Protein AF-0000000072574567 (afdb_homodimer)

Radius of gyration: 20.21 Å; Cα contacts (8 Å, |Δi|>4): 1086; chains: 2; bounding box: 44×58×44 Å

Secondary structure (DSSP, 8-state):
-EEEEE--TTB-HHHHHHHHHHHTTSTT-EEEEEESSSEEEEBSSSS-EEEE-EETTT-SS-SEEEE--STTHHHHTT-HHHHHHHHHHHHH-SEEEEETTHHHHHHHTT-STTSEE---TTTGGGGGGGT-EE---SEEEETTEEEE-STTHHHHHHHHHHHHHH-HHHHHHHHHHTT-----SSS-SSTTTS-HHHHHHHHHT-TTS--/-EEEEE--TTB-HHHHHHHHHHHTTSTT-EEEEEESSSEEEEBSSSS-EEEE-EETTT-SS-SEEEE--STTHHHHTT-HHHHHHHHHHHHH-SEEEEETTHHHHHHHTT-STTSEE---TTTGGGGGGGT-EE---SEEEETTEEEE-STTHHHHHHHHHHHHHH-HHHHHHHHHHTT-----SSS-SSTTTS-HHHHHHHHHT-TTS--

InterPro domains:
  IPR002818 DJ-1/PfpI [PF01965] (2-162)
  IPR029062 Class I glutamine amidotransferase-like [G3DSA:3.40.50.880] (1-209)
  IPR029062 Class I glutamine amidotransferase-like [SSF52317] (1-183)
  IPR052158 Isonitrile Hydratase and Quaternary Amine Regulator [PTHR43130] (2-205)

pLDDT: mean 97.36, std 6.9, range [33.22, 99.0]

Structure (mmCIF, N/CA/C/O backbone):
data_AF-0000000072574567-model_v1
#
loop_
_entity.id
_entity.type
_entity.pdbx_description
1 polymer 'DJ-1/PfpI domain-containing protein'
#
loop_
_atom_site.group_PDB
_atom_site.id
_atom_site.type_symbol
_atom_site.label_atom_id
_atom_site.label_alt_id
_atom_site.label_comp_id
_atom_site.label_asym_id
_atom_site.label_entity_id
_atom_site.label_seq_id
_atom_site.pdbx_PDB_ins_code
_atom_site.Cartn_x
_atom_site.Cartn_y
_atom_site.Cartn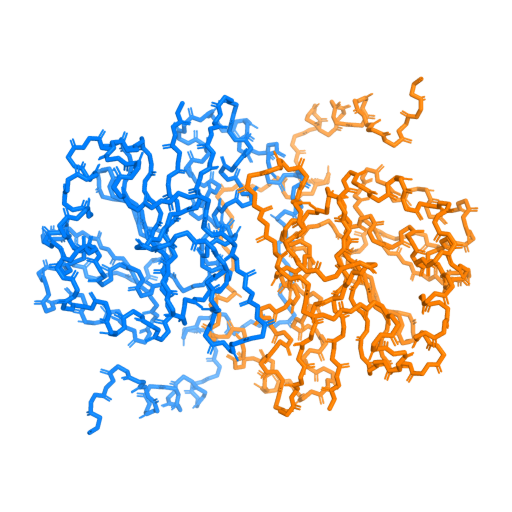_z
_atom_site.occupancy
_atom_site.B_iso_or_equiv
_atom_site.auth_seq_id
_atom_site.auth_comp_id
_atom_site.auth_asym_id
_atom_site.auth_atom_id
_atom_site.pdbx_PDB_model_num
ATOM 1 N N . MET A 1 1 ? 20.141 -5.07 -9.977 1 93.38 1 MET A N 1
ATOM 2 C CA . MET A 1 1 ? 18.984 -5.945 -9.758 1 93.38 1 MET A CA 1
ATOM 3 C C . MET A 1 1 ? 17.703 -5.281 -10.227 1 93.38 1 MET A C 1
ATOM 5 O O . MET A 1 1 ? 17.422 -4.133 -9.867 1 93.38 1 MET A O 1
ATOM 9 N N . ARG A 1 2 ? 17.031 -5.91 -11.188 1 97.94 2 ARG A N 1
ATOM 10 C CA . ARG A 1 2 ? 15.805 -5.352 -11.734 1 97.94 2 ARG A CA 1
ATOM 11 C C . ARG A 1 2 ? 14.586 -6.117 -11.242 1 97.94 2 ARG A C 1
ATOM 13 O O . ARG A 1 2 ? 14.5 -7.336 -11.414 1 97.94 2 ARG A O 1
ATOM 20 N N . THR A 1 3 ? 13.641 -5.422 -10.555 1 98.75 3 THR A N 1
ATOM 21 C CA . THR A 1 3 ? 12.367 -5.969 -10.109 1 98.75 3 THR A CA 1
ATOM 22 C C . THR A 1 3 ? 11.242 -5.559 -11.062 1 98.75 3 THR A C 1
ATOM 24 O O . THR A 1 3 ? 11.031 -4.371 -11.312 1 98.75 3 THR A O 1
ATOM 27 N N . ALA A 1 4 ? 10.57 -6.535 -11.641 1 98.94 4 ALA A N 1
ATOM 28 C CA . ALA A 1 4 ? 9.383 -6.281 -12.453 1 98.94 4 ALA A CA 1
ATOM 29 C C . ALA A 1 4 ? 8.109 -6.562 -11.664 1 98.94 4 ALA A C 1
ATOM 31 O O . ALA A 1 4 ? 7.918 -7.668 -11.148 1 98.94 4 ALA A O 1
ATOM 32 N N . ILE A 1 5 ? 7.297 -5.578 -11.547 1 99 5 ILE A N 1
ATOM 33 C CA . ILE A 1 5 ? 5.973 -5.734 -10.953 1 99 5 ILE A CA 1
ATOM 34 C C . ILE A 1 5 ? 4.906 -5.699 -12.047 1 99 5 ILE A C 1
ATOM 36 O O . ILE A 1 5 ? 4.785 -4.711 -12.773 1 99 5 ILE A O 1
ATOM 40 N N . VAL A 1 6 ? 4.125 -6.75 -12.133 1 99 6 VAL A N 1
ATOM 41 C CA . VAL A 1 6 ? 3.164 -6.934 -13.211 1 99 6 VAL A CA 1
ATOM 42 C C . VAL A 1 6 ? 1.889 -6.148 -12.914 1 99 6 VAL A C 1
ATOM 44 O O . VAL A 1 6 ? 1.405 -6.148 -11.773 1 99 6 VAL A O 1
ATOM 47 N N . LEU A 1 7 ? 1.419 -5.473 -13.953 1 98.94 7 LEU A N 1
ATOM 48 C CA . LEU A 1 7 ? 0.098 -4.859 -13.891 1 98.94 7 LEU A CA 1
ATOM 49 C C . LEU A 1 7 ? -0.824 -5.441 -14.953 1 98.94 7 LEU A C 1
ATOM 51 O O . LEU A 1 7 ? -0.378 -5.758 -16.062 1 98.94 7 LEU A O 1
ATOM 55 N N . PHE A 1 8 ? -2.057 -5.605 -14.609 1 98.94 8 PHE A N 1
ATOM 56 C CA . PHE A 1 8 ? -3.145 -5.938 -15.516 1 98.94 8 PHE A CA 1
ATOM 57 C C . PHE A 1 8 ? -4.449 -5.297 -15.062 1 98.94 8 PHE A C 1
ATOM 59 O O . PHE A 1 8 ? -4.559 -4.832 -13.93 1 98.94 8 PHE A O 1
ATOM 66 N N . ASP A 1 9 ? -5.406 -5.195 -15.977 1 98.81 9 ASP A N 1
ATOM 67 C CA . ASP A 1 9 ? -6.688 -4.574 -15.664 1 98.81 9 ASP A CA 1
ATOM 68 C C . ASP A 1 9 ? -7.316 -5.207 -14.422 1 98.81 9 ASP A C 1
ATOM 70 O O . ASP A 1 9 ? -7.387 -6.434 -14.312 1 98.81 9 ASP A O 1
ATOM 74 N N . ARG A 1 10 ? -7.738 -4.398 -13.43 1 98.75 10 ARG A N 1
ATOM 75 C CA . ARG A 1 10 ? -8.461 -4.77 -12.211 1 98.75 10 ARG A CA 1
ATOM 76 C C . ARG A 1 10 ? -7.551 -5.523 -11.25 1 98.75 10 ARG A C 1
ATOM 78 O O . ARG A 1 10 ? -7.996 -6.445 -10.562 1 98.75 10 ARG A O 1
ATOM 85 N N . PHE A 1 11 ? -6.254 -5.184 -11.281 1 98.94 11 PHE A N 1
ATOM 86 C CA . PHE A 1 11 ? -5.391 -5.641 -10.195 1 98.94 11 PHE A CA 1
ATOM 87 C C . PHE A 1 11 ? -5.754 -4.953 -8.891 1 98.94 11 PHE A C 1
ATOM 89 O O . PHE A 1 11 ? -6.48 -3.959 -8.883 1 98.94 11 PHE A O 1
ATOM 96 N N . THR A 1 12 ? -5.359 -5.523 -7.73 1 98.88 12 THR A N 1
ATOM 97 C CA . THR A 1 12 ? -5.496 -4.867 -6.434 1 98.88 12 THR A CA 1
ATOM 98 C C . THR A 1 12 ? -4.289 -3.977 -6.148 1 98.88 12 THR A C 1
ATOM 100 O O . THR A 1 12 ? -3.148 -4.441 -6.18 1 98.88 12 THR A O 1
ATOM 103 N N . ALA A 1 13 ? -4.473 -2.76 -5.848 1 98.94 13 ALA A N 1
ATOM 104 C CA . ALA A 1 13 ? -3.426 -1.747 -5.773 1 98.94 13 ALA A CA 1
ATOM 105 C C . ALA A 1 13 ? -2.395 -2.105 -4.707 1 98.94 13 ALA A C 1
ATOM 107 O O . ALA A 1 13 ? -1.189 -2.092 -4.969 1 98.94 13 ALA A O 1
ATOM 108 N N . LEU A 1 14 ? -2.869 -2.479 -3.549 1 98.94 14 LEU A N 1
ATOM 109 C CA . LEU A 1 14 ? -1.956 -2.736 -2.441 1 98.94 14 LEU A CA 1
ATOM 110 C C . LEU A 1 14 ? -1.161 -4.016 -2.68 1 98.94 14 LEU A C 1
ATOM 112 O O . LEU A 1 14 ? -0.071 -4.188 -2.131 1 98.94 14 LEU A O 1
ATOM 116 N N . ASP A 1 15 ? -1.646 -4.93 -3.568 1 98.94 15 ASP A N 1
ATOM 117 C CA . ASP A 1 15 ? -0.878 -6.113 -3.947 1 98.94 15 ASP A CA 1
ATOM 118 C C . ASP A 1 15 ? 0.43 -5.723 -4.633 1 98.94 15 ASP A C 1
ATOM 120 O O . ASP A 1 15 ? 1.428 -6.441 -4.531 1 98.94 15 ASP A O 1
ATOM 124 N N . ALA A 1 16 ? 0.361 -4.637 -5.367 1 98.94 16 ALA A N 1
ATOM 125 C CA . ALA A 1 16 ? 1.527 -4.176 -6.117 1 98.94 16 ALA A CA 1
ATOM 126 C C . ALA A 1 16 ? 2.369 -3.213 -5.285 1 98.94 16 ALA A C 1
ATOM 128 O O . ALA A 1 16 ? 3.592 -3.355 -5.207 1 98.94 16 ALA A O 1
ATOM 129 N N . VAL A 1 17 ? 1.74 -2.311 -4.578 1 98.94 17 VAL A N 1
ATOM 130 C CA . VAL A 1 17 ? 2.439 -1.197 -3.945 1 98.94 17 VAL A CA 1
ATOM 131 C C . VAL A 1 17 ? 3.029 -1.647 -2.609 1 98.94 17 VAL A C 1
ATOM 133 O O . VAL A 1 17 ? 4.074 -1.146 -2.186 1 98.94 17 VAL A O 1
ATOM 136 N N . GLY A 1 18 ? 2.385 -2.641 -1.968 1 98.94 18 GLY A N 1
ATOM 137 C CA . GLY A 1 18 ? 2.932 -3.172 -0.73 1 98.94 18 GLY A CA 1
ATOM 138 C C . GLY A 1 18 ? 4.363 -3.656 -0.871 1 98.94 18 GLY A C 1
ATOM 139 O O . GLY A 1 18 ? 5.273 -3.111 -0.241 1 98.94 18 GLY A O 1
ATOM 140 N N . PRO A 1 19 ? 4.543 -4.648 -1.734 1 98.94 19 PRO A N 1
ATOM 141 C CA . PRO A 1 19 ? 5.914 -5.113 -1.957 1 98.94 19 PRO A CA 1
ATOM 142 C C . PRO A 1 19 ? 6.812 -4.031 -2.555 1 98.94 19 PRO A C 1
ATOM 144 O O . PRO A 1 19 ? 8 -3.955 -2.221 1 98.94 19 PRO A O 1
ATOM 147 N N . TYR A 1 20 ? 6.266 -3.197 -3.381 1 98.94 20 TYR A N 1
ATOM 148 C CA . TYR A 1 20 ? 7.035 -2.127 -4.004 1 98.94 20 TYR A CA 1
ATOM 149 C C . TYR A 1 20 ? 7.668 -1.227 -2.947 1 98.94 20 TYR A C 1
ATOM 151 O O . TYR A 1 20 ? 8.852 -0.885 -3.041 1 98.94 20 TYR A O 1
ATOM 159 N N . GLU A 1 21 ? 6.867 -0.801 -1.963 1 98.75 21 GLU A N 1
ATOM 160 C CA . GLU A 1 21 ? 7.32 0.192 -0.994 1 98.75 21 GLU A CA 1
ATOM 161 C C . GLU A 1 21 ? 8.57 -0.286 -0.26 1 98.75 21 GLU A C 1
ATOM 163 O O . GLU A 1 21 ? 9.445 0.516 0.075 1 98.75 21 GLU A O 1
ATOM 168 N N . THR A 1 22 ? 8.672 -1.598 -0.031 1 98.62 22 THR A N 1
ATOM 169 C CA . THR A 1 22 ? 9.812 -2.137 0.7 1 98.62 22 THR A CA 1
ATOM 170 C C . THR A 1 22 ? 10.945 -2.502 -0.256 1 98.62 22 THR A C 1
ATOM 172 O O . THR A 1 22 ? 12.07 -2.039 -0.092 1 98.62 22 THR A O 1
ATOM 175 N N . MET A 1 23 ? 10.641 -3.1 -1.331 1 98.5 23 MET A N 1
ATOM 176 C CA . MET A 1 23 ? 11.656 -3.697 -2.191 1 98.5 23 MET A CA 1
ATOM 177 C C . MET A 1 23 ? 12.344 -2.631 -3.039 1 98.5 23 MET A C 1
ATOM 179 O O . MET A 1 23 ? 13.484 -2.814 -3.467 1 98.5 23 MET A O 1
ATOM 183 N N . SER A 1 24 ? 11.625 -1.516 -3.301 1 98.12 24 SER A N 1
ATOM 184 C CA . SER A 1 24 ? 12.234 -0.465 -4.105 1 98.12 24 SER A CA 1
ATOM 185 C C . SER A 1 24 ? 13.367 0.219 -3.352 1 98.12 24 SER A C 1
ATOM 187 O O . SER A 1 24 ? 14.141 0.979 -3.938 1 98.12 24 SER A O 1
ATOM 189 N N . ARG A 1 25 ? 13.562 -0.136 -2.082 1 97.12 25 ARG A N 1
ATOM 190 C CA . ARG A 1 25 ? 14.57 0.485 -1.23 1 97.12 25 ARG A CA 1
ATOM 191 C C . ARG A 1 25 ? 15.805 -0.405 -1.105 1 97.12 25 ARG A C 1
ATOM 193 O O . ARG A 1 25 ? 16.734 -0.082 -0.367 1 97.12 25 ARG A O 1
ATOM 200 N N . ILE A 1 26 ? 15.828 -1.532 -1.801 1 97.31 26 ILE A N 1
ATOM 201 C CA . ILE A 1 26 ? 17.031 -2.34 -1.91 1 97.31 26 ILE A CA 1
ATOM 202 C C . ILE A 1 26 ? 18.109 -1.561 -2.666 1 97.31 26 ILE A C 1
ATOM 204 O O . ILE A 1 26 ? 17.844 -0.997 -3.73 1 97.31 26 ILE A O 1
ATOM 208 N N . PRO A 1 27 ? 19.344 -1.457 -2.113 1 95.38 27 PRO A N 1
ATOM 209 C CA . PRO A 1 27 ? 20.406 -0.7 -2.779 1 95.38 27 PRO A CA 1
ATOM 210 C C . PRO A 1 27 ? 20.656 -1.177 -4.207 1 95.38 27 PRO A C 1
ATOM 212 O O . PRO A 1 27 ? 20.812 -2.377 -4.441 1 95.38 27 PRO A O 1
ATOM 215 N N . GLY A 1 28 ? 20.609 -0.258 -5.121 1 93.44 28 GLY A N 1
ATOM 216 C CA . GLY A 1 28 ? 20.922 -0.561 -6.508 1 93.44 28 GLY A CA 1
ATOM 217 C C . GLY A 1 28 ? 19.766 -1.192 -7.258 1 93.44 28 GLY A C 1
ATOM 218 O O . GLY A 1 28 ? 19.891 -1.54 -8.43 1 93.44 28 GLY A O 1
ATOM 219 N N . ALA A 1 29 ? 18.688 -1.253 -6.605 1 92.69 29 ALA A N 1
ATOM 220 C CA . ALA A 1 29 ? 17.531 -1.893 -7.238 1 92.69 29 ALA A CA 1
ATOM 221 C C . ALA A 1 29 ? 16.859 -0.949 -8.234 1 92.69 29 ALA A C 1
ATOM 223 O O . ALA A 1 29 ? 16.734 0.25 -7.973 1 92.69 29 ALA A O 1
ATOM 224 N N . GLU A 1 30 ? 16.531 -1.467 -9.352 1 97.19 30 GLU A N 1
ATOM 225 C CA . GLU A 1 30 ? 15.625 -0.837 -10.32 1 97.19 30 GLU A CA 1
ATOM 226 C C . GLU A 1 30 ? 14.266 -1.531 -10.344 1 97.19 30 GLU A C 1
ATOM 228 O O . GLU A 1 30 ? 14.18 -2.729 -10.625 1 97.19 30 GLU A O 1
ATOM 233 N N . THR A 1 31 ? 13.281 -0.813 -10.023 1 98.62 31 THR A N 1
ATOM 234 C CA . THR A 1 31 ? 11.938 -1.376 -10.078 1 98.62 31 THR A CA 1
ATOM 235 C C . THR A 1 31 ? 11.164 -0.816 -11.273 1 98.62 31 THR A C 1
ATOM 237 O O . THR A 1 31 ? 11.172 0.394 -11.508 1 98.62 31 THR A O 1
ATOM 240 N N . VAL A 1 32 ? 10.547 -1.696 -12.008 1 98.75 32 VAL A N 1
ATOM 241 C CA . VAL A 1 32 ? 9.758 -1.294 -13.172 1 98.75 32 VAL A CA 1
ATOM 242 C C . VAL A 1 32 ? 8.391 -1.969 -13.125 1 98.75 32 VAL A C 1
ATOM 244 O O . VAL A 1 32 ? 8.281 -3.137 -12.742 1 98.75 32 VAL A O 1
ATOM 247 N N . PHE A 1 33 ? 7.398 -1.192 -13.406 1 98.94 33 PHE A N 1
ATOM 248 C CA . PHE A 1 33 ? 6.059 -1.739 -13.586 1 98.94 33 PHE A CA 1
ATOM 249 C C . PHE A 1 33 ? 5.824 -2.135 -15.047 1 98.94 33 PHE A C 1
ATOM 251 O O . PHE A 1 33 ? 6.051 -1.333 -15.953 1 98.94 33 PHE A O 1
ATOM 258 N N . VAL A 1 34 ? 5.344 -3.379 -15.227 1 98.94 34 VAL A N 1
ATOM 259 C CA . VAL A 1 34 ? 5.207 -3.895 -16.594 1 98.94 34 VAL A CA 1
ATOM 260 C C . VAL A 1 34 ? 3.766 -4.332 -16.828 1 98.94 34 VAL A C 1
ATOM 262 O O . VAL A 1 34 ? 3.09 -4.805 -15.914 1 98.94 34 VAL A O 1
ATOM 265 N N . ALA A 1 35 ? 3.295 -4.156 -18.016 1 98.94 35 ALA A N 1
ATOM 266 C CA . ALA A 1 35 ? 2 -4.621 -18.5 1 98.94 35 ALA A CA 1
ATOM 267 C C . ALA A 1 35 ? 2.072 -4.984 -19.984 1 98.94 35 ALA A C 1
ATOM 269 O O . ALA A 1 35 ? 3.133 -4.887 -20.594 1 98.94 35 ALA A O 1
ATOM 270 N N . GLU A 1 36 ? 1.03 -5.559 -20.484 1 98.75 36 GLU A N 1
ATOM 271 C CA . GLU A 1 36 ? 1.014 -5.891 -21.906 1 98.75 36 GLU A CA 1
ATOM 272 C C . GLU A 1 36 ? 1.203 -4.645 -22.766 1 98.75 36 GLU A C 1
ATOM 274 O O . GLU A 1 36 ? 1.84 -4.703 -23.812 1 98.75 36 GLU A O 1
ATOM 279 N N . ARG A 1 37 ? 0.62 -3.541 -22.297 1 98.56 37 ARG A N 1
ATOM 280 C CA . ARG A 1 37 ? 0.8 -2.234 -22.922 1 98.56 37 ARG A CA 1
ATOM 281 C C . ARG A 1 37 ? 1.208 -1.188 -21.891 1 98.56 37 ARG A C 1
ATOM 283 O O . ARG A 1 37 ? 0.774 -1.24 -20.734 1 98.56 37 ARG A O 1
ATOM 290 N N . THR A 1 38 ? 2.025 -0.194 -22.375 1 98.75 38 THR A N 1
ATOM 291 C CA . THR A 1 38 ? 2.414 0.884 -21.469 1 98.75 38 THR A CA 1
ATOM 292 C C . THR A 1 38 ? 1.239 1.823 -21.219 1 98.75 38 THR A C 1
ATOM 294 O O . THR A 1 38 ? 0.263 1.826 -21.969 1 98.75 38 THR A O 1
ATOM 297 N N . GLY A 1 39 ? 1.377 2.594 -20.125 1 98.69 39 GLY A N 1
ATOM 298 C CA . GLY A 1 39 ? 0.341 3.559 -19.797 1 98.69 39 GLY A CA 1
ATOM 299 C C . GLY A 1 39 ? -0.363 3.252 -18.484 1 98.69 39 GLY A C 1
ATOM 300 O O . GLY A 1 39 ? 0.069 2.377 -17.734 1 98.69 39 GLY A O 1
ATOM 301 N N . PRO A 1 40 ? -1.373 4.02 -18.188 1 98.88 40 PRO A N 1
ATOM 302 C CA . PRO A 1 40 ? -2.125 3.781 -16.953 1 98.88 40 PRO A CA 1
ATOM 303 C C . PRO A 1 40 ? -2.875 2.451 -16.969 1 98.88 40 PRO A C 1
ATOM 305 O O . PRO A 1 40 ? -3.498 2.1 -17.969 1 98.88 40 PRO A O 1
ATOM 308 N N . VAL A 1 41 ? -2.764 1.671 -15.914 1 98.94 41 VAL A N 1
ATOM 309 C CA . VAL A 1 41 ? -3.518 0.441 -15.703 1 98.94 41 VAL A CA 1
ATOM 310 C C . VAL A 1 41 ? -4.449 0.608 -14.508 1 98.94 41 VAL A C 1
ATOM 312 O O . VAL A 1 41 ? -4.004 0.937 -13.406 1 98.94 41 VAL A O 1
ATOM 315 N N . ARG A 1 42 ? -5.707 0.366 -14.711 1 98.88 42 ARG A N 1
ATOM 316 C CA . ARG A 1 42 ? -6.707 0.618 -13.688 1 98.88 42 ARG A CA 1
ATOM 317 C C . ARG A 1 42 ? -6.824 -0.568 -12.734 1 98.88 42 ARG A C 1
ATOM 319 O O . ARG A 1 42 ? -6.777 -1.723 -13.164 1 98.88 42 ARG A O 1
ATOM 326 N N . ASN A 1 43 ? -6.992 -0.198 -11.461 1 98.69 43 ASN A N 1
ATOM 327 C CA . ASN A 1 43 ? -7.125 -1.239 -10.445 1 98.69 43 ASN A CA 1
ATOM 328 C C . ASN A 1 43 ? -8.547 -1.791 -10.391 1 98.69 43 ASN A C 1
ATOM 330 O O . ASN A 1 43 ? -9.359 -1.508 -11.273 1 98.69 43 ASN A O 1
ATOM 334 N N . ASP A 1 44 ? -8.906 -2.594 -9.422 1 97.62 44 ASP A N 1
ATOM 335 C CA . ASP A 1 44 ? -10.133 -3.367 -9.336 1 97.62 44 ASP A CA 1
ATOM 336 C C . ASP A 1 44 ? -11.344 -2.457 -9.117 1 97.62 44 ASP A C 1
ATOM 338 O O . ASP A 1 44 ? -12.445 -2.756 -9.578 1 97.62 44 ASP A O 1
ATOM 342 N N . THR A 1 45 ? -11.125 -1.237 -8.461 1 96.12 45 THR A N 1
ATOM 343 C CA . THR A 1 45 ? -12.234 -0.321 -8.25 1 96.12 45 THR A CA 1
ATOM 344 C C . THR A 1 45 ? -12.383 0.63 -9.438 1 96.12 45 THR A C 1
ATOM 346 O O . THR A 1 45 ? -13.414 1.28 -9.594 1 96.12 45 THR A O 1
ATOM 349 N N . GLY A 1 46 ? -11.359 0.755 -10.18 1 97.69 46 GLY A N 1
ATOM 350 C CA . GLY A 1 46 ? -11.352 1.661 -11.32 1 97.69 46 GLY A CA 1
ATOM 351 C C . GLY A 1 46 ? -10.914 3.068 -10.961 1 97.69 46 GLY A C 1
ATOM 352 O O . GLY A 1 46 ? -10.656 3.891 -11.844 1 97.69 46 GLY A O 1
ATOM 353 N N . SER A 1 47 ? -10.719 3.365 -9.695 1 98.25 47 SER A N 1
ATOM 354 C CA . SER A 1 47 ? -10.508 4.746 -9.266 1 98.25 47 SER A CA 1
ATOM 355 C C . SER A 1 47 ? -9.023 5.047 -9.078 1 98.25 47 SER A C 1
ATOM 357 O O . SER A 1 47 ? -8.648 6.191 -8.828 1 98.25 47 SER A O 1
ATOM 359 N N . LEU A 1 48 ? -8.148 4.035 -9.203 1 98.81 48 LEU A N 1
ATOM 360 C CA . LEU A 1 48 ? -6.699 4.188 -9.141 1 98.81 48 LEU A CA 1
ATOM 361 C C . LEU A 1 48 ? -6.031 3.613 -10.383 1 98.81 48 LEU A C 1
ATOM 363 O O . LEU A 1 48 ? -6.43 2.553 -10.875 1 98.81 48 LEU A O 1
ATOM 367 N N . ALA A 1 49 ? -5.086 4.324 -10.883 1 98.94 49 ALA A N 1
ATOM 368 C CA . ALA A 1 49 ? -4.281 3.795 -11.977 1 98.94 49 ALA A CA 1
ATOM 369 C C . ALA A 1 49 ? -2.789 3.912 -11.672 1 98.94 49 ALA A C 1
ATOM 371 O O . ALA A 1 49 ? -2.314 4.977 -11.273 1 98.94 49 ALA A O 1
ATOM 372 N N . LEU A 1 50 ? -2.098 2.801 -11.836 1 98.94 50 LEU A N 1
ATOM 373 C CA . LEU A 1 50 ? -0.639 2.773 -11.875 1 98.94 50 LEU A CA 1
ATOM 374 C C . LEU A 1 50 ? -0.135 2.816 -13.312 1 98.94 50 LEU A C 1
ATOM 376 O O . LEU A 1 50 ? -0.778 2.279 -14.219 1 98.94 50 LEU A O 1
ATOM 380 N N . THR A 1 51 ? 0.982 3.406 -13.508 1 98.94 51 THR A N 1
ATOM 381 C CA . THR A 1 51 ? 1.534 3.506 -14.852 1 98.94 51 THR A CA 1
ATOM 382 C C . THR A 1 51 ? 2.518 2.369 -15.117 1 98.94 51 THR A C 1
ATOM 384 O O . THR A 1 51 ? 3.484 2.189 -14.375 1 98.94 51 THR A O 1
ATOM 387 N N . ALA A 1 52 ? 2.254 1.603 -16.156 1 98.94 52 ALA A N 1
ATOM 388 C CA . ALA A 1 52 ? 3.268 0.697 -16.688 1 98.94 52 ALA A CA 1
ATOM 389 C C . ALA A 1 52 ? 4.238 1.438 -17.609 1 98.94 52 ALA A C 1
ATOM 391 O O . ALA A 1 52 ? 3.857 1.883 -18.703 1 98.94 52 ALA A O 1
ATOM 392 N N . ASP A 1 53 ? 5.445 1.485 -17.219 1 98.69 53 ASP A N 1
ATOM 393 C CA . ASP A 1 53 ? 6.434 2.213 -18.016 1 98.69 53 ASP A CA 1
ATOM 394 C C . ASP A 1 53 ? 7.031 1.322 -19.094 1 98.69 53 ASP A C 1
ATOM 396 O O . ASP A 1 53 ? 7.664 1.815 -20.031 1 98.69 53 ASP A O 1
ATOM 400 N N . ARG A 1 54 ? 6.914 0.06 -18.953 1 98.88 54 ARG A N 1
ATOM 401 C CA . ARG A 1 54 ? 7.434 -0.915 -19.906 1 98.88 54 ARG A CA 1
ATOM 402 C C . ARG A 1 54 ? 6.398 -1.999 -20.203 1 98.88 54 ARG A C 1
ATOM 404 O O . ARG A 1 54 ? 5.504 -2.242 -19.391 1 98.88 54 ARG A O 1
ATOM 411 N N . THR A 1 55 ? 6.535 -2.541 -21.375 1 98.94 55 THR A N 1
ATOM 412 C CA . THR A 1 55 ? 5.762 -3.742 -21.672 1 98.94 55 THR A CA 1
ATOM 413 C C . THR A 1 55 ? 6.438 -4.977 -21.078 1 98.94 55 THR A C 1
ATOM 415 O O . THR A 1 55 ? 7.605 -4.922 -20.688 1 98.94 55 THR A O 1
ATOM 418 N N . LEU A 1 56 ? 5.676 -6.043 -21.062 1 98.88 56 LEU A N 1
ATOM 419 C CA . LEU A 1 56 ? 6.262 -7.328 -20.688 1 98.88 56 LEU A CA 1
ATOM 420 C C . LEU A 1 56 ? 7.465 -7.648 -21.562 1 98.88 56 LEU A C 1
ATOM 422 O O . LEU A 1 56 ? 8.523 -8.039 -21.062 1 98.88 56 LEU A O 1
ATOM 426 N N . ALA A 1 57 ? 7.375 -7.418 -22.844 1 98.5 57 ALA A N 1
ATOM 427 C CA . ALA A 1 57 ? 8.414 -7.754 -23.812 1 98.5 57 ALA A CA 1
ATOM 428 C C . ALA A 1 57 ? 9.672 -6.914 -23.578 1 98.5 57 ALA A C 1
ATOM 430 O O . ALA A 1 57 ? 10.781 -7.352 -23.891 1 98.5 57 ALA A O 1
ATOM 431 N N . ASP A 1 58 ? 9.516 -5.742 -22.984 1 98.62 58 ASP A N 1
ATOM 432 C CA . ASP A 1 58 ? 10.641 -4.848 -22.719 1 98.62 58 ASP A CA 1
ATOM 433 C C . ASP A 1 58 ? 11.5 -5.371 -21.562 1 98.62 58 ASP A C 1
ATOM 435 O O . ASP A 1 58 ? 12.625 -4.918 -21.375 1 98.62 58 ASP A O 1
ATOM 439 N N . VAL A 1 59 ? 10.969 -6.281 -20.75 1 98.62 59 VAL A N 1
ATOM 440 C CA . VAL A 1 59 ? 11.672 -6.773 -19.562 1 98.62 59 VAL A CA 1
ATOM 441 C C . VAL A 1 59 ? 11.641 -8.297 -19.547 1 98.62 59 VAL A C 1
ATOM 443 O O . VAL A 1 59 ? 11.008 -8.898 -18.672 1 98.62 59 VAL A O 1
ATOM 446 N N . PRO A 1 60 ? 12.391 -8.945 -20.359 1 97.75 60 PRO A N 1
ATOM 447 C CA . PRO A 1 60 ? 12.297 -10.398 -20.531 1 97.75 60 PRO A CA 1
ATOM 448 C C . PRO A 1 60 ? 13.008 -11.164 -19.422 1 97.75 60 PRO A C 1
ATOM 450 O O . PRO A 1 60 ? 12.742 -12.352 -19.219 1 97.75 60 PRO A O 1
ATOM 453 N N . ASP A 1 61 ? 13.977 -10.5 -18.719 1 98.25 61 ASP A N 1
ATOM 454 C CA . ASP A 1 61 ? 14.805 -11.242 -17.781 1 98.25 61 ASP A CA 1
ATOM 455 C C . ASP A 1 61 ? 14.992 -10.469 -16.484 1 98.25 61 ASP A C 1
ATOM 457 O O . ASP A 1 61 ? 16.125 -10.203 -16.062 1 98.25 61 ASP A O 1
ATOM 461 N N . PRO A 1 62 ? 13.906 -10.211 -15.766 1 98.69 62 PRO A N 1
ATOM 462 C CA . PRO A 1 62 ? 14.047 -9.547 -14.469 1 98.69 62 PRO A CA 1
ATOM 463 C C . PRO A 1 62 ? 14.68 -10.445 -13.406 1 98.69 62 PRO A C 1
ATOM 465 O O . PRO A 1 62 ? 14.57 -11.672 -13.484 1 98.69 62 PRO A O 1
ATOM 468 N N . ASP A 1 63 ? 15.328 -9.828 -12.414 1 98.75 63 ASP A N 1
ATOM 469 C CA . ASP A 1 63 ? 15.898 -10.555 -11.281 1 98.75 63 ASP A CA 1
ATOM 470 C C . ASP A 1 63 ? 14.805 -10.969 -10.297 1 98.75 63 ASP A C 1
ATOM 472 O O . ASP A 1 63 ? 14.914 -12.016 -9.648 1 98.75 63 ASP A O 1
ATOM 476 N N . VAL A 1 64 ? 13.812 -10.117 -10.141 1 98.88 64 VAL A N 1
ATOM 477 C CA . VAL A 1 64 ? 12.68 -10.383 -9.258 1 98.88 64 VAL A CA 1
ATOM 478 C C . VAL A 1 64 ? 11.375 -10.117 -10.008 1 98.88 64 VAL A C 1
ATOM 480 O O . VAL A 1 64 ? 11.234 -9.102 -10.688 1 98.88 64 VAL A O 1
ATOM 483 N N . VAL A 1 65 ? 10.438 -11.07 -9.898 1 98.94 65 VAL A N 1
ATOM 484 C CA . VAL A 1 65 ? 9.094 -10.93 -10.453 1 98.94 65 VAL A CA 1
ATOM 485 C C . VAL A 1 65 ? 8.078 -10.836 -9.32 1 98.94 65 VAL A C 1
ATOM 487 O O . VAL A 1 65 ? 8.102 -11.648 -8.391 1 98.94 65 VAL A O 1
ATOM 490 N N . VAL A 1 66 ? 7.262 -9.812 -9.344 1 99 66 VAL A N 1
ATOM 491 C CA . VAL A 1 66 ? 6.16 -9.68 -8.406 1 99 66 VAL A CA 1
ATOM 492 C C . VAL A 1 66 ? 4.832 -9.688 -9.156 1 99 66 VAL A C 1
ATOM 494 O O . VAL A 1 66 ? 4.59 -8.828 -10.008 1 99 66 VAL A O 1
ATOM 497 N N . VAL A 1 67 ? 3.969 -10.648 -8.836 1 99 67 VAL A N 1
ATOM 498 C CA . VAL A 1 67 ? 2.68 -10.789 -9.508 1 99 67 VAL A CA 1
ATOM 499 C C . VAL A 1 67 ? 1.551 -10.5 -8.523 1 99 67 VAL A C 1
ATOM 501 O O . VAL A 1 67 ? 1.287 -11.305 -7.621 1 99 67 VAL A O 1
ATOM 504 N N . PRO A 1 68 ? 0.882 -9.367 -8.68 1 99 68 PRO A N 1
ATOM 505 C CA . PRO A 1 68 ? -0.269 -9.062 -7.824 1 99 68 PRO A CA 1
ATOM 506 C C . PRO A 1 68 ? -1.508 -9.875 -8.195 1 99 68 PRO A C 1
ATOM 508 O O . PRO A 1 68 ? -1.507 -10.586 -9.203 1 99 68 PRO A O 1
ATOM 511 N N . GLY A 1 69 ? -2.512 -9.859 -7.312 1 98.88 69 GLY A N 1
ATOM 512 C CA . GLY A 1 69 ? -3.822 -10.406 -7.621 1 98.88 69 GLY A CA 1
ATOM 513 C C . GLY A 1 69 ? -4.855 -9.344 -7.934 1 98.88 69 GLY A C 1
ATOM 514 O O . GLY A 1 69 ? -4.531 -8.305 -8.516 1 98.88 69 GLY A O 1
ATOM 515 N N . GLY A 1 70 ? -6.062 -9.656 -7.602 1 98.62 70 GLY A N 1
ATOM 516 C CA . GLY A 1 70 ? -7.238 -8.852 -7.887 1 98.62 70 GLY A CA 1
ATOM 517 C C . GLY A 1 70 ? -8.258 -9.562 -8.758 1 98.62 70 GLY A C 1
ATOM 518 O O . GLY A 1 70 ? -7.957 -10.609 -9.336 1 98.62 70 GLY A O 1
ATOM 519 N N . PRO A 1 71 ? -9.445 -9.008 -8.82 1 98.06 71 PRO A N 1
ATOM 520 C CA . PRO A 1 71 ? -10.477 -9.672 -9.625 1 98.06 71 PRO A CA 1
ATOM 521 C C . PRO A 1 71 ? -10.078 -9.82 -11.086 1 98.06 71 PRO A C 1
ATOM 523 O O . PRO A 1 71 ? -10.547 -10.742 -11.766 1 98.06 71 PRO A O 1
ATOM 526 N N . GLY A 1 72 ? -9.172 -9 -11.539 1 98.44 72 GLY A N 1
ATOM 527 C CA . GLY A 1 72 ? -8.711 -9.07 -12.922 1 98.44 72 GLY A CA 1
ATOM 528 C C . GLY A 1 72 ? -7.898 -10.32 -13.211 1 98.44 72 GLY A C 1
ATOM 529 O O . GLY A 1 72 ? -7.676 -10.664 -14.375 1 98.44 72 GLY A O 1
ATOM 530 N N . GLN A 1 73 ? -7.402 -10.953 -12.141 1 98.44 73 GLN A N 1
ATOM 531 C CA . GLN A 1 73 ? -6.637 -12.188 -12.289 1 98.44 73 GLN A CA 1
ATOM 532 C C . GLN A 1 73 ? -7.418 -13.227 -13.086 1 98.44 73 GLN A C 1
ATOM 534 O O . GLN A 1 73 ? -6.844 -13.961 -13.891 1 98.44 73 GLN A O 1
ATOM 539 N N . ASP A 1 74 ? -8.719 -13.234 -12.938 1 97.56 74 ASP A N 1
ATOM 540 C CA . ASP A 1 74 ? -9.562 -14.219 -13.602 1 97.56 74 ASP A CA 1
ATOM 541 C C . ASP A 1 74 ? -9.398 -14.141 -15.125 1 97.56 74 ASP A C 1
ATOM 543 O O . ASP A 1 74 ? -9.227 -15.164 -15.789 1 97.56 74 ASP A O 1
ATOM 547 N N . ALA A 1 75 ? -9.375 -12.992 -15.648 1 97.88 75 ALA A N 1
ATOM 548 C CA . ALA A 1 75 ? -9.281 -12.766 -17.094 1 97.88 75 ALA A CA 1
ATOM 549 C C . ALA A 1 75 ? -7.887 -13.094 -17.609 1 97.88 75 ALA A C 1
ATOM 551 O O . ALA A 1 75 ? -7.688 -13.242 -18.812 1 97.88 75 ALA A O 1
ATOM 552 N N . GLN A 1 76 ? -6.898 -13.211 -16.688 1 98.56 76 GLN A N 1
ATOM 553 C CA . GLN A 1 76 ? -5.516 -13.43 -17.094 1 98.56 76 GLN A CA 1
ATOM 554 C C . GLN A 1 76 ? -5.176 -14.922 -17.109 1 98.56 76 GLN A C 1
ATOM 556 O O . GLN A 1 76 ? -4.117 -15.32 -17.594 1 98.56 76 GLN A O 1
ATOM 561 N N . MET A 1 77 ? -6.09 -15.781 -16.625 1 98.25 77 MET A N 1
ATOM 562 C CA . MET A 1 77 ? -5.785 -17.188 -16.438 1 98.25 77 MET A CA 1
ATOM 563 C C . MET A 1 77 ? -5.559 -17.875 -17.781 1 98.25 77 MET A C 1
ATOM 565 O O . MET A 1 77 ? -4.855 -18.891 -17.859 1 98.25 77 MET A O 1
ATOM 569 N N . GLY A 1 78 ? -6.117 -17.359 -18.828 1 97.5 78 GLY A N 1
ATOM 570 C CA . GLY A 1 78 ? -5.93 -17.891 -20.156 1 97.5 78 GLY A CA 1
ATOM 571 C C . GLY A 1 78 ? -5.145 -16.969 -21.078 1 97.5 78 GLY A C 1
ATOM 572 O O . GLY A 1 78 ? -5.164 -17.141 -22.297 1 97.5 78 GLY A O 1
ATOM 573 N N . ASN A 1 79 ? -4.555 -15.953 -20.516 1 98.62 79 ASN A N 1
ATOM 574 C CA . ASN A 1 79 ? -3.781 -14.977 -21.281 1 98.62 79 ASN A CA 1
ATOM 575 C C . ASN A 1 79 ? -2.383 -15.5 -21.594 1 98.62 79 ASN A C 1
ATOM 577 O O . ASN A 1 79 ? -1.45 -15.297 -20.828 1 98.62 79 ASN A O 1
ATOM 581 N N . GLU A 1 80 ? -2.221 -16.031 -22.766 1 98.44 80 GLU A N 1
ATOM 582 C CA . GLU A 1 80 ? -0.971 -16.703 -23.109 1 98.44 80 GLU A CA 1
ATOM 583 C C . GLU A 1 80 ? 0.182 -15.703 -23.203 1 98.44 80 GLU A C 1
ATOM 585 O O . GLU A 1 80 ? 1.333 -16.047 -22.922 1 98.44 80 GLU A O 1
ATOM 590 N N . THR A 1 81 ? -0.115 -14.461 -23.516 1 98.75 81 THR A N 1
ATOM 591 C CA . THR A 1 81 ? 0.929 -13.438 -23.547 1 98.75 81 THR A CA 1
ATOM 592 C C . THR A 1 81 ? 1.565 -13.273 -22.172 1 98.75 81 THR A C 1
ATOM 594 O O . THR A 1 81 ? 2.791 -13.312 -22.047 1 98.75 81 THR A O 1
ATOM 597 N N . LEU A 1 82 ? 0.761 -13.164 -21.172 1 98.88 82 LEU A N 1
ATOM 598 C CA . LEU A 1 82 ? 1.25 -13 -19.812 1 98.88 82 LEU A CA 1
ATOM 599 C C . LEU A 1 82 ? 1.879 -14.297 -19.297 1 98.88 82 LEU A C 1
ATOM 601 O O . LEU A 1 82 ? 2.977 -14.273 -18.734 1 98.88 82 LEU A O 1
ATOM 605 N N . LEU A 1 83 ? 1.196 -15.438 -19.5 1 98.88 83 LEU A N 1
ATOM 606 C CA . LEU A 1 83 ? 1.668 -16.703 -18.953 1 98.88 83 LEU A CA 1
ATOM 607 C C . LEU A 1 83 ? 2.996 -17.109 -19.594 1 98.88 83 LEU A C 1
ATOM 609 O O . LEU A 1 83 ? 3.889 -17.609 -18.891 1 98.88 83 LEU A O 1
ATOM 613 N N . ASP A 1 84 ? 3.148 -16.844 -20.875 1 98.81 84 ASP A N 1
ATOM 614 C CA . ASP A 1 84 ? 4.418 -17.125 -21.547 1 98.81 84 ASP A CA 1
ATOM 615 C C . ASP A 1 84 ? 5.531 -16.234 -21 1 98.81 84 ASP A C 1
ATOM 617 O O . ASP A 1 84 ? 6.66 -16.703 -20.797 1 98.81 84 ASP A O 1
ATOM 621 N N . TRP A 1 85 ? 5.211 -15.008 -20.781 1 98.94 85 TRP A N 1
ATOM 622 C CA . TRP A 1 85 ? 6.203 -14.102 -20.219 1 98.94 85 TRP A CA 1
ATOM 623 C C . TRP A 1 85 ? 6.629 -14.547 -18.828 1 98.94 85 TRP A C 1
ATOM 625 O O . TRP A 1 85 ? 7.812 -14.508 -18.484 1 98.94 85 TRP A O 1
ATOM 635 N N . LEU A 1 86 ? 5.652 -14.961 -17.984 1 98.94 86 LEU A N 1
ATOM 636 C CA . LEU A 1 86 ? 5.965 -15.43 -16.641 1 98.94 86 LEU A CA 1
ATOM 637 C C . LEU A 1 86 ? 6.926 -16.609 -16.688 1 98.94 86 LEU A C 1
ATOM 639 O O . LEU A 1 86 ? 7.871 -16.688 -15.898 1 98.94 86 LEU A O 1
ATOM 643 N N . ARG A 1 87 ? 6.676 -17.547 -17.609 1 98.88 87 ARG A N 1
ATOM 644 C CA . ARG A 1 87 ? 7.559 -18.703 -17.75 1 98.88 87 ARG A CA 1
ATOM 645 C C . ARG A 1 87 ? 8.969 -18.281 -18.141 1 98.88 87 ARG A C 1
ATOM 647 O O . ARG A 1 87 ? 9.945 -18.75 -17.578 1 98.88 87 ARG A O 1
ATOM 654 N N . ALA A 1 88 ? 9.07 -17.375 -19.047 1 98.75 88 ALA A N 1
ATOM 655 C CA . ALA A 1 88 ? 10.375 -16.906 -19.516 1 98.75 88 ALA A CA 1
ATOM 656 C C . ALA A 1 88 ? 11.102 -16.125 -18.438 1 98.75 88 ALA A C 1
ATOM 658 O O . ALA A 1 88 ? 12.289 -16.344 -18.188 1 98.75 88 ALA A O 1
ATOM 659 N N . ALA A 1 89 ? 10.406 -15.188 -17.812 1 98.88 89 ALA A N 1
ATOM 660 C CA . ALA A 1 89 ? 10.977 -14.375 -16.734 1 98.88 89 ALA A CA 1
ATOM 661 C C . ALA A 1 89 ? 11.438 -15.25 -15.57 1 98.88 89 ALA A C 1
ATOM 663 O O . ALA A 1 89 ? 12.484 -15 -14.977 1 98.88 89 ALA A O 1
ATOM 664 N N . ASP A 1 90 ? 10.648 -16.25 -15.297 1 98.81 90 ASP A N 1
ATOM 665 C CA . ASP A 1 90 ? 10.984 -17.156 -14.211 1 98.81 90 ASP A CA 1
ATOM 666 C C . ASP A 1 90 ? 12.312 -17.859 -14.484 1 98.81 90 ASP A C 1
ATOM 668 O O . ASP A 1 90 ? 13.102 -18.078 -13.562 1 98.81 90 ASP A O 1
ATOM 672 N N . ALA A 1 91 ? 12.531 -18.25 -15.664 1 98.44 91 ALA A N 1
ATOM 673 C CA . ALA A 1 91 ? 13.742 -18.969 -16.016 1 98.44 91 ALA A CA 1
ATOM 674 C C . ALA A 1 91 ? 14.992 -18.156 -15.703 1 98.44 91 ALA A C 1
ATOM 676 O O . ALA A 1 91 ? 16.047 -18.703 -15.391 1 98.44 91 ALA A O 1
ATOM 677 N N . ALA A 1 92 ? 14.852 -16.859 -15.617 1 97.44 92 ALA A N 1
ATOM 678 C CA . ALA A 1 92 ? 16.016 -15.984 -15.438 1 97.44 92 ALA A CA 1
ATOM 679 C C . ALA A 1 92 ? 16.016 -15.367 -14.047 1 97.44 92 ALA A C 1
ATOM 681 O O . ALA A 1 92 ? 17.062 -14.891 -13.578 1 97.44 92 ALA A O 1
ATOM 682 N N . SER A 1 93 ? 14.922 -15.414 -13.352 1 98.69 93 SER A N 1
ATOM 683 C CA . SER A 1 93 ? 14.766 -14.672 -12.109 1 98.69 93 SER A CA 1
ATOM 684 C C . SER A 1 93 ? 15.469 -15.375 -10.953 1 98.69 93 SER A C 1
ATOM 686 O O . SER A 1 93 ? 15.586 -16.609 -10.945 1 98.69 93 SER A O 1
ATOM 688 N N . THR A 1 94 ? 15.969 -14.57 -10.023 1 98.56 94 THR A N 1
ATOM 689 C CA . THR A 1 94 ? 16.453 -15.07 -8.742 1 98.56 94 THR A CA 1
ATOM 690 C C . THR A 1 94 ? 15.273 -15.328 -7.797 1 98.56 94 THR A C 1
ATOM 692 O O . THR A 1 94 ? 15.305 -16.281 -7.004 1 98.56 94 THR A O 1
ATOM 695 N N . TRP A 1 95 ? 14.258 -14.469 -7.832 1 98.81 95 TRP A N 1
ATOM 696 C CA . TRP A 1 95 ? 13.039 -14.602 -7.047 1 98.81 95 TRP A CA 1
ATOM 697 C C . TRP A 1 95 ? 11.805 -14.422 -7.918 1 98.81 95 TRP A C 1
ATOM 699 O O . TRP A 1 95 ? 11.742 -13.492 -8.727 1 98.81 95 TRP A O 1
ATOM 709 N N . THR A 1 96 ? 10.867 -15.305 -7.816 1 98.94 96 THR A N 1
ATOM 710 C CA . THR A 1 96 ? 9.539 -15.211 -8.414 1 98.94 96 THR A CA 1
ATOM 711 C C . THR A 1 96 ? 8.461 -15.18 -7.332 1 98.94 96 THR A C 1
ATOM 713 O O . THR A 1 96 ? 8.32 -16.125 -6.559 1 98.94 96 THR A O 1
ATOM 716 N N . THR A 1 97 ? 7.723 -14.062 -7.27 1 99 97 THR A N 1
ATOM 717 C CA . THR A 1 97 ? 6.883 -13.852 -6.098 1 99 97 THR A CA 1
ATOM 718 C C . THR A 1 97 ? 5.469 -13.445 -6.512 1 99 97 THR A C 1
ATOM 720 O O . THR A 1 97 ? 5.238 -13.07 -7.664 1 99 97 THR A O 1
ATOM 723 N N . SER A 1 98 ? 4.551 -13.617 -5.59 1 99 98 SER A N 1
ATOM 724 C CA . SER A 1 98 ? 3.168 -13.211 -5.824 1 99 98 SER A CA 1
ATOM 725 C C . SER A 1 98 ? 2.5 -12.75 -4.535 1 99 98 SER A C 1
ATOM 727 O O . SER A 1 98 ? 2.979 -13.055 -3.439 1 99 98 SER A O 1
ATOM 729 N N . VAL A 1 99 ? 1.515 -11.969 -4.688 1 98.94 99 VAL A N 1
ATOM 730 C CA . VAL A 1 99 ? 0.626 -11.547 -3.609 1 98.94 99 VAL A CA 1
ATOM 731 C C . VAL A 1 99 ? -0.817 -11.898 -3.961 1 98.94 99 VAL A C 1
ATOM 733 O O . VAL A 1 99 ? -1.236 -11.75 -5.113 1 98.94 99 VAL A O 1
ATOM 736 N N . CYS A 1 100 ? -1.618 -12.336 -2.912 1 98.81 10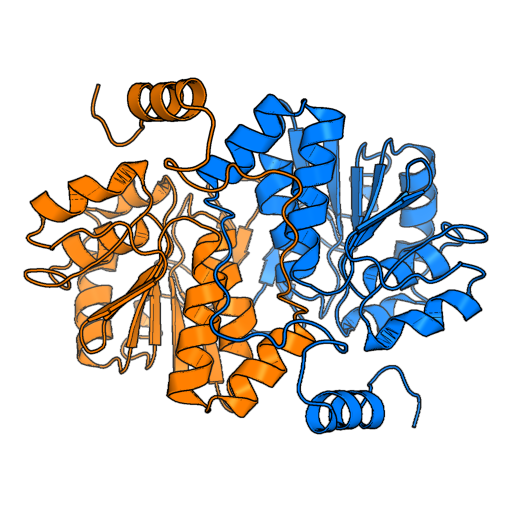0 CYS A N 1
ATOM 737 C CA . CYS A 1 100 ? -3.041 -12.562 -3.143 1 98.81 100 CYS A CA 1
ATOM 738 C C . CYS A 1 100 ? -3.258 -13.555 -4.281 1 98.81 100 CYS A C 1
ATOM 740 O O . CYS A 1 100 ? -2.592 -14.594 -4.344 1 98.81 100 CYS A O 1
ATOM 742 N N . SER A 1 101 ? -4.207 -13.398 -5.121 1 98.88 101 SER A N 1
ATOM 743 C CA . SER A 1 101 ? -4.539 -14.344 -6.18 1 98.88 101 SER A CA 1
ATOM 744 C C . SER A 1 101 ? -3.498 -14.32 -7.293 1 98.88 101 SER A C 1
ATOM 746 O O . SER A 1 101 ? -3.605 -15.07 -8.266 1 98.88 101 SER A O 1
ATOM 748 N N . GLY A 1 102 ? -2.42 -13.531 -7.082 1 98.94 102 GLY A N 1
ATOM 749 C CA . GLY A 1 102 ? -1.308 -13.594 -8.016 1 98.94 102 GLY A CA 1
ATOM 750 C C . GLY A 1 102 ? -0.664 -14.969 -8.086 1 98.94 102 GLY A C 1
ATOM 751 O O . GLY A 1 102 ? -0.113 -15.344 -9.125 1 98.94 102 GLY A O 1
ATOM 752 N N . SER A 1 103 ? -0.763 -15.719 -7.031 1 98.94 103 SER A N 1
ATOM 753 C CA . SER A 1 103 ? -0.189 -17.062 -6.992 1 98.94 103 SER A CA 1
ATOM 754 C C . SER A 1 103 ? -0.906 -18 -7.957 1 98.94 103 SER A C 1
ATOM 756 O O . SER A 1 103 ? -0.311 -18.953 -8.461 1 98.94 103 SER A O 1
ATOM 758 N N . LEU A 1 104 ? -2.172 -17.719 -8.273 1 98.88 104 LEU A N 1
ATOM 759 C CA . LEU A 1 104 ? -2.891 -18.531 -9.242 1 98.88 104 LEU A CA 1
ATOM 760 C C . LEU A 1 104 ? -2.311 -18.344 -10.641 1 98.88 104 LEU A C 1
ATOM 762 O O . LEU A 1 104 ? -2.295 -19.297 -11.438 1 98.88 104 LEU A O 1
ATOM 766 N N . LEU A 1 105 ? -1.822 -17.125 -10.953 1 98.94 105 LEU A N 1
ATOM 767 C CA . LEU A 1 105 ? -1.191 -16.891 -12.242 1 98.94 105 LEU A CA 1
ATOM 768 C C . LEU A 1 105 ? 0.139 -17.625 -12.344 1 98.94 105 LEU A C 1
ATOM 770 O O . LEU A 1 105 ? 0.448 -18.219 -13.383 1 98.94 105 LEU A O 1
ATOM 774 N N . LEU A 1 106 ? 0.917 -17.609 -11.234 1 98.94 106 LEU A N 1
ATOM 775 C CA . LEU A 1 106 ? 2.135 -18.406 -11.211 1 98.94 106 LEU A CA 1
ATOM 776 C C . LEU A 1 106 ? 1.814 -19.891 -11.383 1 98.94 106 LEU A C 1
ATOM 778 O O . LEU A 1 106 ? 2.508 -20.609 -12.117 1 98.94 106 LEU A O 1
ATOM 782 N N . ALA A 1 107 ? 0.749 -20.344 -10.719 1 98.88 107 ALA A N 1
ATOM 783 C CA . ALA A 1 107 ? 0.336 -21.734 -10.797 1 98.88 107 ALA A CA 1
ATOM 784 C C . ALA A 1 107 ? -0.11 -22.109 -12.211 1 98.88 107 ALA A C 1
ATOM 786 O O . ALA A 1 107 ? 0.272 -23.156 -12.742 1 98.88 107 ALA A O 1
ATOM 787 N N . ALA A 1 108 ? -0.876 -21.203 -12.836 1 98.75 108 ALA A N 1
ATOM 788 C CA . ALA A 1 108 ? -1.358 -21.422 -14.195 1 98.75 108 ALA A CA 1
ATOM 789 C C . ALA A 1 108 ? -0.197 -21.5 -15.18 1 98.75 108 ALA A C 1
ATOM 791 O O . ALA A 1 108 ? -0.274 -22.219 -16.188 1 98.75 108 ALA A O 1
ATOM 792 N N . ALA A 1 109 ? 0.833 -20.812 -14.852 1 98.88 109 ALA A N 1
ATOM 793 C CA . ALA A 1 109 ? 2.027 -20.844 -15.695 1 98.88 109 ALA A CA 1
ATOM 794 C C . ALA A 1 109 ? 2.836 -22.109 -15.461 1 98.88 109 ALA A C 1
ATOM 796 O O . ALA A 1 109 ? 3.863 -22.328 -16.109 1 98.88 109 ALA A O 1
ATOM 797 N N . GLY A 1 110 ? 2.393 -22.922 -14.484 1 98.75 110 GLY A N 1
ATOM 798 C CA . GLY A 1 110 ? 3.055 -24.188 -14.211 1 98.75 110 GLY A CA 1
ATOM 799 C C . GLY A 1 110 ? 4.23 -24.047 -13.266 1 98.75 110 GLY A C 1
ATOM 800 O O . GLY A 1 110 ? 5.039 -24.969 -13.141 1 98.75 110 GLY A O 1
ATOM 801 N N . LEU A 1 111 ? 4.281 -22.969 -12.531 1 98.94 111 LEU A N 1
ATOM 802 C CA . LEU A 1 111 ? 5.508 -22.641 -11.812 1 98.94 111 LEU A CA 1
ATOM 803 C C . LEU A 1 111 ? 5.43 -23.109 -10.359 1 98.94 111 LEU A C 1
ATOM 805 O O . LEU A 1 111 ? 6.441 -23.141 -9.656 1 98.94 111 LEU A O 1
ATOM 809 N N . LEU A 1 112 ? 4.215 -23.547 -9.922 1 98.88 112 LEU A N 1
ATOM 810 C CA . LEU A 1 112 ? 4.059 -23.859 -8.508 1 98.88 112 LEU A CA 1
ATOM 811 C C . LEU A 1 112 ? 3.736 -25.328 -8.297 1 98.88 112 LEU A C 1
ATOM 813 O O . LEU A 1 112 ? 3.441 -25.75 -7.18 1 98.88 112 LEU A O 1
ATOM 817 N N . SER A 1 113 ? 3.719 -26.141 -9.406 1 98.56 113 SER A N 1
ATOM 818 C CA . SER A 1 113 ? 3.41 -27.547 -9.281 1 98.56 113 SER A CA 1
ATOM 819 C C . SER A 1 113 ? 4.355 -28.234 -8.297 1 98.56 113 SER A C 1
ATOM 821 O O . SER A 1 113 ? 5.578 -28.141 -8.43 1 98.56 113 SER A O 1
ATOM 823 N N . GLY A 1 114 ? 3.748 -28.859 -7.281 1 98.75 114 GLY A N 1
ATOM 824 C CA . GLY A 1 114 ? 4.516 -29.594 -6.297 1 98.75 114 GLY A CA 1
ATOM 825 C C . GLY A 1 114 ? 5.141 -28.719 -5.234 1 98.75 114 GLY A C 1
ATOM 826 O O . GLY A 1 114 ? 5.91 -29.188 -4.398 1 98.75 114 GLY A O 1
ATOM 827 N N . ARG A 1 115 ? 4.781 -27.484 -5.195 1 98.81 115 ARG A N 1
ATOM 828 C CA . ARG A 1 115 ? 5.398 -26.547 -4.27 1 98.81 115 ARG A CA 1
ATOM 829 C C . ARG A 1 115 ? 4.391 -26.047 -3.24 1 98.81 115 ARG A C 1
ATOM 831 O O . ARG A 1 115 ? 3.197 -25.953 -3.527 1 98.81 115 ARG A O 1
ATOM 838 N N . ARG A 1 116 ? 4.914 -25.734 -2.049 1 98.88 116 ARG A N 1
ATOM 839 C CA . ARG A 1 116 ? 4.102 -25.016 -1.07 1 98.88 116 ARG A CA 1
ATOM 840 C C . ARG A 1 116 ? 3.854 -23.578 -1.513 1 98.88 116 ARG A C 1
ATOM 842 O O . ARG A 1 116 ? 4.77 -22.906 -1.98 1 98.88 116 ARG A O 1
ATOM 849 N N . ALA A 1 117 ? 2.635 -23.141 -1.452 1 98.94 117 ALA A N 1
ATOM 850 C CA . ALA A 1 117 ? 2.281 -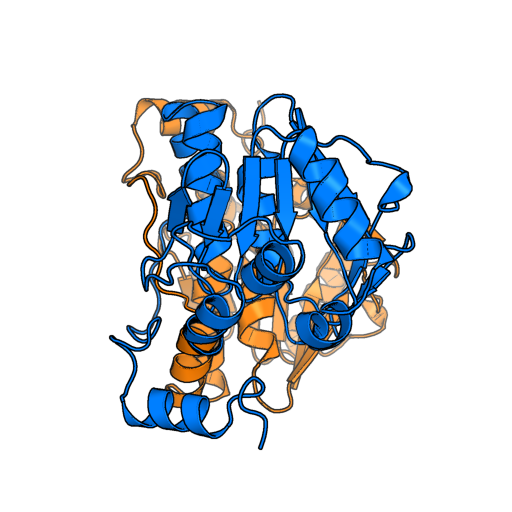21.781 -1.845 1 98.94 117 ALA A CA 1
ATOM 851 C C . ALA A 1 117 ? 1.061 -21.281 -1.075 1 98.94 117 ALA A C 1
ATOM 853 O O . ALA A 1 117 ? 0.274 -22.094 -0.565 1 98.94 117 ALA A O 1
ATOM 854 N N . THR A 1 118 ? 0.945 -20.031 -0.907 1 98.94 118 THR A N 1
ATOM 855 C CA . THR A 1 118 ? -0.246 -19.422 -0.333 1 98.94 118 THR A CA 1
ATOM 856 C C . THR A 1 118 ? -0.905 -18.469 -1.337 1 98.94 118 THR A C 1
ATOM 858 O O . THR A 1 118 ? -0.423 -18.328 -2.461 1 98.94 118 THR A O 1
ATOM 861 N N . SER A 1 119 ? -2.082 -18.016 -1.063 1 98.88 119 SER A N 1
ATOM 862 C CA . SER A 1 119 ? -2.926 -17.109 -1.826 1 98.88 119 SER A CA 1
ATOM 863 C C . SER A 1 119 ? -3.865 -16.328 -0.912 1 98.88 119 SER A C 1
ATOM 865 O O . SER A 1 119 ? -3.76 -16.406 0.314 1 98.88 119 SER A O 1
ATOM 867 N N . HIS A 1 120 ? -4.68 -15.516 -1.465 1 98.69 120 HIS A N 1
ATOM 868 C CA . HIS A 1 120 ? -5.816 -15.031 -0.696 1 98.69 120 HIS A CA 1
ATOM 869 C C . HIS A 1 120 ? -6.641 -16.188 -0.136 1 98.69 120 HIS A C 1
ATOM 871 O O . HIS A 1 120 ? -6.836 -17.203 -0.812 1 98.69 120 HIS A O 1
ATOM 877 N N . TRP A 1 121 ? -7.207 -16 1.03 1 98.19 121 TRP A N 1
ATOM 878 C CA . TRP A 1 121 ? -7.848 -17.109 1.73 1 98.19 121 TRP A CA 1
ATOM 879 C C . TRP A 1 121 ? -9.062 -17.609 0.956 1 98.19 121 TRP A C 1
ATOM 881 O O . TRP A 1 121 ? -9.383 -18.797 1.008 1 98.19 121 TRP A O 1
ATOM 891 N N . LEU A 1 122 ? -9.688 -16.797 0.168 1 98.06 122 LEU A N 1
ATOM 892 C CA . LEU A 1 122 ? -10.859 -17.203 -0.611 1 98.06 122 LEU A CA 1
ATOM 893 C C . LEU A 1 122 ? -10.438 -17.969 -1.853 1 98.06 122 LEU A C 1
ATOM 895 O O . LEU A 1 122 ? -11.258 -18.641 -2.477 1 98.06 122 LEU A O 1
ATOM 899 N N . ALA A 1 123 ? -9.188 -17.859 -2.268 1 98.06 123 ALA A N 1
ATOM 900 C CA . ALA A 1 123 ? -8.688 -18.484 -3.486 1 98.06 123 ALA A CA 1
ATOM 901 C C . ALA A 1 123 ? -7.715 -19.609 -3.162 1 98.06 123 ALA A C 1
ATOM 903 O O . ALA A 1 123 ? -7.203 -20.281 -4.066 1 98.06 123 ALA A O 1
ATOM 904 N N . LEU A 1 124 ? -7.484 -19.891 -1.923 1 98.31 124 LEU A N 1
ATOM 905 C CA . LEU A 1 124 ? -6.379 -20.734 -1.478 1 98.31 124 LEU A CA 1
ATOM 906 C C . LEU A 1 124 ? -6.512 -22.156 -2.047 1 98.31 124 LEU A C 1
ATOM 908 O O . LEU A 1 124 ? -5.551 -22.688 -2.602 1 98.31 124 LEU A O 1
ATOM 912 N N . ASP A 1 125 ? -7.68 -22.719 -2.062 1 97 125 ASP A N 1
ATOM 913 C CA . ASP A 1 125 ? -7.902 -24.109 -2.441 1 97 125 ASP A CA 1
ATOM 914 C C . ASP A 1 125 ? -7.766 -24.297 -3.951 1 97 125 ASP A C 1
ATOM 916 O O . ASP A 1 125 ? -7.574 -25.422 -4.43 1 97 125 ASP A O 1
ATOM 920 N N . LEU A 1 126 ? -7.844 -23.203 -4.684 1 98 126 LEU A N 1
ATOM 921 C CA . LEU A 1 126 ? -7.734 -23.281 -6.137 1 98 126 LEU A CA 1
ATOM 922 C C . LEU A 1 126 ? -6.32 -23.672 -6.555 1 98 126 LEU A C 1
ATOM 924 O O . LEU A 1 126 ? -6.109 -24.172 -7.664 1 98 126 LEU A O 1
ATOM 928 N N . LEU A 1 127 ? -5.418 -23.438 -5.652 1 98.62 127 LEU A N 1
ATOM 929 C CA . LEU A 1 127 ? -4.027 -23.766 -5.953 1 98.62 127 LEU A CA 1
ATOM 930 C C . LEU A 1 127 ? -3.869 -25.266 -6.191 1 98.62 127 LEU A C 1
ATOM 932 O O . LEU A 1 127 ? -3.012 -25.688 -6.973 1 98.62 127 LEU A O 1
ATOM 936 N N . LYS A 1 128 ? -4.734 -26.062 -5.562 1 98.31 128 LYS A N 1
ATOM 937 C CA . LYS A 1 128 ? -4.672 -27.516 -5.688 1 98.31 128 LYS A C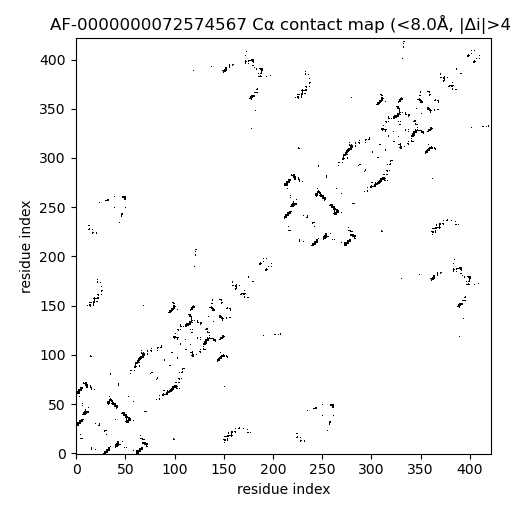A 1
ATOM 938 C C . LYS A 1 128 ? -4.914 -27.953 -7.129 1 98.31 128 LYS A C 1
ATOM 940 O O . LYS A 1 128 ? -4.328 -28.938 -7.59 1 98.31 128 LYS A O 1
ATOM 945 N N . GLN A 1 129 ? -5.691 -27.219 -7.832 1 97.75 129 GLN A N 1
ATOM 946 C CA . GLN A 1 129 ? -6.047 -27.547 -9.203 1 97.75 129 GLN A CA 1
ATOM 947 C C . GLN A 1 129 ? -4.836 -27.453 -10.125 1 97.75 129 GLN A C 1
ATOM 949 O O . GLN A 1 129 ? -4.832 -28.016 -11.219 1 97.75 129 GLN A O 1
ATOM 954 N N . TYR A 1 130 ? -3.838 -26.766 -9.648 1 98.06 130 TYR A N 1
ATOM 955 C CA . TYR A 1 130 ? -2.646 -26.562 -10.469 1 98.06 130 TYR A CA 1
ATOM 956 C C . TYR A 1 130 ? -1.465 -27.344 -9.898 1 98.06 130 TYR A C 1
ATOM 958 O O . TYR A 1 130 ? -0.316 -27.109 -10.273 1 98.06 130 TYR A O 1
ATOM 966 N N . GLY A 1 131 ? -1.786 -28.203 -8.914 1 98.5 131 GLY A N 1
ATOM 967 C CA . GLY A 1 131 ? -0.77 -29.109 -8.398 1 98.5 131 GLY A CA 1
ATOM 968 C C . GLY A 1 131 ? 0.056 -28.484 -7.281 1 98.5 131 GLY A C 1
ATOM 969 O O . GLY A 1 131 ? 1.037 -29.078 -6.828 1 98.5 131 GLY A O 1
ATOM 970 N N . ALA A 1 132 ? -0.235 -27.297 -6.832 1 98.81 132 ALA A N 1
ATOM 971 C CA . ALA A 1 132 ? 0.457 -26.688 -5.699 1 98.81 132 ALA A CA 1
ATOM 972 C C . ALA A 1 132 ? -0.053 -27.25 -4.375 1 98.81 132 ALA A C 1
ATOM 974 O O . ALA A 1 132 ? -1.104 -27.891 -4.328 1 98.81 132 ALA A O 1
ATOM 975 N N . GLU A 1 133 ? 0.74 -27.078 -3.322 1 98.81 133 GLU A N 1
ATOM 976 C CA . GLU A 1 133 ? 0.364 -27.438 -1.961 1 98.81 133 GLU A CA 1
ATOM 977 C C . GLU A 1 133 ? 0.004 -26.203 -1.138 1 98.81 133 GLU A C 1
ATOM 979 O O . GLU A 1 133 ? 0.882 -25.562 -0.557 1 98.81 133 GLU A O 1
ATOM 984 N N . PRO A 1 134 ? -1.285 -25.938 -1.052 1 98.75 134 PRO A N 1
ATOM 985 C CA . PRO A 1 134 ? -1.692 -24.703 -0.377 1 98.75 134 PRO A CA 1
ATOM 986 C C . PRO A 1 134 ? -1.395 -24.734 1.12 1 98.75 134 PRO A C 1
ATOM 988 O O . PRO A 1 134 ? -1.51 -25.781 1.763 1 98.75 134 PRO A O 1
ATOM 991 N N . THR A 1 135 ? -0.99 -23.656 1.622 1 98.38 135 THR A N 1
ATOM 992 C CA . THR A 1 135 ? -0.816 -23.453 3.057 1 98.38 135 THR A CA 1
ATOM 993 C C . THR A 1 135 ? -1.402 -22.125 3.488 1 98.38 135 THR A C 1
ATOM 995 O O . THR A 1 135 ? -1.35 -21.141 2.738 1 98.38 135 THR A O 1
ATOM 998 N N . GLY A 1 136 ? -1.899 -21.969 4.715 1 97.62 136 GLY A N 1
ATOM 999 C CA . GLY A 1 136 ? -2.512 -20.766 5.25 1 97.62 136 GLY A CA 1
ATOM 1000 C C . GLY A 1 136 ? -1.505 -19.797 5.84 1 97.62 136 GLY A C 1
ATOM 1001 O O . GLY A 1 136 ? -1.884 -18.781 6.426 1 97.62 136 GLY A O 1
ATOM 1002 N N . GLU A 1 137 ? -0.209 -20.094 5.633 1 98.44 137 GLU A N 1
ATOM 1003 C CA . GLU A 1 137 ? 0.826 -19.188 6.109 1 98.44 137 GLU A CA 1
ATOM 1004 C C . GLU A 1 137 ? 0.781 -17.859 5.359 1 98.44 137 GLU A C 1
ATOM 1006 O O . GLU A 1 137 ? 0.398 -17.812 4.188 1 98.44 137 GLU A O 1
ATOM 1011 N N . ARG A 1 138 ? 1.179 -16.812 6.035 1 98.75 138 ARG A N 1
ATOM 1012 C CA . ARG A 1 138 ? 1.054 -15.469 5.492 1 98.75 138 ARG A CA 1
ATOM 1013 C C . ARG A 1 138 ? 2.061 -15.234 4.371 1 98.75 138 ARG A C 1
ATOM 1015 O O . ARG A 1 138 ? 1.745 -14.586 3.373 1 98.75 138 ARG A O 1
ATOM 1022 N N . VAL A 1 139 ? 3.285 -15.648 4.57 1 98.94 139 VAL A N 1
ATOM 1023 C CA . VAL A 1 139 ? 4.355 -15.617 3.578 1 98.94 139 VAL A CA 1
ATOM 1024 C C . VAL A 1 139 ? 5.008 -17 3.482 1 98.94 139 VAL A C 1
ATOM 1026 O O . VAL A 1 139 ? 5.441 -17.562 4.492 1 98.94 139 VAL A O 1
ATOM 1029 N N . VAL A 1 140 ? 5.09 -17.594 2.281 1 98.94 140 VAL A N 1
ATOM 1030 C CA . VAL A 1 140 ? 5.621 -18.938 2.062 1 98.94 140 VAL A CA 1
ATOM 1031 C C . VAL A 1 140 ? 6.805 -18.875 1.098 1 98.94 140 VAL A C 1
ATOM 1033 O O . VAL A 1 140 ? 6.699 -18.297 0.013 1 98.94 140 VAL A O 1
ATOM 1036 N N . THR A 1 141 ? 7.891 -19.438 1.517 1 98.81 141 THR A N 1
ATOM 1037 C CA . THR A 1 141 ? 9.055 -19.562 0.651 1 98.81 141 THR A CA 1
ATOM 1038 C C . THR A 1 141 ? 9.305 -21.031 0.295 1 98.81 141 THR A C 1
ATOM 1040 O O . THR A 1 141 ? 9.383 -21.891 1.179 1 98.81 141 THR A O 1
ATOM 1043 N N . ASP A 1 142 ? 9.359 -21.297 -0.964 1 98.88 142 ASP A N 1
ATOM 1044 C CA . ASP A 1 142 ? 9.75 -22.609 -1.494 1 98.88 142 ASP A CA 1
ATOM 1045 C C . ASP A 1 142 ? 10.766 -22.453 -2.625 1 98.88 142 ASP A C 1
ATOM 1047 O O . ASP A 1 142 ? 10.391 -22.219 -3.775 1 98.88 142 ASP A O 1
ATOM 1051 N N . GLY A 1 143 ? 12.086 -22.672 -2.242 1 98.44 143 GLY A N 1
ATOM 1052 C CA . GLY A 1 143 ? 13.125 -22.328 -3.203 1 98.44 143 GLY A CA 1
ATOM 1053 C C . GLY A 1 143 ? 13.141 -20.859 -3.562 1 98.44 143 GLY A C 1
ATOM 1054 O O . GLY A 1 143 ? 13.195 -20 -2.68 1 98.44 143 GLY A O 1
ATOM 1055 N N . LYS A 1 144 ? 13.07 -20.547 -4.855 1 98.62 144 LYS A N 1
ATOM 1056 C CA . LYS A 1 144 ? 13.117 -19.141 -5.281 1 98.62 144 LYS A CA 1
ATOM 1057 C C . LYS A 1 144 ? 11.719 -18.531 -5.324 1 98.62 144 LYS A C 1
ATOM 1059 O O . LYS A 1 144 ? 11.57 -17.344 -5.582 1 98.62 144 LYS A O 1
ATOM 1064 N N . TYR A 1 145 ? 10.68 -19.328 -5.062 1 98.94 145 TYR A N 1
ATOM 1065 C CA . TYR A 1 145 ? 9.305 -18.844 -5.094 1 98.94 145 TYR A CA 1
ATOM 1066 C C . TYR A 1 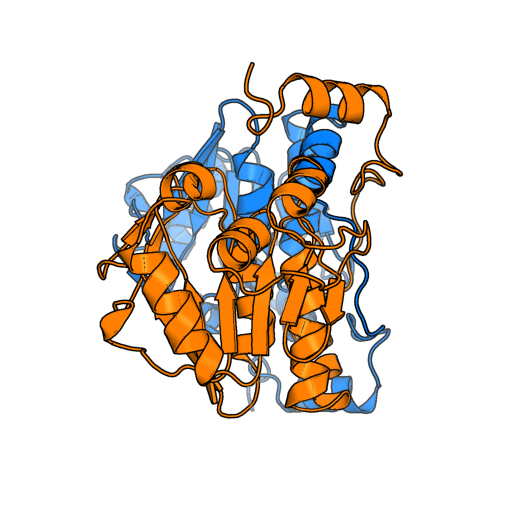145 ? 8.875 -18.344 -3.721 1 98.94 145 TYR A C 1
ATOM 1068 O O . TYR A 1 145 ? 9.008 -19.062 -2.725 1 98.94 145 TYR A O 1
ATOM 1076 N N . VAL A 1 146 ? 8.445 -17.125 -3.65 1 98.94 146 VAL A N 1
ATOM 1077 C CA . VAL A 1 146 ? 7.883 -16.547 -2.428 1 98.94 146 VAL A CA 1
ATOM 1078 C C . VAL A 1 146 ? 6.461 -16.062 -2.691 1 98.94 146 VAL A C 1
ATOM 1080 O O . VAL A 1 146 ? 6.254 -15.133 -3.48 1 98.94 146 VAL A O 1
ATOM 1083 N N . THR A 1 147 ? 5.457 -16.688 -2.088 1 99 147 THR A N 1
ATOM 1084 C CA . THR A 1 147 ? 4.062 -16.281 -2.238 1 99 147 THR A CA 1
ATOM 1085 C C . THR A 1 147 ? 3.535 -15.672 -0.942 1 99 147 THR A C 1
ATOM 1087 O O . THR A 1 147 ? 3.877 -16.125 0.15 1 99 147 THR A O 1
ATOM 1090 N N . ALA A 1 148 ? 2.805 -14.633 -1.047 1 98.94 148 ALA A N 1
ATOM 1091 C CA . ALA A 1 148 ? 2.156 -13.977 0.086 1 98.94 148 ALA A CA 1
ATOM 1092 C C . ALA A 1 148 ? 0.645 -14.172 0.046 1 98.94 148 ALA A C 1
ATOM 1094 O O . ALA A 1 148 ? 0.059 -14.312 -1.03 1 98.94 148 ALA A O 1
ATOM 1095 N N . ALA A 1 149 ? 0.068 -14.188 1.221 1 98.88 149 ALA A N 1
ATOM 1096 C CA . ALA A 1 149 ? -1.384 -14.266 1.363 1 98.88 149 ALA A CA 1
ATOM 1097 C C . ALA A 1 149 ? -2.057 -13.008 0.834 1 98.88 149 ALA A C 1
ATOM 1099 O O . ALA A 1 149 ? -1.579 -12.398 -0.126 1 98.88 149 ALA A O 1
ATOM 1100 N N . GLY A 1 150 ? -3.137 -12.625 1.336 1 98.62 150 GLY A N 1
ATOM 1101 C CA . GLY A 1 150 ? -3.982 -11.602 0.743 1 98.62 150 GLY A CA 1
ATOM 1102 C C . GLY A 1 150 ? -3.445 -10.195 0.94 1 98.62 150 GLY A C 1
ATOM 1103 O O . GLY A 1 150 ? -3.1 -9.812 2.059 1 98.62 150 GLY A O 1
ATOM 1104 N N . VAL A 1 151 ? -3.375 -9.461 0.024 1 98.69 151 VAL A N 1
ATOM 1105 C CA . VAL A 1 151 ? -3.314 -8.016 -0.178 1 98.69 151 VAL A CA 1
ATOM 1106 C C . VAL A 1 151 ? -2.203 -7.422 0.682 1 98.69 151 VAL A C 1
ATOM 1108 O O . VAL A 1 151 ? -1.085 -7.215 0.206 1 98.69 151 VAL A O 1
ATOM 1111 N N . SER A 1 152 ? -2.443 -7.234 2.018 1 98.94 152 SER A N 1
ATOM 1112 C CA . SER A 1 152 ? -1.484 -6.543 2.875 1 98.94 152 SER A CA 1
ATOM 1113 C C . SER A 1 152 ? -0.256 -7.406 3.137 1 98.94 152 SER A C 1
ATOM 1115 O O . SER A 1 152 ? 0.794 -6.898 3.535 1 98.94 152 SER A O 1
ATOM 1117 N N . SER A 1 153 ? -0.357 -8.711 2.893 1 98.94 153 SER A N 1
ATOM 1118 C CA . SER A 1 153 ? 0.733 -9.641 3.172 1 98.94 153 SER A CA 1
ATOM 1119 C C . SER A 1 153 ? 1.941 -9.359 2.287 1 98.94 153 SER A C 1
ATOM 1121 O O . SER A 1 153 ? 3.062 -9.75 2.613 1 98.94 153 SER A O 1
ATOM 1123 N N . GLY A 1 154 ? 1.692 -8.641 1.244 1 98.94 154 GLY A N 1
ATOM 1124 C CA . GLY A 1 154 ? 2.781 -8.258 0.361 1 98.94 154 GLY A CA 1
ATOM 1125 C C . GLY A 1 154 ? 3.842 -7.422 1.052 1 98.94 154 GLY A C 1
ATOM 1126 O O . GLY A 1 154 ? 5.008 -7.438 0.654 1 98.94 154 GLY A O 1
ATOM 1127 N N . ILE A 1 155 ? 3.447 -6.66 2.064 1 98.94 155 ILE A N 1
ATOM 1128 C CA . ILE A 1 155 ? 4.406 -5.84 2.797 1 98.94 155 ILE A CA 1
ATOM 1129 C C . ILE A 1 155 ? 5.352 -6.734 3.594 1 98.94 155 ILE A C 1
ATOM 1131 O O . ILE A 1 155 ? 6.566 -6.535 3.574 1 98.94 155 ILE A O 1
ATOM 1135 N N . ASP A 1 156 ? 4.797 -7.77 4.227 1 98.94 156 ASP A N 1
ATOM 1136 C CA . ASP A 1 156 ? 5.613 -8.742 4.945 1 98.94 156 ASP A CA 1
ATOM 1137 C C . ASP A 1 156 ? 6.562 -9.477 3.994 1 98.94 156 ASP A C 1
ATOM 1139 O O . ASP A 1 1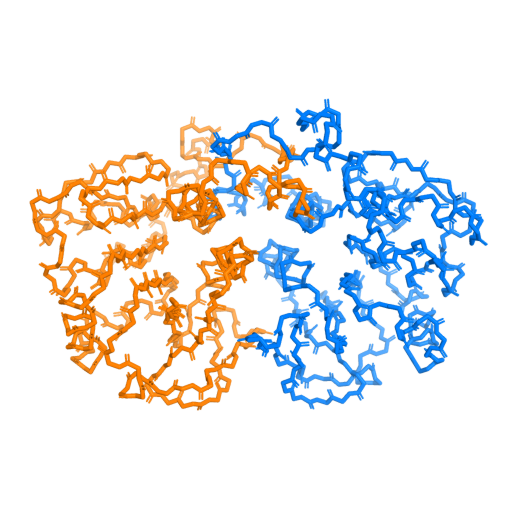56 ? 7.746 -9.641 4.297 1 98.94 156 ASP A O 1
ATOM 1143 N N . MET A 1 157 ? 6.004 -9.875 2.887 1 98.94 157 MET A N 1
ATOM 1144 C CA . MET A 1 157 ? 6.824 -10.57 1.896 1 98.94 157 MET A CA 1
ATOM 1145 C C . MET A 1 157 ? 7.961 -9.672 1.408 1 98.94 157 MET A C 1
ATOM 1147 O O . MET A 1 157 ? 9.102 -10.117 1.28 1 98.94 157 MET A O 1
ATOM 1151 N N . GLY A 1 158 ? 7.613 -8.398 1.1 1 98.94 158 GLY A N 1
ATOM 1152 C CA . GLY A 1 158 ? 8.633 -7.461 0.656 1 98.94 158 GLY A CA 1
ATOM 1153 C C . GLY A 1 158 ? 9.766 -7.305 1.646 1 98.94 158 GLY A C 1
ATOM 1154 O O . GLY A 1 158 ? 10.938 -7.367 1.268 1 98.94 158 GLY A O 1
ATOM 1155 N N . LEU A 1 159 ? 9.445 -7.16 2.912 1 98.88 159 LEU A N 1
ATOM 1156 C CA . LEU A 1 159 ? 10.469 -6.996 3.941 1 98.88 159 LEU A CA 1
ATOM 1157 C C . LEU A 1 159 ? 11.305 -8.266 4.078 1 98.88 159 LEU A C 1
ATOM 1159 O O . LEU A 1 159 ? 12.523 -8.188 4.273 1 98.88 159 LEU A O 1
ATOM 1163 N N . THR A 1 160 ? 10.641 -9.422 4.004 1 98.88 160 THR A N 1
ATOM 1164 C CA . THR A 1 160 ? 11.359 -10.688 4.027 1 98.88 160 THR A CA 1
ATOM 1165 C C . THR A 1 160 ? 12.391 -10.758 2.906 1 98.88 160 THR A C 1
ATOM 1167 O O . THR A 1 160 ? 13.539 -11.117 3.137 1 98.88 160 THR A O 1
ATOM 1170 N N . LEU A 1 161 ? 12 -10.328 1.744 1 98.75 161 LEU A N 1
ATOM 1171 C CA . LEU A 1 161 ? 12.891 -10.383 0.588 1 98.75 161 LEU A CA 1
ATOM 1172 C C . LEU A 1 161 ? 14.016 -9.359 0.714 1 98.75 161 LEU A C 1
ATOM 1174 O O . LEU A 1 161 ? 15.148 -9.625 0.306 1 98.75 161 LEU A O 1
ATOM 1178 N N . VAL A 1 162 ? 13.719 -8.188 1.262 1 98.75 162 VAL A N 1
ATOM 1179 C CA . VAL A 1 162 ? 14.773 -7.207 1.498 1 98.75 162 VAL A CA 1
ATOM 1180 C C . VAL A 1 162 ? 15.859 -7.816 2.381 1 98.75 162 VAL A C 1
ATOM 1182 O O . VAL A 1 162 ? 17.047 -7.652 2.111 1 98.75 162 VAL A O 1
ATOM 1185 N N . GLY A 1 163 ? 15.422 -8.516 3.439 1 98.75 163 GLY A N 1
ATOM 1186 C CA . GLY A 1 163 ? 16.375 -9.18 4.305 1 98.75 163 GLY A CA 1
ATOM 1187 C C . GLY A 1 163 ? 17.219 -10.211 3.58 1 98.75 163 GLY A C 1
ATOM 1188 O O . GLY A 1 163 ? 18.438 -10.281 3.783 1 98.75 163 GLY A O 1
ATOM 1189 N N . ARG A 1 164 ? 16.641 -10.969 2.727 1 98.12 164 ARG A N 1
ATOM 1190 C CA . ARG A 1 164 ? 17.328 -12.023 1.992 1 98.12 164 ARG A CA 1
ATOM 1191 C C . ARG A 1 164 ? 18.312 -11.438 0.984 1 98.12 164 ARG A C 1
ATOM 1193 O O . ARG A 1 164 ? 19.375 -12.016 0.736 1 98.12 164 ARG A O 1
ATOM 1200 N N . ILE A 1 165 ? 18 -10.305 0.423 1 98.12 165 ILE A N 1
ATOM 1201 C CA . ILE A 1 165 ? 18.75 -9.758 -0.704 1 98.12 165 ILE A CA 1
ATOM 1202 C C . ILE A 1 165 ? 19.797 -8.781 -0.197 1 98.12 165 ILE A C 1
ATOM 1204 O O . ILE A 1 165 ? 20.953 -8.805 -0.648 1 98.12 165 ILE A O 1
ATOM 1208 N N . ALA A 1 166 ? 19.406 -7.949 0.8 1 98.38 166 ALA A N 1
ATOM 1209 C CA . ALA A 1 166 ? 20.281 -6.844 1.193 1 98.38 166 ALA A CA 1
ATOM 1210 C C . ALA A 1 166 ? 20.734 -6.988 2.643 1 98.38 166 ALA A C 1
ATOM 1212 O O . ALA A 1 166 ? 21.484 -6.156 3.152 1 98.38 166 ALA A O 1
ATOM 1213 N N . GLY A 1 167 ? 20.234 -7.984 3.336 1 98.5 167 GLY A N 1
ATOM 1214 C CA . GLY A 1 167 ? 20.625 -8.219 4.715 1 98.5 167 GLY A CA 1
ATOM 1215 C C . GLY A 1 167 ? 19.594 -7.742 5.723 1 98.5 167 GLY A C 1
ATOM 1216 O O . GLY A 1 1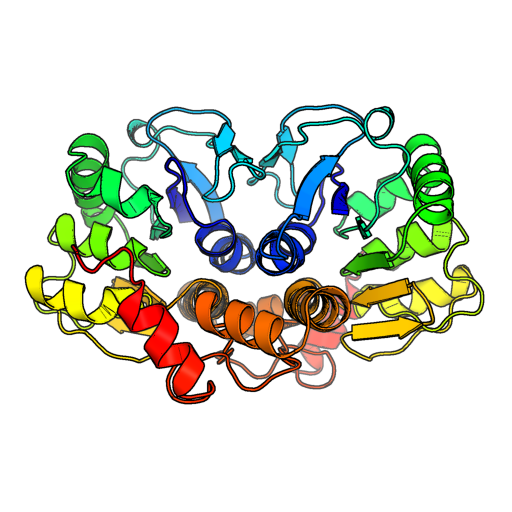67 ? 18.844 -6.805 5.449 1 98.5 167 GLY A O 1
ATOM 1217 N N . ASP A 1 168 ? 19.672 -8.383 6.93 1 98.5 168 ASP A N 1
ATOM 1218 C CA . ASP A 1 168 ? 18.688 -8.133 7.977 1 98.5 168 ASP A CA 1
ATOM 1219 C C . ASP A 1 168 ? 18.734 -6.676 8.438 1 98.5 168 ASP A C 1
ATOM 1221 O O . ASP A 1 168 ? 17.688 -6.066 8.68 1 98.5 168 ASP A O 1
ATOM 1225 N N . GLU A 1 169 ? 19.891 -6.164 8.508 1 98.44 169 GLU A N 1
ATOM 1226 C CA . GLU A 1 169 ? 20.016 -4.789 8.969 1 98.44 169 GLU A CA 1
ATOM 1227 C C . GLU A 1 169 ? 19.344 -3.812 8.016 1 98.44 169 GLU A C 1
ATOM 1229 O O . GLU A 1 169 ? 18.656 -2.885 8.445 1 98.44 169 GLU A O 1
ATOM 1234 N N . HIS A 1 170 ? 19.531 -4.016 6.73 1 98.56 170 HIS A N 1
ATOM 1235 C CA . HIS A 1 170 ? 18.891 -3.154 5.746 1 98.56 170 HIS A CA 1
ATOM 1236 C C . HIS A 1 170 ? 17.359 -3.309 5.789 1 98.56 170 HIS A C 1
ATOM 1238 O O . HIS A 1 170 ? 16.641 -2.32 5.684 1 98.56 170 HIS A O 1
ATOM 1244 N N . ALA A 1 171 ? 16.922 -4.531 5.973 1 98.81 171 ALA A N 1
ATOM 1245 C CA . ALA A 1 171 ? 15.484 -4.758 6.086 1 98.81 171 ALA A CA 1
ATOM 1246 C C . ALA A 1 171 ? 14.906 -4.039 7.301 1 98.81 171 ALA A C 1
ATOM 1248 O O . ALA A 1 171 ? 13.812 -3.469 7.234 1 98.81 171 ALA A O 1
ATOM 1249 N N . GLN A 1 172 ? 15.633 -4.074 8.414 1 98.88 172 GLN A N 1
ATOM 1250 C CA . GLN A 1 172 ? 15.195 -3.369 9.617 1 98.88 172 GLN A CA 1
ATOM 1251 C C . GLN A 1 172 ? 15.156 -1.861 9.383 1 98.88 172 GLN A C 1
ATOM 1253 O O . GLN A 1 172 ? 14.25 -1.178 9.859 1 98.88 172 GLN A O 1
ATOM 1258 N N . ALA A 1 173 ? 16.109 -1.379 8.664 1 98.69 173 ALA A N 1
ATOM 1259 C CA . ALA A 1 173 ? 16.109 0.038 8.305 1 98.69 173 ALA A CA 1
ATOM 1260 C C . ALA A 1 173 ? 14.883 0.407 7.48 1 98.69 173 ALA A C 1
ATOM 1262 O O . ALA A 1 173 ? 14.234 1.42 7.746 1 98.69 173 ALA A O 1
ATOM 1263 N N . VAL A 1 174 ? 14.562 -0.424 6.484 1 98.69 174 VAL A N 1
ATOM 1264 C CA . VAL A 1 174 ? 13.406 -0.179 5.633 1 98.69 174 VAL A CA 1
ATOM 1265 C C . VAL A 1 174 ? 12.125 -0.253 6.465 1 98.69 174 VAL A C 1
ATOM 1267 O O . VAL A 1 174 ? 11.227 0.577 6.309 1 98.69 174 VAL A O 1
ATOM 1270 N N . GLN A 1 175 ? 12.047 -1.268 7.348 1 98.88 175 GLN A N 1
ATOM 1271 C CA . GLN A 1 175 ? 10.898 -1.386 8.234 1 98.88 175 GLN A CA 1
ATOM 1272 C C . GLN A 1 175 ? 10.727 -0.13 9.086 1 98.88 175 GLN A C 1
ATOM 1274 O O . GLN A 1 175 ? 9.609 0.376 9.242 1 98.88 175 GLN A O 1
ATOM 1279 N N . LEU A 1 176 ? 11.805 0.396 9.648 1 98.81 176 LEU A N 1
ATOM 1280 C CA . LEU A 1 176 ? 11.797 1.586 10.492 1 98.81 176 LEU A CA 1
ATOM 1281 C C . LEU A 1 176 ? 11.367 2.812 9.688 1 98.81 176 LEU A C 1
ATOM 1283 O O . LEU A 1 176 ? 10.484 3.559 10.117 1 98.81 176 LEU A O 1
ATOM 1287 N N . LEU A 1 177 ? 11.922 2.98 8.484 1 98.31 177 LEU A N 1
ATOM 1288 C CA . LEU A 1 177 ? 11.664 4.172 7.676 1 98.31 177 LEU A CA 1
ATOM 1289 C C . LEU A 1 177 ? 10.227 4.184 7.168 1 98.31 177 LEU A C 1
ATOM 1291 O O . LEU A 1 177 ? 9.633 5.254 7 1 98.31 177 LEU A O 1
ATOM 1295 N N . THR A 1 178 ? 9.656 2.988 6.969 1 98.69 178 THR A N 1
ATOM 1296 C CA . THR A 1 178 ? 8.273 2.906 6.52 1 98.69 178 THR A CA 1
ATOM 1297 C C . THR A 1 178 ? 7.324 2.787 7.707 1 98.69 178 THR A C 1
ATOM 1299 O O . THR A 1 178 ? 6.109 2.676 7.527 1 98.69 178 THR A O 1
ATOM 1302 N N . GLU A 1 179 ? 7.914 2.771 8.922 1 98.75 179 GLU A N 1
ATOM 1303 C CA . GLU A 1 179 ? 7.191 2.605 10.18 1 98.75 179 GLU A CA 1
ATOM 1304 C C . GLU A 1 179 ? 6.184 1.462 10.086 1 98.75 179 GLU A C 1
ATOM 1306 O O . GLU A 1 179 ? 5.02 1.622 10.453 1 98.75 179 GLU A O 1
ATOM 1311 N N . TYR A 1 180 ? 6.688 0.336 9.555 1 98.94 180 TYR A N 1
ATOM 1312 C CA . TYR A 1 180 ? 5.832 -0.846 9.547 1 98.94 180 TYR A CA 1
ATOM 1313 C C . TYR A 1 180 ? 5.77 -1.478 10.938 1 98.94 180 TYR A C 1
ATOM 1315 O O . TYR A 1 180 ? 6.41 -2.5 11.188 1 98.94 180 TYR A O 1
ATOM 1323 N N . ASP A 1 181 ? 5.012 -0.884 11.82 1 98.75 181 ASP A N 1
ATOM 1324 C CA . ASP A 1 181 ? 4.664 -1.241 13.188 1 98.75 181 ASP A CA 1
ATOM 1325 C C . ASP A 1 181 ? 3.15 -1.291 13.375 1 98.75 181 ASP A C 1
ATOM 1327 O O . ASP A 1 181 ? 2.594 -0.531 14.172 1 98.75 181 ASP A O 1
ATOM 1331 N N . PRO A 1 182 ? 2.504 -2.277 12.719 1 98.81 182 PRO A N 1
ATOM 1332 C CA . PRO A 1 182 ? 1.046 -2.25 12.57 1 98.81 182 PRO A CA 1
ATOM 1333 C C . PRO A 1 182 ? 0.313 -2.338 13.906 1 98.81 182 PRO A C 1
ATOM 1335 O O . PRO A 1 182 ? 0.746 -3.062 14.805 1 98.81 182 PRO A O 1
ATOM 1338 N N . GLN A 1 183 ? -0.685 -1.522 14.055 1 98.56 183 GLN A N 1
ATOM 1339 C CA . GLN A 1 183 ? -1.639 -1.521 15.164 1 98.56 183 GLN A CA 1
ATOM 1340 C C . GLN A 1 183 ? -3.076 -1.512 14.648 1 98.56 183 GLN A C 1
ATOM 1342 O O . GLN A 1 183 ? -3.811 -0.546 14.867 1 98.56 183 GLN A O 1
ATOM 1347 N N . PRO A 1 184 ? -3.467 -2.652 13.984 1 98.62 184 PRO A N 1
ATOM 1348 C CA . PRO A 1 184 ? -4.836 -2.682 13.461 1 98.62 184 PRO A CA 1
ATOM 1349 C C . PRO A 1 184 ? -5.879 -2.371 14.531 1 98.62 184 PRO A C 1
ATOM 1351 O O . PRO A 1 184 ? -5.762 -2.838 15.672 1 98.62 184 PRO A O 1
ATOM 1354 N N . PRO A 1 185 ? -6.902 -1.589 14.133 1 98.62 185 PRO A N 1
ATOM 1355 C CA . PRO A 1 185 ? -7.918 -1.232 15.125 1 98.62 185 PRO A CA 1
ATOM 1356 C C . PRO A 1 185 ? -8.836 -2.402 15.477 1 98.62 185 PRO A C 1
ATOM 1358 O O . PRO A 1 185 ? -9.57 -2.34 16.469 1 98.62 185 PRO A O 1
ATOM 1361 N N . TYR A 1 186 ? -8.852 -3.486 14.719 1 98.62 186 TYR A N 1
ATOM 1362 C CA . TYR A 1 186 ? -9.617 -4.707 14.945 1 98.62 186 TYR A CA 1
ATOM 1363 C C . TYR A 1 186 ? -8.727 -5.938 14.836 1 98.62 186 TYR A C 1
ATOM 1365 O O . TYR A 1 186 ? -7.602 -5.855 14.328 1 98.62 186 TYR A O 1
ATOM 1373 N N . ASP A 1 187 ? -9.227 -6.988 15.406 1 98.38 187 ASP A N 1
ATOM 1374 C CA . ASP A 1 187 ? -8.523 -8.258 15.258 1 98.38 187 ASP A CA 1
ATOM 1375 C C . ASP A 1 187 ? -9.305 -9.211 14.359 1 98.38 187 ASP A C 1
ATOM 1377 O O . ASP A 1 187 ? -9.703 -10.297 14.789 1 98.38 187 ASP A O 1
ATOM 1381 N N . ALA A 1 188 ? -9.438 -8.75 13.086 1 98.75 188 ALA A N 1
ATOM 1382 C CA . ALA A 1 188 ? -10.266 -9.469 12.125 1 98.75 188 ALA A CA 1
ATOM 1383 C C . ALA A 1 188 ? -9.523 -9.688 10.805 1 98.75 188 ALA A C 1
ATOM 1385 O O . ALA A 1 188 ? -10.141 -9.797 9.75 1 98.75 188 ALA A O 1
ATOM 1386 N N . GLY A 1 189 ? -8.227 -9.734 10.883 1 98.75 189 GLY A N 1
ATOM 1387 C CA . GLY A 1 189 ? -7.426 -9.672 9.664 1 98.75 189 GLY A CA 1
ATOM 1388 C C . GLY A 1 189 ? -7.219 -11.023 9.016 1 98.75 189 GLY A C 1
ATOM 1389 O O . GLY A 1 189 ? -6.539 -11.125 7.988 1 98.75 189 GLY A O 1
ATOM 1390 N N . SER A 1 190 ? -7.82 -12.109 9.617 1 98.5 190 SER A N 1
ATOM 1391 C CA . SER A 1 190 ? -7.746 -13.453 9.047 1 98.5 190 SER A CA 1
ATOM 1392 C C . SER A 1 190 ? -9.031 -14.234 9.305 1 98.5 190 SER A C 1
ATOM 1394 O O . SER A 1 190 ? -9.812 -13.883 10.195 1 98.5 190 SER A O 1
ATOM 1396 N N . PRO A 1 191 ? -9.242 -15.281 8.508 1 97.88 191 PRO A N 1
ATOM 1397 C CA . PRO A 1 191 ? -10.453 -16.078 8.734 1 97.88 191 PRO A CA 1
ATOM 1398 C C . PRO A 1 191 ? -10.477 -16.734 10.109 1 97.88 191 PRO A C 1
ATOM 1400 O O . PRO A 1 191 ? -11.547 -17.047 10.633 1 97.88 191 PRO A O 1
ATOM 1403 N N . ASP A 1 192 ? -9.344 -16.906 10.727 1 97.88 192 ASP A N 1
ATOM 1404 C CA . ASP A 1 192 ? -9.266 -17.531 12.039 1 97.88 192 ASP A CA 1
ATOM 1405 C C . ASP A 1 192 ? -9.586 -16.531 13.148 1 97.88 192 ASP A C 1
ATOM 1407 O O . ASP A 1 192 ? -9.867 -16.922 14.281 1 97.88 192 ASP A O 1
ATOM 1411 N N . LYS A 1 193 ? -9.516 -15.227 12.828 1 98.5 193 LYS A N 1
ATOM 1412 C CA . LYS A 1 193 ? -9.664 -14.195 13.852 1 98.5 193 LYS A CA 1
ATOM 1413 C C . LYS A 1 193 ? -10.953 -13.406 13.648 1 98.5 193 LYS A C 1
ATOM 1415 O O . LYS A 1 193 ? -11.555 -12.93 14.617 1 98.5 193 LYS A O 1
ATOM 1420 N N . ALA A 1 194 ? -11.414 -13.328 12.398 1 98.69 194 ALA A N 1
ATOM 1421 C CA . ALA A 1 194 ? -12.602 -12.547 12.078 1 98.69 194 ALA A CA 1
ATOM 1422 C C . ALA A 1 194 ? -13.867 -13.234 12.586 1 98.69 194 ALA A C 1
ATOM 1424 O O . ALA A 1 194 ? -13.883 -14.453 12.781 1 98.69 194 ALA A O 1
ATOM 1425 N N . PRO A 1 195 ? -14.93 -12.43 12.852 1 98.19 195 PRO A N 1
ATOM 1426 C CA . PRO A 1 195 ? -16.203 -13.078 13.18 1 98.19 195 PRO A CA 1
ATOM 1427 C C . PRO A 1 195 ? -16.609 -14.133 12.156 1 98.19 195 PRO A C 1
ATOM 1429 O O . PRO A 1 195 ? -16.562 -13.883 10.953 1 98.19 195 PRO A O 1
ATOM 1432 N N . ALA A 1 196 ? -17.047 -15.266 12.648 1 97.81 196 ALA A N 1
ATOM 1433 C CA . ALA A 1 196 ? -17.328 -16.438 11.812 1 97.81 196 ALA A CA 1
ATOM 1434 C C . ALA A 1 196 ? -18.391 -16.125 10.766 1 97.81 196 ALA A C 1
ATOM 1436 O O . ALA A 1 196 ? -18.312 -16.594 9.633 1 97.81 196 ALA A O 1
ATOM 1437 N N . TYR A 1 197 ? -19.344 -15.359 11.203 1 97.56 197 TYR A N 1
ATOM 1438 C CA . TYR A 1 197 ? -20.438 -15.078 10.273 1 97.56 197 TYR A CA 1
ATOM 1439 C C . TYR A 1 197 ? -19.938 -14.258 9.094 1 97.56 197 TYR A C 1
ATOM 1441 O O . TYR A 1 197 ? -20.422 -14.422 7.969 1 97.56 197 TYR A O 1
ATOM 1449 N N . LEU A 1 198 ? -18.953 -13.375 9.258 1 97.38 198 LEU A N 1
ATOM 1450 C CA . LEU A 1 198 ? -18.375 -12.602 8.18 1 97.38 198 LEU A CA 1
ATOM 1451 C C . LEU A 1 198 ? -17.578 -13.5 7.23 1 97.38 198 LEU A C 1
ATOM 1453 O O . LEU A 1 198 ? -17.688 -13.359 6.008 1 97.38 198 LEU A O 1
ATOM 1457 N N . VAL A 1 199 ? -16.797 -14.406 7.785 1 98 199 VAL A N 1
ATOM 1458 C CA . VAL A 1 199 ? -16.016 -15.359 6.992 1 98 199 VAL A CA 1
ATOM 1459 C C . VAL A 1 199 ? -16.953 -16.188 6.113 1 98 199 VAL A C 1
ATOM 1461 O O . VAL A 1 199 ? -16.719 -16.328 4.914 1 98 199 VAL A O 1
ATOM 1464 N N . GLU A 1 200 ? -18.047 -16.656 6.711 1 97.25 200 GLU A N 1
ATOM 1465 C CA . GLU A 1 200 ? -19 -17.469 5.988 1 97.25 200 GLU A CA 1
ATOM 1466 C C . GLU A 1 200 ? -19.688 -16.672 4.883 1 97.25 200 GLU A C 1
ATOM 1468 O O . GLU A 1 200 ? -19.953 -17.203 3.797 1 97.25 200 GLU A O 1
ATOM 1473 N N . GLU A 1 201 ? -19.953 -15.469 5.172 1 96.12 201 GLU A N 1
ATOM 1474 C CA . GLU A 1 201 ? -20.562 -14.602 4.172 1 96.12 201 GLU A CA 1
ATOM 1475 C C . GLU A 1 201 ? -19.688 -14.477 2.932 1 96.12 201 GLU A C 1
ATOM 1477 O O . GLU A 1 201 ? -20.172 -14.633 1.806 1 96.12 201 GLU A O 1
ATOM 1482 N N . PHE A 1 202 ? -18.375 -14.227 3.127 1 96.19 202 PHE A N 1
ATOM 1483 C CA . PHE A 1 202 ? -17.469 -14.031 1.994 1 96.19 202 PHE A CA 1
ATOM 1484 C C . PHE A 1 202 ? -17.188 -15.352 1.29 1 96.19 202 PHE A C 1
ATOM 1486 O O . PHE A 1 202 ? -17.016 -15.383 0.071 1 96.19 202 PHE A O 1
ATOM 1493 N N . ARG A 1 203 ? -17.188 -16.469 2.027 1 95.44 203 ARG A N 1
ATOM 1494 C CA . ARG A 1 203 ? -17.031 -17.766 1.395 1 95.44 203 ARG A CA 1
ATOM 1495 C C . ARG A 1 203 ? -18.219 -18.094 0.503 1 95.44 203 ARG A C 1
ATOM 1497 O O . ARG A 1 203 ? -18.062 -18.688 -0.572 1 95.44 203 ARG A O 1
ATOM 1504 N N . THR A 1 204 ? -19.406 -17.609 0.876 1 92.19 204 THR A N 1
ATOM 1505 C CA . THR A 1 204 ? -20.625 -17.875 0.13 1 92.19 204 THR A CA 1
ATOM 1506 C C . THR A 1 204 ? -20.703 -17 -1.12 1 92.19 204 THR A C 1
ATOM 1508 O O . THR A 1 204 ? -21.141 -17.453 -2.178 1 92.19 204 THR A O 1
ATOM 1511 N N . ARG A 1 205 ? -20.219 -15.734 -1.035 1 87.94 205 ARG A N 1
ATOM 1512 C CA . ARG A 1 205 ? -20.266 -14.789 -2.148 1 87.94 205 ARG A CA 1
ATOM 1513 C C . ARG A 1 205 ? -18.953 -14.789 -2.924 1 87.94 205 ARG A C 1
ATOM 1515 O O . ARG A 1 205 ? -18.688 -13.852 -3.682 1 87.94 205 ARG A O 1
ATOM 1522 N N . ASN A 1 206 ? -18.25 -15.75 -2.797 1 85.12 206 ASN A N 1
ATOM 1523 C CA . ASN A 1 206 ? -16.875 -15.883 -3.301 1 85.12 206 ASN A CA 1
ATOM 1524 C C . ASN A 1 206 ? -16.844 -15.875 -4.828 1 85.12 206 ASN A C 1
ATOM 1526 O O . ASN A 1 206 ? -17.438 -16.75 -5.469 1 85.12 206 ASN A O 1
ATOM 1530 N N . ARG A 1 207 ? -16.141 -14.898 -5.395 1 78.69 207 ARG A N 1
ATOM 1531 C CA . ARG A 1 207 ? -16.062 -14.773 -6.844 1 78.69 207 ARG A CA 1
ATOM 1532 C C . ARG A 1 207 ? -15.367 -15.977 -7.465 1 78.69 207 ARG A C 1
ATOM 1534 O O . ARG A 1 207 ? -15.484 -16.219 -8.672 1 78.69 207 ARG A O 1
ATOM 1541 N N . PHE A 1 208 ? -14.648 -16.656 -6.664 1 74.56 208 PHE A N 1
ATOM 1542 C CA . PHE A 1 208 ? -13.883 -17.781 -7.18 1 74.56 208 PHE A CA 1
ATOM 1543 C C . PHE A 1 208 ? -14.758 -19.031 -7.273 1 74.56 208 PHE A C 1
ATOM 1545 O O . PHE A 1 208 ? -14.352 -20.047 -7.855 1 74.56 208 PHE A O 1
ATOM 1552 N N . ILE A 1 209 ? -15.828 -18.969 -6.527 1 60.03 209 ILE A N 1
ATOM 1553 C CA . ILE A 1 209 ? -16.75 -20.094 -6.594 1 60.03 209 ILE A CA 1
ATOM 1554 C C . ILE A 1 209 ? -17.766 -19.875 -7.711 1 60.03 209 ILE A C 1
ATOM 1556 O O . ILE A 1 209 ? -18.328 -18.781 -7.836 1 60.03 209 ILE A O 1
ATOM 1560 N N . LEU A 1 210 ? -17.547 -20.5 -8.844 1 41.5 210 LEU A N 1
ATOM 1561 C CA . LEU A 1 210 ? -18.484 -20.516 -9.961 1 41.5 210 LEU A CA 1
ATOM 1562 C C . LEU A 1 210 ? -19.891 -20.891 -9.484 1 41.5 210 LEU A C 1
ATOM 1564 O O . LEU A 1 210 ? -20.062 -21.859 -8.75 1 41.5 210 LEU A O 1
ATOM 1568 N N . ASN A 1 211 ? -20.578 -19.75 -9.039 1 33.22 211 ASN A N 1
ATOM 1569 C CA . ASN A 1 211 ? -21.953 -20.25 -8.953 1 33.22 211 ASN A CA 1
ATOM 1570 C C . ASN A 1 211 ? -22.484 -20.672 -10.32 1 33.22 211 ASN A C 1
ATOM 1572 O O . ASN A 1 211 ? -22.172 -20.031 -11.328 1 33.22 211 ASN A O 1
ATOM 1576 N N . MET B 1 1 ? -20.312 10.078 -0.862 1 93.31 1 MET B N 1
ATOM 1577 C CA . MET B 1 1 ? -19.109 10.523 -0.161 1 93.31 1 MET B CA 1
ATOM 1578 C C . MET B 1 1 ? -17.906 10.5 -1.087 1 93.31 1 MET B C 1
ATOM 1580 O O . MET B 1 1 ? -17.641 9.5 -1.752 1 93.31 1 MET B O 1
ATOM 1584 N N . ARG B 1 2 ? -17.297 11.664 -1.278 1 97.94 2 ARG B N 1
ATOM 1585 C CA . ARG B 1 2 ? -16.141 11.766 -2.166 1 97.94 2 ARG B CA 1
ATOM 1586 C C . ARG B 1 2 ? -14.844 11.938 -1.37 1 97.94 2 ARG B C 1
ATOM 1588 O O . ARG B 1 2 ? -14.727 12.859 -0.563 1 97.94 2 ARG B O 1
ATOM 1595 N N . THR B 1 3 ? -13.883 11 -1.537 1 98.75 3 THR B N 1
ATOM 1596 C CA . THR B 1 3 ? -12.547 11.07 -0.949 1 98.75 3 THR B CA 1
ATOM 1597 C C . THR B 1 3 ? -11.531 11.57 -1.971 1 98.75 3 THR B C 1
ATOM 1599 O O . THR B 1 3 ? -11.391 11 -3.053 1 98.75 3 THR B O 1
ATOM 1602 N N . ALA B 1 4 ? -10.875 12.672 -1.656 1 98.94 4 ALA B N 1
ATOM 1603 C CA . ALA B 1 4 ? -9.773 13.18 -2.477 1 98.94 4 ALA B CA 1
ATOM 1604 C C . ALA B 1 4 ? -8.422 12.812 -1.864 1 98.94 4 ALA B C 1
ATOM 1606 O O . ALA B 1 4 ? -8.148 13.156 -0.711 1 98.94 4 ALA B O 1
ATOM 1607 N N . ILE B 1 5 ? -7.648 12.109 -2.611 1 99 5 ILE B N 1
ATOM 1608 C CA . ILE B 1 5 ? -6.273 11.812 -2.223 1 99 5 ILE B CA 1
ATOM 1609 C C . ILE B 1 5 ? -5.309 12.664 -3.045 1 99 5 ILE B C 1
ATOM 1611 O O . ILE B 1 5 ? -5.285 12.578 -4.273 1 99 5 ILE B O 1
ATOM 1615 N N . VAL B 1 6 ? -4.5 13.445 -2.369 1 99 6 VAL B N 1
ATOM 1616 C CA . VAL B 1 6 ? -3.627 14.43 -3.008 1 99 6 VAL B CA 1
ATOM 1617 C C . VAL B 1 6 ? -2.363 13.734 -3.52 1 99 6 VAL B C 1
ATOM 1619 O O . VAL B 1 6 ? -1.785 12.898 -2.83 1 99 6 VAL B O 1
ATOM 1622 N N . LEU B 1 7 ? -2.012 14.102 -4.742 1 98.94 7 LEU B N 1
ATOM 1623 C CA . LEU B 1 7 ? -0.715 13.711 -5.281 1 98.94 7 LEU B CA 1
ATOM 1624 C C . LEU B 1 7 ? 0.133 14.93 -5.605 1 98.94 7 LEU B C 1
ATOM 1626 O O . LEU B 1 7 ? -0.395 15.961 -6.039 1 98.94 7 LEU B O 1
ATOM 1630 N N . PHE B 1 8 ? 1.393 14.828 -5.363 1 98.94 8 PHE B N 1
ATOM 1631 C CA . PHE B 1 8 ? 2.408 15.781 -5.793 1 98.94 8 PHE B CA 1
ATOM 1632 C C . PHE B 1 8 ? 3.721 15.07 -6.102 1 98.94 8 PHE B C 1
ATOM 1634 O O . PHE B 1 8 ? 3.908 13.906 -5.73 1 98.94 8 PHE B O 1
ATOM 1641 N N . ASP B 1 9 ? 4.594 15.734 -6.848 1 98.81 9 ASP B N 1
ATOM 1642 C CA . ASP B 1 9 ? 5.875 15.148 -7.227 1 98.81 9 ASP B CA 1
ATOM 1643 C C . ASP B 1 9 ? 6.629 14.641 -6 1 98.81 9 ASP B C 1
ATOM 1645 O O . ASP B 1 9 ? 6.754 15.352 -5.004 1 98.81 9 ASP B O 1
ATOM 1649 N N . ARG B 1 10 ? 7.102 13.375 -6.012 1 98.75 10 ARG B N 1
ATOM 1650 C CA . ARG B 1 10 ? 7.938 12.727 -5.008 1 98.75 10 ARG B CA 1
ATOM 1651 C C . ARG B 1 10 ? 7.152 12.438 -3.734 1 98.75 10 ARG B C 1
ATOM 1653 O O . ARG B 1 10 ? 7.691 12.539 -2.631 1 98.75 10 ARG B O 1
ATOM 1660 N N . PHE B 1 11 ? 5.848 12.188 -3.904 1 98.94 11 PHE B N 1
ATOM 1661 C CA . PHE B 1 11 ? 5.102 11.625 -2.783 1 98.94 11 PHE B CA 1
ATOM 1662 C C . PHE B 1 11 ? 5.551 10.203 -2.494 1 98.94 11 PHE B C 1
ATOM 1664 O O . PHE B 1 11 ? 6.234 9.578 -3.312 1 98.94 11 PHE B O 1
ATOM 1671 N N . THR B 1 12 ? 5.289 9.68 -1.279 1 98.88 12 THR B N 1
ATOM 1672 C CA . THR B 1 12 ? 5.512 8.273 -0.954 1 98.88 12 THR B CA 1
ATOM 1673 C C . THR B 1 12 ? 4.297 7.43 -1.34 1 98.88 12 THR B C 1
ATOM 1675 O O . THR B 1 12 ? 3.178 7.711 -0.908 1 98.88 12 THR B O 1
ATOM 1678 N N . ALA B 1 13 ? 4.457 6.422 -2.086 1 98.94 13 ALA B N 1
ATOM 1679 C CA . ALA B 1 13 ? 3.377 5.664 -2.715 1 98.94 13 ALA B CA 1
ATOM 1680 C C . ALA B 1 13 ? 2.457 5.047 -1.666 1 98.94 13 ALA B C 1
ATOM 1682 O O . ALA B 1 13 ? 1.234 5.191 -1.742 1 98.94 13 ALA B O 1
ATOM 1683 N N . LEU B 1 14 ? 3.045 4.43 -0.674 1 98.94 14 LEU B N 1
ATOM 1684 C CA . LEU B 1 14 ? 2.24 3.723 0.315 1 98.94 14 LEU B CA 1
ATOM 1685 C C . LEU B 1 14 ? 1.477 4.703 1.198 1 98.94 14 LEU B C 1
ATOM 1687 O O . LEU B 1 14 ? 0.447 4.352 1.778 1 98.94 14 LEU B O 1
ATOM 1691 N N . ASP B 1 15 ? 1.912 5.984 1.286 1 98.94 15 ASP B N 1
ATOM 1692 C CA . ASP B 1 15 ? 1.162 7.008 2.006 1 98.94 15 ASP B CA 1
ATOM 1693 C C . ASP B 1 15 ? -0.211 7.227 1.375 1 98.94 15 ASP B C 1
ATOM 1695 O O . ASP B 1 15 ? -1.168 7.582 2.066 1 98.94 15 ASP B O 1
ATOM 1699 N N . ALA B 1 16 ? -0.245 7.082 0.064 1 98.94 16 ALA B N 1
ATOM 1700 C CA . ALA B 1 16 ? -1.487 7.305 -0.669 1 98.94 16 ALA B CA 1
ATOM 1701 C C . ALA B 1 16 ? -2.293 6.012 -0.79 1 98.94 16 ALA B C 1
ATOM 1703 O O . ALA B 1 16 ? -3.498 6 -0.531 1 98.94 16 ALA B O 1
ATOM 1704 N N . VAL B 1 17 ? -1.642 4.91 -1.067 1 98.94 17 VAL B N 1
ATOM 1705 C CA . VAL B 1 17 ? -2.328 3.678 -1.443 1 98.94 17 VAL B CA 1
ATOM 1706 C C . VAL B 1 17 ? -2.783 2.938 -0.188 1 98.94 17 VAL B C 1
ATOM 1708 O O . VAL B 1 17 ? -3.809 2.252 -0.202 1 98.94 17 VAL B O 1
ATOM 1711 N N . GLY B 1 18 ? -2.049 3.121 0.921 1 98.94 18 GLY B N 1
ATOM 1712 C CA . GLY B 1 18 ? -2.467 2.508 2.172 1 98.94 18 GLY B CA 1
ATOM 1713 C C . GLY B 1 18 ? -3.885 2.873 2.57 1 98.94 18 GLY B C 1
ATOM 1714 O O . GLY B 1 18 ? -4.758 2.008 2.643 1 98.94 18 GLY B O 1
ATOM 1715 N N . PRO B 1 19 ? -4.098 4.168 2.785 1 98.94 19 PRO B N 1
ATOM 1716 C CA . PRO B 1 19 ? -5.465 4.586 3.111 1 98.94 19 PRO B CA 1
ATOM 1717 C C . PRO B 1 19 ? -6.453 4.297 1.984 1 98.94 19 PRO B C 1
ATOM 1719 O O . PRO B 1 19 ? -7.605 3.945 2.244 1 98.94 19 PRO B O 1
ATOM 1722 N N . TYR B 1 20 ? -6.012 4.398 0.764 1 98.94 20 TYR B N 1
ATOM 1723 C CA . TYR B 1 20 ? -6.879 4.145 -0.382 1 98.94 20 TYR B CA 1
ATOM 1724 C C . TYR B 1 20 ? -7.449 2.732 -0.333 1 98.94 20 TYR B C 1
ATOM 1726 O O . TYR B 1 20 ? -8.648 2.531 -0.551 1 98.94 20 TYR B O 1
ATOM 1734 N N . GLU B 1 21 ? -6.578 1.744 -0.086 1 98.75 21 GLU B N 1
ATOM 1735 C CA . GLU B 1 21 ? -6.984 0.345 -0.175 1 98.75 21 GLU B CA 1
ATOM 1736 C C . GLU B 1 21 ? -8.148 0.046 0.769 1 98.75 21 GLU B C 1
ATOM 1738 O O . GLU B 1 21 ? -9.016 -0.768 0.452 1 98.75 21 GLU B O 1
ATOM 1743 N N . THR B 1 22 ? -8.172 0.724 1.921 1 98.62 22 THR B N 1
ATOM 1744 C CA . THR B 1 22 ? -9.227 0.472 2.898 1 98.62 22 THR B CA 1
ATOM 1745 C C . THR B 1 22 ? -10.422 1.39 2.656 1 98.62 22 THR B C 1
ATOM 1747 O O . THR B 1 22 ? -11.555 0.919 2.506 1 98.62 22 THR B O 1
ATOM 1750 N N . MET B 1 23 ? -10.195 2.609 2.385 1 98.5 23 MET B N 1
ATOM 1751 C CA . MET B 1 23 ? -11.258 3.609 2.369 1 98.5 23 MET B CA 1
ATOM 1752 C C . MET B 1 23 ? -12.055 3.533 1.073 1 98.5 23 MET B C 1
ATOM 1754 O O . MET B 1 23 ? -13.219 3.93 1.033 1 98.5 23 MET B O 1
ATOM 1758 N N . SER B 1 24 ? -11.398 3.035 -0.007 1 98.12 24 SER B N 1
ATOM 1759 C CA . SER B 1 24 ? -12.125 2.941 -1.271 1 98.12 24 SER B CA 1
ATOM 1760 C C . SER B 1 24 ? -13.211 1.877 -1.21 1 98.12 24 SER B C 1
ATOM 1762 O O . SER B 1 24 ? -14.055 1.792 -2.105 1 98.12 24 SER B O 1
ATOM 1764 N N . ARG B 1 25 ? -13.281 1.137 -0.1 1 97.12 25 ARG B N 1
ATOM 1765 C CA . ARG B 1 25 ? -14.234 0.047 0.063 1 97.12 25 ARG B CA 1
ATOM 1766 C C . ARG B 1 25 ? -15.422 0.482 0.923 1 97.12 25 ARG B C 1
ATOM 1768 O O . ARG B 1 25 ? -16.297 -0.325 1.231 1 97.12 25 ARG B O 1
ATOM 1775 N N . ILE B 1 26 ? -15.461 1.745 1.34 1 97.38 26 ILE B N 1
ATOM 1776 C CA . ILE B 1 26 ? -16.641 2.303 1.988 1 97.38 26 ILE B CA 1
ATOM 1777 C C . ILE B 1 26 ? -17.812 2.328 1.002 1 97.38 26 ILE B C 1
ATOM 1779 O O . ILE B 1 26 ? -17.656 2.783 -0.134 1 97.38 26 ILE B O 1
ATOM 1783 N N . PRO B 1 27 ? -18.984 1.795 1.389 1 95.31 27 PRO B N 1
ATOM 1784 C CA . PRO B 1 27 ? -20.125 1.765 0.477 1 95.31 27 PRO B CA 1
ATOM 1785 C C . PRO B 1 27 ? -20.5 3.148 -0.058 1 95.31 27 PRO B C 1
ATOM 1787 O O . PRO B 1 27 ? -20.625 4.102 0.716 1 95.31 27 PRO B O 1
ATOM 1790 N N . GLY B 1 28 ? -20.547 3.246 -1.361 1 93.38 28 GLY B N 1
ATOM 1791 C CA . GLY B 1 28 ? -20.969 4.484 -1.997 1 93.38 28 GLY B CA 1
ATOM 1792 C C . GLY B 1 28 ? -19.859 5.512 -2.102 1 93.38 28 GLY B C 1
ATOM 1793 O O . GLY B 1 28 ? -20.078 6.625 -2.584 1 93.38 28 GLY B O 1
ATOM 1794 N N . ALA B 1 29 ? -18.719 5.098 -1.721 1 92.69 29 ALA B N 1
ATOM 1795 C CA . ALA B 1 29 ? -17.609 6.039 -1.743 1 92.69 29 ALA B CA 1
ATOM 1796 C C . ALA B 1 29 ? -17.062 6.207 -3.158 1 92.69 29 ALA B C 1
ATOM 1798 O O . ALA B 1 29 ? -16.969 5.238 -3.914 1 92.69 29 ALA B O 1
ATOM 1799 N N . GLU B 1 30 ? -16.812 7.41 -3.523 1 97.12 30 GLU B N 1
ATOM 1800 C CA . GLU B 1 30 ? -16.031 7.77 -4.699 1 97.12 30 GLU B CA 1
ATOM 1801 C C . GLU B 1 30 ? -14.648 8.289 -4.309 1 97.12 30 GLU B C 1
ATOM 1803 O O . GLU B 1 30 ? -14.539 9.289 -3.594 1 97.12 30 GLU B O 1
ATOM 1808 N N . THR B 1 31 ? -13.664 7.613 -4.73 1 98.62 31 THR B N 1
ATOM 1809 C CA . THR B 1 31 ? -12.305 8.078 -4.453 1 98.62 31 THR B CA 1
ATOM 1810 C C . THR B 1 31 ? -11.664 8.648 -5.711 1 98.62 31 THR B C 1
ATOM 1812 O O . THR B 1 31 ? -11.727 8.039 -6.781 1 98.62 31 THR B O 1
ATOM 1815 N N . VAL B 1 32 ? -11.07 9.805 -5.57 1 98.75 32 VAL B N 1
ATOM 1816 C CA . VAL B 1 32 ? -10.398 10.453 -6.691 1 98.75 32 VAL B CA 1
ATOM 1817 C C . VAL B 1 32 ? -9.008 10.906 -6.266 1 98.75 32 VAL B C 1
ATOM 1819 O O . VAL B 1 32 ? -8.82 11.383 -5.145 1 98.75 32 VAL B O 1
ATOM 1822 N N . PHE B 1 33 ? -8.078 10.664 -7.133 1 98.94 33 PHE B N 1
ATOM 1823 C CA . PHE B 1 33 ? -6.738 11.219 -6.949 1 98.94 33 PHE B CA 1
ATOM 1824 C C . PHE B 1 33 ? -6.621 12.586 -7.605 1 98.94 33 PHE B C 1
ATOM 1826 O O . PHE B 1 33 ? -6.961 12.75 -8.781 1 98.94 33 PHE B O 1
ATOM 1833 N N . VAL B 1 34 ? -6.105 13.555 -6.816 1 98.94 34 VAL B N 1
ATOM 1834 C CA . VAL B 1 34 ? -6.07 14.93 -7.312 1 98.94 34 VAL B CA 1
ATOM 1835 C C . VAL B 1 34 ? -4.641 15.461 -7.258 1 98.94 34 VAL B C 1
ATOM 1837 O O . VAL B 1 34 ? -3.871 15.102 -6.367 1 98.94 34 VAL B O 1
ATOM 1840 N N . ALA B 1 35 ? -4.285 16.266 -8.195 1 98.94 35 ALA B N 1
ATOM 1841 C CA . ALA B 1 35 ? -3.021 16.984 -8.258 1 98.94 35 ALA B CA 1
ATOM 1842 C C . ALA B 1 35 ? -3.205 18.344 -8.938 1 98.94 35 ALA B C 1
ATOM 1844 O O . ALA B 1 35 ? -4.32 18.703 -9.32 1 98.94 35 ALA B O 1
ATOM 1845 N N . GLU B 1 36 ? -2.189 19.141 -8.922 1 98.75 36 GLU B N 1
ATOM 1846 C CA . GLU B 1 36 ? -2.279 20.438 -9.586 1 98.75 36 GLU B CA 1
ATOM 1847 C C . GLU B 1 36 ? -2.588 20.266 -11.07 1 98.75 36 GLU B C 1
ATOM 1849 O O . GLU B 1 36 ? -3.311 21.078 -11.656 1 98.75 36 GLU B O 1
ATOM 1854 N N . ARG B 1 37 ? -2.008 19.219 -11.648 1 98.56 37 ARG B N 1
ATOM 1855 C CA . ARG B 1 37 ? -2.293 18.844 -13.031 1 98.56 37 ARG B CA 1
ATOM 1856 C C . ARG B 1 37 ? -2.646 17.359 -13.125 1 98.56 37 ARG B C 1
ATOM 1858 O O . ARG B 1 37 ? -2.107 16.531 -12.383 1 98.56 37 ARG B O 1
ATOM 1865 N N . THR B 1 38 ? -3.541 17.047 -14.125 1 98.75 38 THR B N 1
ATOM 1866 C CA . THR B 1 38 ? -3.893 15.648 -14.328 1 98.75 38 THR B CA 1
ATOM 1867 C C . THR B 1 38 ? -2.736 14.891 -14.977 1 98.75 38 THR B C 1
ATOM 1869 O O . THR B 1 38 ? -1.826 15.5 -15.539 1 98.75 38 THR B O 1
ATOM 1872 N N . GLY B 1 39 ? -2.816 13.562 -14.852 1 98.69 39 GLY B N 1
ATOM 1873 C CA . GLY B 1 39 ? -1.795 12.719 -15.461 1 98.69 39 GLY B CA 1
ATOM 1874 C C . GLY B 1 39 ? -0.972 11.953 -14.445 1 98.69 39 GLY B C 1
ATOM 1875 O O . GLY B 1 39 ? -1.303 11.938 -13.258 1 98.69 39 GLY B O 1
ATOM 1876 N N . PRO B 1 40 ? 0.027 11.273 -14.93 1 98.88 40 PRO B N 1
ATOM 1877 C CA . PRO B 1 40 ? 0.892 10.516 -14.016 1 98.88 40 PRO B CA 1
ATOM 1878 C C . PRO B 1 40 ? 1.689 11.422 -13.078 1 98.88 40 PRO B C 1
ATOM 1880 O O . PRO B 1 40 ? 2.234 12.438 -13.508 1 98.88 40 PRO B O 1
ATOM 1883 N N . VAL B 1 41 ? 1.702 11.117 -11.797 1 98.94 41 VAL B N 1
ATOM 1884 C CA . VAL B 1 41 ? 2.52 11.781 -10.789 1 98.94 41 VAL B CA 1
ATOM 1885 C C . VAL B 1 41 ? 3.547 10.805 -10.227 1 98.94 41 VAL B C 1
ATOM 1887 O O . VAL B 1 41 ? 3.184 9.734 -9.719 1 98.94 41 VAL B O 1
ATOM 1890 N N . ARG B 1 42 ? 4.785 11.172 -10.281 1 98.88 42 ARG B N 1
ATOM 1891 C CA . ARG B 1 42 ? 5.863 10.266 -9.898 1 98.88 42 ARG B CA 1
ATOM 1892 C C . ARG B 1 42 ? 6.109 10.32 -8.391 1 98.88 42 ARG B C 1
ATOM 1894 O O . ARG B 1 42 ? 6.074 11.398 -7.793 1 98.88 42 ARG B O 1
ATOM 1901 N N . ASN B 1 43 ? 6.367 9.109 -7.863 1 98.69 43 ASN B N 1
ATOM 1902 C CA . ASN B 1 43 ? 6.629 9.023 -6.43 1 98.69 43 ASN B CA 1
ATOM 1903 C C . ASN B 1 43 ? 8.07 9.398 -6.098 1 98.69 43 ASN B C 1
ATOM 1905 O O . ASN B 1 43 ? 8.789 9.922 -6.949 1 98.69 43 ASN B O 1
ATOM 1909 N N . ASP B 1 44 ? 8.539 9.195 -4.898 1 97.62 44 ASP B N 1
ATOM 1910 C CA . ASP B 1 44 ? 9.805 9.68 -4.355 1 97.62 44 ASP B CA 1
ATOM 1911 C C . ASP B 1 44 ? 10.984 8.977 -5.012 1 97.62 44 ASP B C 1
ATOM 1913 O O . ASP B 1 44 ? 12.055 9.562 -5.168 1 97.62 44 ASP B O 1
ATOM 1917 N N . THR B 1 45 ? 10.781 7.68 -5.5 1 96.12 45 THR B N 1
ATOM 1918 C CA . THR B 1 45 ? 11.875 6.973 -6.156 1 96.12 45 THR B CA 1
ATOM 1919 C C . THR B 1 45 ? 11.875 7.262 -7.656 1 96.12 45 THR B C 1
ATOM 1921 O O . THR B 1 45 ? 12.875 7.004 -8.336 1 96.12 45 THR B O 1
ATOM 1924 N N . GLY B 1 46 ? 10.789 7.711 -8.141 1 97.69 46 GLY B N 1
ATOM 1925 C CA . GLY B 1 46 ? 10.648 7.98 -9.562 1 97.69 46 GLY B CA 1
ATOM 1926 C C . GLY B 1 46 ? 10.195 6.773 -10.359 1 97.69 46 GLY B C 1
ATOM 1927 O O . GLY B 1 46 ? 9.828 6.898 -11.531 1 97.69 46 GLY B O 1
ATOM 1928 N N . SER B 1 47 ? 10.102 5.613 -9.75 1 98.25 47 SER B N 1
ATOM 1929 C CA . SER B 1 47 ? 9.875 4.383 -10.5 1 98.25 47 SER B CA 1
ATOM 1930 C C . SER B 1 47 ? 8.398 3.988 -10.484 1 98.25 47 SER B C 1
ATOM 1932 O O . SER B 1 47 ? 8 3.041 -11.172 1 98.25 47 SER B O 1
ATOM 1934 N N . LEU B 1 48 ? 7.555 4.707 -9.734 1 98.81 48 LEU B N 1
ATOM 1935 C CA . LEU B 1 48 ? 6.109 4.5 -9.68 1 98.81 48 LEU B CA 1
ATOM 1936 C C . LEU B 1 48 ? 5.363 5.793 -9.992 1 98.81 48 LEU B C 1
ATOM 1938 O O . LEU B 1 48 ? 5.758 6.867 -9.531 1 98.81 48 LEU B O 1
ATOM 1942 N N . ALA B 1 49 ? 4.344 5.668 -10.758 1 98.94 49 ALA B N 1
ATOM 1943 C CA . ALA B 1 49 ? 3.469 6.816 -10.992 1 98.94 49 ALA B CA 1
ATOM 1944 C C . ALA B 1 49 ? 2.008 6.445 -10.758 1 98.94 49 ALA B C 1
ATOM 1946 O O . ALA B 1 49 ? 1.527 5.434 -11.266 1 98.94 49 ALA B O 1
ATOM 1947 N N . LEU B 1 50 ? 1.344 7.254 -9.961 1 98.94 50 LEU B N 1
ATOM 1948 C CA . LEU B 1 50 ? -0.111 7.242 -9.844 1 98.94 50 LEU B CA 1
ATOM 1949 C C . LEU B 1 50 ? -0.736 8.289 -10.766 1 98.94 50 LEU B C 1
ATOM 1951 O O . LEU B 1 50 ? -0.146 9.344 -11 1 98.94 50 LEU B O 1
ATOM 1955 N N . THR B 1 51 ? -1.892 8.016 -11.227 1 98.94 51 THR B N 1
ATOM 1956 C CA . THR B 1 51 ? -2.559 8.953 -12.125 1 98.94 51 THR B CA 1
ATOM 1957 C C . THR B 1 51 ? -3.514 9.852 -11.352 1 98.94 51 THR B C 1
ATOM 1959 O O . THR B 1 51 ? -4.402 9.375 -10.648 1 98.94 51 THR B O 1
ATOM 1962 N N . ALA B 1 52 ? -3.314 11.148 -11.469 1 98.94 52 ALA B N 1
ATOM 1963 C CA . ALA B 1 52 ? -4.332 12.102 -11.039 1 98.94 52 ALA B CA 1
ATOM 1964 C C . ALA B 1 52 ? -5.406 12.281 -12.109 1 98.94 52 ALA B C 1
ATOM 1966 O O . ALA B 1 52 ? -5.137 12.836 -13.18 1 98.94 52 ALA B O 1
ATOM 1967 N N . ASP B 1 53 ? -6.57 11.906 -11.789 1 98.69 53 ASP B N 1
ATOM 1968 C CA . ASP B 1 53 ? -7.648 11.992 -12.766 1 98.69 53 ASP B CA 1
ATOM 1969 C C . ASP B 1 53 ? -8.305 13.367 -12.742 1 98.69 53 ASP B C 1
ATOM 1971 O O . ASP B 1 53 ? -9.031 13.742 -13.664 1 98.69 53 ASP B O 1
ATOM 1975 N N . ARG B 1 54 ? -8.133 14.094 -11.695 1 98.88 54 ARG B N 1
ATOM 1976 C CA . ARG B 1 54 ? -8.688 15.43 -11.523 1 98.88 54 ARG B CA 1
ATOM 1977 C C . ARG B 1 54 ? -7.645 16.391 -10.984 1 98.88 54 ARG B C 1
ATOM 1979 O O . ARG B 1 54 ? -6.672 15.977 -10.352 1 98.88 54 ARG B O 1
ATOM 1986 N N . THR B 1 55 ? -7.859 17.641 -11.312 1 98.94 55 THR B N 1
ATOM 1987 C CA . THR B 1 55 ? -7.062 18.656 -10.656 1 98.94 55 THR B CA 1
ATOM 1988 C C . THR B 1 55 ? -7.641 19 -9.281 1 98.94 55 THR B C 1
ATOM 1990 O O . THR B 1 55 ? -8.773 18.609 -8.969 1 98.94 55 THR B O 1
ATOM 1993 N N . LEU B 1 56 ? -6.844 19.703 -8.523 1 98.88 56 LEU B N 1
ATOM 1994 C CA . LEU B 1 56 ? -7.34 20.234 -7.262 1 98.88 56 LEU B CA 1
ATOM 1995 C C . LEU B 1 56 ? -8.609 21.047 -7.48 1 98.88 56 LEU B C 1
ATOM 1997 O O . LEU B 1 56 ? -9.594 20.875 -6.766 1 98.88 56 LEU B O 1
ATOM 2001 N N . ALA B 1 57 ? -8.641 21.875 -8.492 1 98.5 57 ALA B N 1
ATOM 2002 C CA . ALA B 1 57 ? -9.742 22.781 -8.773 1 98.5 57 ALA B CA 1
ATOM 2003 C C . ALA B 1 57 ? -11 22.016 -9.164 1 98.5 57 ALA B C 1
ATOM 2005 O O . ALA B 1 57 ? -12.117 22.484 -8.938 1 98.5 57 ALA B O 1
ATOM 2006 N N . ASP B 1 58 ? -10.852 20.812 -9.68 1 98.56 58 ASP B N 1
ATOM 2007 C CA . ASP B 1 58 ? -11.977 19.969 -10.086 1 98.56 58 ASP B CA 1
ATOM 2008 C C . ASP B 1 58 ? -12.719 19.406 -8.875 1 98.56 58 ASP B C 1
ATOM 2010 O O . ASP B 1 58 ? -13.844 18.922 -8.992 1 98.56 58 ASP B O 1
ATOM 2014 N N . VAL B 1 59 ? -12.078 19.391 -7.695 1 98.62 59 VAL B N 1
ATOM 2015 C CA . VAL B 1 59 ? -12.656 18.797 -6.5 1 98.62 59 VAL B CA 1
ATOM 2016 C C . VAL B 1 59 ? -12.555 19.766 -5.328 1 98.62 59 VAL B C 1
ATOM 2018 O O . VAL B 1 59 ? -11.828 19.531 -4.367 1 98.62 59 VAL B O 1
ATOM 2021 N N . PRO B 1 60 ? -13.344 20.797 -5.301 1 97.75 60 PRO B N 1
ATOM 2022 C CA . PRO B 1 60 ? -13.211 21.859 -4.312 1 97.75 60 PRO B CA 1
ATOM 2023 C C . PRO B 1 60 ? -13.789 21.484 -2.951 1 97.75 60 PRO B C 1
ATOM 2025 O O . PRO B 1 60 ? -13.469 22.125 -1.942 1 97.75 60 PRO B O 1
ATOM 2028 N N . ASP B 1 61 ? -14.727 20.484 -2.926 1 98.19 61 ASP B N 1
ATOM 2029 C CA . ASP B 1 61 ? -15.438 20.219 -1.681 1 98.19 61 ASP B CA 1
ATOM 2030 C C . ASP B 1 61 ? -15.539 18.719 -1.415 1 98.19 61 ASP B C 1
ATOM 2032 O O . ASP B 1 61 ? -16.641 18.188 -1.246 1 98.19 61 ASP B O 1
ATOM 2036 N N . PRO B 1 62 ? -14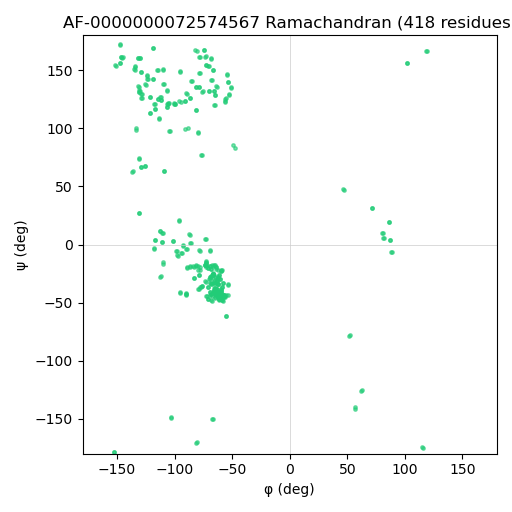.406 18.062 -1.24 1 98.69 62 PRO B N 1
ATOM 2037 C CA . PRO B 1 62 ? -14.461 16.625 -0.9 1 98.69 62 PRO B CA 1
ATOM 2038 C C . PRO B 1 62 ? -14.961 16.375 0.519 1 98.69 62 PRO B C 1
ATOM 2040 O O . PRO B 1 62 ? -14.82 17.25 1.39 1 98.69 62 PRO B O 1
ATOM 2043 N N . ASP B 1 63 ? -15.555 15.203 0.748 1 98.75 63 ASP B N 1
ATOM 2044 C CA . ASP B 1 63 ? -15.992 14.797 2.078 1 98.75 63 ASP B CA 1
ATOM 2045 C C . ASP B 1 63 ? -14.805 14.359 2.936 1 98.75 63 ASP B C 1
ATOM 2047 O O . ASP B 1 63 ? -14.812 14.539 4.156 1 98.75 63 ASP B O 1
ATOM 2051 N N . VAL B 1 64 ? -13.836 13.719 2.305 1 98.88 64 VAL B N 1
ATOM 2052 C CA . VAL B 1 64 ? -12.625 13.266 2.975 1 98.88 64 VAL B CA 1
ATOM 2053 C C . VAL B 1 64 ? -11.398 13.719 2.184 1 98.88 64 VAL B C 1
ATOM 2055 O O . VAL B 1 64 ? -11.359 13.586 0.958 1 98.88 64 VAL B O 1
ATOM 2058 N N . VAL B 1 65 ? -10.422 14.297 2.9 1 98.94 65 VAL B N 1
ATOM 2059 C CA . VAL B 1 65 ? -9.133 14.68 2.32 1 98.94 65 VAL B CA 1
ATOM 2060 C C . VAL B 1 65 ? -8.031 13.797 2.895 1 98.94 65 VAL B C 1
ATOM 2062 O O . VAL B 1 65 ? -7.938 13.617 4.109 1 98.94 65 VAL B O 1
ATOM 2065 N N . VAL B 1 66 ? -7.258 13.188 2.027 1 99 66 VAL B N 1
ATOM 2066 C CA . VAL B 1 66 ? -6.082 12.43 2.443 1 99 66 VAL B CA 1
ATOM 2067 C C . VAL B 1 66 ? -4.824 13.062 1.845 1 99 66 VAL B C 1
ATOM 2069 O O . VAL B 1 66 ? -4.691 13.156 0.623 1 99 66 VAL B O 1
ATOM 2072 N N . VAL B 1 67 ? -3.902 13.477 2.699 1 99 67 VAL B N 1
ATOM 2073 C CA . VAL B 1 67 ? -2.672 14.133 2.26 1 99 67 VAL B CA 1
ATOM 2074 C C . VAL B 1 67 ? -1.475 13.242 2.584 1 99 67 VAL B C 1
ATOM 2076 O O . VAL B 1 67 ? -1.107 13.086 3.75 1 99 67 VAL B O 1
ATOM 2079 N N . PRO B 1 68 ? -0.86 12.648 1.561 1 99 68 PRO B N 1
ATOM 2080 C CA . PRO B 1 68 ? 0.347 11.852 1.782 1 99 68 PRO B CA 1
ATOM 2081 C C . PRO B 1 68 ? 1.579 12.711 2.064 1 99 68 PRO B C 1
ATOM 2083 O O . PRO B 1 68 ? 1.52 13.938 1.959 1 99 68 PRO B O 1
ATOM 2086 N N . GLY B 1 69 ? 2.65 12.062 2.529 1 98.88 69 GLY B N 1
ATOM 2087 C CA . GLY B 1 69 ? 3.951 12.703 2.637 1 98.88 69 GLY B CA 1
ATOM 2088 C C . GLY B 1 69 ? 4.914 12.297 1.537 1 98.88 69 GLY B C 1
ATOM 2089 O O . GLY B 1 69 ? 4.496 12.055 0.401 1 98.88 69 GLY B O 1
ATOM 2090 N N . GLY B 1 70 ? 6.16 12.281 1.884 1 98.62 70 GLY B N 1
ATOM 2091 C CA . GLY B 1 70 ? 7.273 12.031 0.985 1 98.62 70 GLY B CA 1
ATOM 2092 C C . GLY B 1 70 ? 8.234 13.195 0.882 1 98.62 70 GLY B C 1
ATOM 2093 O O . GLY B 1 70 ? 7.934 14.297 1.335 1 98.62 70 GLY B O 1
ATOM 2094 N N . PRO B 1 71 ? 9.383 12.93 0.304 1 98.06 71 PRO B N 1
ATOM 2095 C CA . PRO B 1 71 ? 10.375 14.008 0.201 1 98.06 71 PRO B CA 1
ATOM 2096 C C . PRO B 1 71 ? 9.852 15.203 -0.594 1 98.06 71 PRO B C 1
ATOM 2098 O O . PRO B 1 71 ? 10.305 16.328 -0.378 1 98.06 71 PRO B O 1
ATOM 2101 N N . GLY B 1 72 ? 8.875 14.984 -1.427 1 98.44 72 GLY B N 1
ATOM 2102 C CA . GLY B 1 72 ? 8.305 16.062 -2.219 1 98.44 72 GLY B CA 1
ATOM 2103 C C . GLY B 1 72 ? 7.523 17.062 -1.387 1 98.44 72 GLY B C 1
ATOM 2104 O O . GLY B 1 72 ? 7.219 18.156 -1.854 1 98.44 72 GLY B O 1
ATOM 2105 N N . GLN B 1 73 ? 7.148 16.641 -0.181 1 98.44 73 GLN B N 1
ATOM 2106 C CA . GLN B 1 73 ? 6.43 17.516 0.73 1 98.44 73 GLN B CA 1
ATOM 2107 C C . GLN B 1 73 ? 7.18 18.828 0.939 1 98.44 73 GLN B C 1
ATOM 2109 O O . GLN B 1 73 ? 6.566 19.891 1.026 1 98.44 73 GLN B O 1
ATOM 2114 N N . ASP B 1 74 ? 8.477 18.781 0.938 1 97.5 74 ASP B N 1
ATOM 2115 C CA . ASP B 1 74 ? 9.305 19.953 1.177 1 97.5 74 ASP B CA 1
ATOM 2116 C C . ASP B 1 74 ? 9.008 21.047 0.15 1 97.5 74 ASP B C 1
ATOM 2118 O O . ASP B 1 74 ? 8.828 22.219 0.509 1 97.5 74 ASP B O 1
ATOM 2122 N N . ALA B 1 75 ? 8.891 20.703 -1.062 1 97.88 75 ALA B N 1
ATOM 2123 C CA . ALA B 1 75 ? 8.672 21.641 -2.156 1 97.88 75 ALA B CA 1
ATOM 2124 C C . ALA B 1 75 ? 7.25 22.203 -2.125 1 97.88 75 ALA B C 1
ATOM 2126 O O . ALA B 1 75 ? 6.953 23.203 -2.777 1 97.88 75 ALA B O 1
ATOM 2127 N N . GLN B 1 76 ? 6.336 21.547 -1.35 1 98.56 76 GLN B N 1
ATOM 2128 C CA . GLN B 1 76 ? 4.938 21.938 -1.326 1 98.56 76 GLN B CA 1
ATOM 2129 C C . GLN B 1 76 ? 4.66 22.906 -0.175 1 98.56 76 GLN B C 1
ATOM 2131 O O . GLN B 1 76 ? 3.58 23.5 -0.1 1 98.56 76 GLN B O 1
ATOM 2136 N N . MET B 1 77 ? 5.645 23.141 0.714 1 98.25 77 MET B N 1
ATOM 2137 C CA . MET B 1 77 ? 5.41 23.906 1.935 1 98.25 77 MET B CA 1
ATOM 2138 C C . MET B 1 77 ? 5.098 25.359 1.61 1 98.25 77 MET B C 1
ATOM 2140 O O . MET B 1 77 ? 4.43 26.047 2.389 1 98.25 77 MET B O 1
ATOM 2144 N N . GLY B 1 78 ? 5.539 25.828 0.488 1 97.44 78 GLY B N 1
ATOM 2145 C CA . GLY B 1 78 ? 5.258 27.188 0.051 1 97.44 78 GLY B CA 1
ATOM 2146 C C . GLY B 1 78 ? 4.359 27.234 -1.169 1 97.44 78 GLY B C 1
ATOM 2147 O O . GLY B 1 78 ? 4.281 28.281 -1.837 1 97.44 78 GLY B O 1
ATOM 2148 N N . ASN B 1 79 ? 3.77 26.141 -1.534 1 98.62 79 ASN B N 1
ATOM 2149 C CA . ASN B 1 79 ? 2.896 26.047 -2.699 1 98.62 79 ASN B CA 1
ATOM 2150 C C . ASN B 1 79 ? 1.497 26.578 -2.389 1 98.62 79 ASN B C 1
ATOM 2152 O O . ASN B 1 79 ? 0.628 25.812 -1.953 1 98.62 79 ASN B O 1
ATOM 2156 N N . GLU B 1 80 ? 1.264 27.797 -2.721 1 98.44 80 GLU B N 1
ATOM 2157 C CA . GLU B 1 80 ? 0.014 28.453 -2.332 1 98.44 80 GLU B CA 1
ATOM 2158 C C . GLU B 1 80 ? -1.179 27.812 -3.045 1 98.44 80 GLU B C 1
ATOM 2160 O O . GLU B 1 80 ? -2.287 27.797 -2.506 1 98.44 80 GLU B O 1
ATOM 2165 N N . THR B 1 81 ? -0.958 27.266 -4.223 1 98.69 81 THR B N 1
ATOM 2166 C CA . THR B 1 81 ? -2.037 26.594 -4.926 1 98.69 81 THR B CA 1
ATOM 2167 C C . THR B 1 81 ? -2.559 25.406 -4.109 1 98.69 81 THR B C 1
ATOM 2169 O O . THR B 1 81 ? -3.764 25.281 -3.891 1 98.69 81 THR B O 1
ATOM 2172 N N . LEU B 1 82 ? -1.68 24.609 -3.617 1 98.88 82 LEU B N 1
ATOM 2173 C CA . LEU B 1 82 ? -2.055 23.453 -2.818 1 98.88 82 LEU B CA 1
ATOM 2174 C C . LEU B 1 82 ? -2.586 23.875 -1.454 1 98.88 82 LEU B C 1
ATOM 2176 O O . LEU B 1 82 ? -3.635 23.406 -1.013 1 98.88 82 LEU B O 1
ATOM 2180 N N . LEU B 1 83 ? -1.881 24.797 -0.775 1 98.88 83 LEU B N 1
ATOM 2181 C CA . LEU B 1 83 ? -2.254 25.188 0.581 1 98.88 83 LEU B CA 1
ATOM 2182 C C . LEU B 1 83 ? -3.615 25.875 0.594 1 98.88 83 LEU B C 1
ATOM 2184 O O . LEU B 1 83 ? -4.426 25.641 1.495 1 98.88 83 LEU B O 1
ATOM 2188 N N . ASP B 1 84 ? -3.889 26.688 -0.429 1 98.81 84 ASP B N 1
ATOM 2189 C CA . ASP B 1 84 ? -5.199 27.312 -0.535 1 98.81 84 ASP B CA 1
ATOM 2190 C C . ASP B 1 84 ? -6.297 26.281 -0.763 1 98.81 84 ASP B C 1
ATOM 2192 O O . ASP B 1 84 ? -7.383 26.375 -0.192 1 98.81 84 ASP B O 1
ATOM 2196 N N . TRP B 1 85 ? -6 25.328 -1.583 1 98.94 85 TRP B N 1
ATOM 2197 C CA . TRP B 1 85 ? -6.973 24.266 -1.829 1 98.94 85 TRP B CA 1
ATOM 2198 C C . TRP B 1 85 ? -7.254 23.484 -0.553 1 98.94 85 TRP B C 1
ATOM 2200 O O . TRP B 1 85 ? -8.406 23.156 -0.262 1 98.94 85 TRP B O 1
ATOM 2210 N N . LEU B 1 86 ? -6.203 23.156 0.222 1 98.94 86 LEU B N 1
ATOM 2211 C CA . LEU B 1 86 ? -6.379 22.422 1.474 1 98.94 86 LEU B CA 1
ATOM 2212 C C . LEU B 1 86 ? -7.289 23.188 2.426 1 98.94 86 LEU B C 1
ATOM 2214 O O . LEU B 1 86 ? -8.164 22.609 3.064 1 98.94 86 LEU B O 1
ATOM 2218 N N . ARG B 1 87 ? -7.094 24.516 2.52 1 98.88 87 ARG B N 1
ATOM 2219 C CA . ARG B 1 87 ? -7.938 25.344 3.383 1 98.88 87 ARG B CA 1
ATOM 2220 C C . ARG B 1 87 ? -9.391 25.297 2.926 1 98.88 87 ARG B C 1
ATOM 2222 O O . ARG B 1 87 ? -10.305 25.141 3.742 1 98.88 87 ARG B O 1
ATOM 2229 N N . ALA B 1 88 ? -9.609 25.406 1.658 1 98.75 88 ALA B N 1
ATOM 2230 C CA . ALA B 1 88 ? -10.961 25.391 1.109 1 98.75 88 ALA B CA 1
ATOM 2231 C C . ALA B 1 88 ? -11.617 24.031 1.281 1 98.75 88 ALA B C 1
ATOM 2233 O O . ALA B 1 88 ? -12.773 23.938 1.714 1 98.75 88 ALA B O 1
ATOM 2234 N N . ALA B 1 89 ? -10.914 22.984 0.919 1 98.81 89 ALA B N 1
ATOM 2235 C CA . ALA B 1 89 ? -11.414 21.609 1.045 1 98.81 89 ALA B CA 1
ATOM 2236 C C . ALA B 1 89 ? -11.742 21.281 2.498 1 98.81 89 ALA B C 1
ATOM 2238 O O . ALA B 1 89 ? -12.742 20.625 2.781 1 98.81 89 ALA B O 1
ATOM 2239 N N . ASP B 1 90 ? -10.883 21.75 3.363 1 98.81 90 ASP B N 1
ATOM 2240 C CA . ASP B 1 90 ? -11.094 21.516 4.789 1 98.81 90 ASP B CA 1
ATOM 2241 C C . ASP B 1 90 ? -12.414 22.125 5.262 1 98.81 90 ASP B C 1
ATOM 2243 O O . ASP B 1 90 ? -13.117 21.531 6.082 1 98.81 90 ASP B O 1
ATOM 2247 N N . ALA B 1 91 ? -12.703 23.25 4.797 1 98.44 91 ALA B N 1
ATOM 2248 C CA . ALA B 1 91 ? -13.914 23.953 5.223 1 98.44 91 ALA B CA 1
ATOM 2249 C C . ALA B 1 91 ? -15.164 23.125 4.902 1 98.44 91 ALA B C 1
ATOM 2251 O O . ALA B 1 91 ? -16.172 23.219 5.613 1 98.44 91 ALA B O 1
ATOM 2252 N N . ALA B 1 92 ? -15.07 22.219 3.977 1 97.44 92 ALA B N 1
ATOM 2253 C CA . ALA B 1 92 ? -16.234 21.469 3.518 1 97.44 92 ALA B CA 1
ATOM 2254 C C . ALA B 1 92 ? -16.156 20.016 3.957 1 97.44 92 ALA B C 1
ATOM 2256 O O . ALA B 1 92 ? -17.172 19.312 3.99 1 97.44 92 ALA B O 1
ATOM 2257 N N . SER B 1 93 ? -15.008 19.562 4.336 1 98.69 93 SER B N 1
ATOM 2258 C CA . SER B 1 93 ? -14.773 18.141 4.566 1 98.69 93 SER B CA 1
ATOM 2259 C C . SER B 1 93 ? -15.344 17.703 5.91 1 98.69 93 SER B C 1
ATOM 2261 O O . SER B 1 93 ? -15.414 18.484 6.852 1 98.69 93 SER B O 1
ATOM 2263 N N . THR B 1 94 ? -15.797 16.453 5.945 1 98.56 94 THR B N 1
ATOM 2264 C CA . THR B 1 94 ? -16.141 15.781 7.199 1 98.56 94 THR B CA 1
ATOM 2265 C C . THR B 1 94 ? -14.883 15.281 7.902 1 98.56 94 THR B C 1
ATOM 2267 O O . THR B 1 94 ? -14.812 15.289 9.133 1 98.56 94 THR B O 1
ATOM 2270 N N . TRP B 1 95 ? -13.906 14.781 7.133 1 98.81 95 TRP B N 1
ATOM 2271 C CA . TRP B 1 95 ? -12.617 14.32 7.641 1 98.81 95 TRP B CA 1
ATOM 2272 C C . TRP B 1 95 ? -11.469 14.914 6.832 1 98.81 95 TRP B C 1
ATOM 2274 O O . TRP B 1 95 ? -11.508 14.93 5.598 1 98.81 95 TRP B O 1
ATOM 2284 N N . THR B 1 96 ? -10.492 15.453 7.484 1 98.94 96 THR B N 1
ATOM 2285 C CA . THR B 1 96 ? -9.219 15.898 6.918 1 98.94 96 THR B CA 1
ATOM 2286 C C . THR B 1 96 ? -8.055 15.102 7.5 1 98.94 96 THR B C 1
ATOM 2288 O O . THR B 1 96 ? -7.816 15.141 8.711 1 98.94 96 THR B O 1
ATOM 2291 N N . THR B 1 97 ? -7.363 14.359 6.617 1 99 97 THR B N 1
ATOM 2292 C CA . THR B 1 97 ? -6.438 13.367 7.141 1 99 97 THR B CA 1
ATOM 2293 C C . THR B 1 97 ? -5.082 13.469 6.445 1 99 97 THR B C 1
ATOM 2295 O O . THR B 1 97 ? -4.961 14.109 5.402 1 99 97 THR B O 1
ATOM 2298 N N . SER B 1 98 ? -4.074 12.922 7.094 1 99 98 SER B N 1
ATOM 2299 C CA . SER B 1 98 ? -2.736 12.891 6.52 1 99 98 SER B CA 1
ATOM 2300 C C . SER B 1 98 ? -1.979 11.641 6.945 1 99 98 SER B C 1
ATOM 2302 O O . SER B 1 98 ? -2.35 10.984 7.922 1 99 98 SER B O 1
ATOM 2304 N N . VAL B 1 99 ? -1.043 11.281 6.176 1 98.94 99 VAL B N 1
ATOM 2305 C CA . VAL B 1 99 ? -0.082 10.227 6.477 1 98.94 99 VAL B CA 1
ATOM 2306 C C . VAL B 1 99 ? 1.338 10.781 6.391 1 98.94 99 VAL B C 1
ATOM 2308 O O . VAL B 1 99 ? 1.648 11.578 5.5 1 98.94 99 VAL B O 1
ATOM 2311 N N . CYS B 1 100 ? 2.244 10.297 7.332 1 98.81 100 CYS B N 1
ATOM 2312 C CA . CYS B 1 100 ? 3.648 10.672 7.234 1 98.81 100 CYS B CA 1
ATOM 2313 C C . CYS B 1 100 ? 3.811 12.188 7.238 1 98.81 100 CYS B C 1
ATOM 2315 O O . CYS B 1 100 ? 3.189 12.883 8.047 1 98.81 100 CYS B O 1
ATOM 2317 N N . SER B 1 101 ? 4.664 12.766 6.48 1 98.88 101 SER B N 1
ATOM 2318 C CA . SER B 1 101 ? 4.941 14.195 6.496 1 98.88 101 SER B CA 1
ATOM 2319 C C . SER B 1 101 ? 3.809 14.984 5.844 1 98.88 101 SER B C 1
ATOM 2321 O O . SER B 1 101 ? 3.861 16.219 5.777 1 98.88 101 SER B O 1
ATOM 2323 N N . GLY B 1 102 ? 2.717 14.273 5.469 1 98.94 102 GLY B N 1
ATOM 2324 C CA . GLY B 1 102 ? 1.533 14.977 5.008 1 98.94 102 GLY B CA 1
ATOM 2325 C C . GLY B 1 102 ? 0.94 15.898 6.062 1 98.94 102 GLY B C 1
ATOM 2326 O O . GLY B 1 102 ? 0.319 16.906 5.73 1 98.94 102 GLY B O 1
ATOM 2327 N N . SER B 1 103 ? 1.166 15.586 7.301 1 98.94 103 SER B N 1
ATOM 2328 C CA . SER B 1 103 ? 0.648 16.406 8.391 1 98.94 103 SER B CA 1
ATOM 2329 C C . SER B 1 103 ? 1.315 17.781 8.422 1 98.94 103 SER B C 1
ATOM 2331 O O . SER B 1 103 ? 0.716 18.75 8.875 1 98.94 103 SER B O 1
ATOM 2333 N N . LEU B 1 104 ? 2.537 17.891 7.906 1 98.88 104 LEU B N 1
ATOM 2334 C CA . LEU B 1 104 ? 3.201 19.188 7.836 1 98.88 104 LEU B CA 1
ATOM 2335 C C . LEU B 1 104 ? 2.498 20.109 6.848 1 98.88 104 LEU B C 1
ATOM 2337 O O . LEU B 1 104 ? 2.453 21.328 7.047 1 98.88 104 LEU B O 1
ATOM 2341 N N . LEU B 1 105 ? 1.939 19.531 5.762 1 98.94 105 LEU B N 1
ATOM 2342 C CA . LEU B 1 105 ? 1.191 20.328 4.801 1 98.94 105 LEU B CA 1
ATOM 2343 C C . LEU B 1 105 ? -0.114 20.828 5.41 1 98.94 105 LEU B C 1
ATOM 2345 O O . LEU B 1 105 ? -0.489 21.984 5.219 1 98.94 105 LEU B O 1
ATOM 2349 N N . LEU B 1 106 ? -0.793 19.938 6.184 1 98.94 106 LEU B N 1
ATOM 2350 C CA . LEU B 1 106 ? -1.974 20.391 6.91 1 98.94 106 LEU B CA 1
ATOM 2351 C C . LEU B 1 106 ? -1.611 21.5 7.898 1 98.94 106 LEU B C 1
ATOM 2353 O O . LEU B 1 106 ? -2.336 22.484 8.023 1 98.94 106 LEU B O 1
ATOM 2357 N N . ALA B 1 107 ? -0.484 21.328 8.57 1 98.88 107 ALA B N 1
ATOM 2358 C CA . ALA B 1 107 ? -0.026 22.312 9.547 1 98.88 107 ALA B CA 1
ATOM 2359 C C . ALA B 1 107 ? 0.311 23.641 8.875 1 98.88 107 ALA B C 1
ATOM 2361 O O . ALA B 1 107 ? -0.07 24.703 9.367 1 98.88 107 ALA B O 1
ATOM 2362 N N . ALA B 1 108 ? 0.985 23.562 7.734 1 98.75 108 ALA B N 1
ATOM 2363 C CA . ALA B 1 108 ? 1.355 24.75 6.98 1 98.75 108 ALA B CA 1
ATOM 2364 C C . ALA B 1 108 ? 0.117 25.516 6.504 1 98.75 108 ALA B C 1
ATOM 2366 O O . ALA B 1 108 ? 0.135 26.734 6.391 1 98.75 108 ALA B O 1
ATOM 2367 N N . ALA B 1 109 ? -0.91 24.781 6.285 1 98.88 109 ALA B N 1
ATOM 2368 C CA . ALA B 1 109 ? -2.17 25.375 5.863 1 98.88 109 ALA B CA 1
ATOM 2369 C C . ALA B 1 109 ? -2.906 26 7.055 1 98.88 109 ALA B C 1
ATOM 2371 O O . ALA B 1 109 ? -3.979 26.578 6.891 1 98.88 109 ALA B O 1
ATOM 2372 N N . GLY B 1 110 ? -2.348 25.797 8.25 1 98.75 110 GLY B N 1
ATOM 2373 C CA . GLY B 1 110 ? -2.934 26.375 9.445 1 98.75 110 GLY B CA 1
ATOM 2374 C C . GLY B 1 110 ? -4.023 25.516 10.055 1 98.75 110 GLY B C 1
ATOM 2375 O O . GLY B 1 110 ? -4.781 25.984 10.914 1 98.75 110 GLY B O 1
ATOM 2376 N N . LEU B 1 111 ? -4.055 24.266 9.719 1 98.94 111 LEU B N 1
ATOM 2377 C CA . LEU B 1 111 ? -5.223 23.469 10.031 1 98.94 111 LEU B CA 1
ATOM 2378 C C . LEU B 1 111 ? -5 22.656 11.312 1 98.94 111 LEU B C 1
ATOM 2380 O O . LEU B 1 111 ? -5.945 22.109 11.875 1 98.94 111 LEU B O 1
ATOM 2384 N N . LEU B 1 112 ? -3.736 22.656 11.82 1 98.88 112 LEU B N 1
ATOM 2385 C CA . LEU B 1 112 ? -3.447 21.781 12.953 1 98.88 112 LEU B CA 1
ATOM 2386 C C . LEU B 1 112 ? -3.047 22.609 14.18 1 98.88 112 LEU B C 1
ATOM 2388 O O . LEU B 1 112 ? -2.643 22.047 15.203 1 98.88 112 LEU B O 1
ATOM 2392 N N . SER B 1 113 ? -3.092 23.969 14.078 1 98.56 113 SER B N 1
ATOM 2393 C CA . SER B 1 113 ? -2.717 24.812 15.211 1 98.56 113 SER B CA 1
ATOM 2394 C C . SER B 1 113 ? -3.547 24.469 16.453 1 98.56 113 SER B C 1
ATOM 2396 O O . SER B 1 113 ? -4.777 24.453 16.391 1 98.56 113 SER B O 1
ATOM 2398 N N . GLY B 1 114 ? -2.834 24.125 17.531 1 98.75 114 GLY B N 1
ATOM 2399 C CA . GLY B 1 114 ? -3.486 23.828 18.797 1 98.75 114 GLY B CA 1
ATOM 2400 C C . GLY B 1 114 ? -4.051 22.422 18.859 1 98.75 114 GLY B C 1
ATOM 2401 O O . GLY B 1 114 ? -4.723 22.078 19.828 1 98.75 114 GLY B O 1
ATOM 2402 N N . ARG B 1 115 ? -3.734 21.625 17.922 1 98.81 115 ARG B N 1
ATOM 2403 C CA . ARG B 1 115 ? -4.309 20.281 17.859 1 98.81 115 ARG B CA 1
ATOM 2404 C C . ARG B 1 115 ? -3.234 19.219 18.047 1 98.81 115 ARG B C 1
ATOM 2406 O O . ARG B 1 115 ? -2.072 19.422 17.688 1 98.81 115 ARG B O 1
ATOM 2413 N N . ARG B 1 116 ? -3.664 18.078 18.609 1 98.88 116 ARG B N 1
ATOM 2414 C CA . ARG B 1 116 ? -2.799 16.906 18.625 1 98.88 116 ARG B CA 1
ATOM 2415 C C . ARG B 1 116 ? -2.648 16.328 17.234 1 98.88 116 ARG B C 1
ATOM 2417 O O . ARG B 1 116 ? -3.629 16.203 16.5 1 98.88 116 ARG B O 1
ATOM 2424 N N . ALA B 1 117 ? -1.448 16.047 16.844 1 98.94 117 ALA B N 1
ATOM 2425 C CA . ALA B 1 117 ? -1.185 15.469 15.523 1 98.94 117 ALA B CA 1
ATOM 2426 C C . ALA B 1 117 ? 0.079 14.609 15.539 1 98.94 117 ALA B C 1
ATOM 2428 O O . ALA B 1 117 ? 0.935 14.773 16.406 1 98.94 117 ALA B O 1
ATOM 2429 N N . THR B 1 118 ? 0.163 13.68 14.68 1 98.94 118 THR B N 1
ATOM 2430 C CA . THR B 1 118 ? 1.375 12.891 14.484 1 98.94 118 THR B CA 1
ATOM 2431 C C . THR B 1 118 ? 1.908 13.062 13.062 1 98.94 118 THR B C 1
ATOM 2433 O O . THR B 1 118 ? 1.329 13.805 12.266 1 98.94 118 THR B O 1
ATOM 2436 N N . SER B 1 119 ? 3.084 12.602 12.797 1 98.88 119 SER B N 1
ATOM 2437 C CA . SER B 1 119 ? 3.822 12.625 11.539 1 98.88 119 SER B CA 1
ATOM 2438 C C . SER B 1 119 ? 4.809 11.461 11.461 1 98.88 119 SER B C 1
ATOM 2440 O O . SER B 1 119 ? 4.812 10.586 12.32 1 98.88 119 SER B O 1
ATOM 2442 N N . HIS B 1 120 ? 5.539 11.383 10.422 1 98.69 120 HIS B N 1
ATOM 2443 C CA . HIS B 1 120 ? 6.719 10.531 10.445 1 98.69 120 HIS B CA 1
ATOM 2444 C C . HIS B 1 120 ? 7.633 10.891 11.617 1 98.69 120 HIS B C 1
ATOM 2446 O O . HIS B 1 120 ? 7.812 12.07 11.93 1 98.69 120 HIS B O 1
ATOM 2452 N N . TRP B 1 121 ? 8.289 9.906 12.172 1 98.19 121 TRP B N 1
ATOM 2453 C CA . TRP B 1 121 ? 9.031 10.117 13.406 1 98.19 121 TRP B CA 1
ATOM 2454 C C . TRP B 1 121 ? 10.188 11.086 13.18 1 98.19 121 TRP B C 1
ATOM 2456 O O . TRP B 1 121 ? 10.57 11.828 14.086 1 98.19 121 TRP B O 1
ATOM 2466 N N . LEU B 1 122 ? 10.719 11.172 12.008 1 98.12 122 LEU B N 1
ATOM 2467 C CA . LEU B 1 122 ? 11.828 12.07 11.703 1 98.12 122 LEU B CA 1
ATOM 2468 C C . LEU B 1 122 ? 11.336 13.508 11.531 1 98.12 122 LEU B C 1
ATOM 2470 O O . LEU B 1 122 ? 12.133 14.445 11.562 1 98.12 122 LEU B O 1
ATOM 2474 N N . ALA B 1 123 ? 10.055 13.695 11.281 1 98.12 123 ALA B N 1
ATOM 2475 C CA . ALA B 1 123 ? 9.484 15.008 11.008 1 98.12 123 ALA B CA 1
ATOM 2476 C C . ALA B 1 123 ? 8.578 15.461 12.156 1 98.12 123 ALA B C 1
ATOM 2478 O O . ALA B 1 123 ? 8.023 16.562 12.125 1 98.12 123 ALA B O 1
ATOM 2479 N N . LEU B 1 124 ? 8.461 14.688 13.195 1 98.38 124 LEU B N 1
ATOM 2480 C CA . LEU B 1 124 ? 7.438 14.859 14.219 1 98.38 124 LEU B CA 1
ATOM 2481 C C . LEU B 1 124 ? 7.57 16.219 14.906 1 98.38 124 LEU B C 1
ATOM 2483 O O . LEU B 1 124 ? 6.586 16.938 15.039 1 98.38 124 LEU B O 1
ATOM 2487 N N . ASP B 1 125 ? 8.742 16.641 15.227 1 97 125 ASP B N 1
ATOM 2488 C CA . ASP B 1 125 ? 8.984 17.844 16.016 1 97 125 ASP B CA 1
ATOM 2489 C C . ASP B 1 125 ? 8.727 19.109 15.195 1 97 125 ASP B C 1
ATOM 2491 O O . ASP B 1 125 ? 8.539 20.188 15.758 1 97 125 ASP B O 1
ATOM 2495 N N . LEU B 1 126 ? 8.703 18.953 13.891 1 98.06 126 LEU B N 1
ATOM 2496 C CA . LEU B 1 126 ? 8.469 20.094 13.023 1 98.06 126 LEU B CA 1
ATOM 2497 C C . LEU B 1 126 ? 7.039 20.609 13.172 1 98.06 126 LEU B C 1
ATOM 2499 O O . LEU B 1 126 ? 6.75 21.766 12.852 1 98.06 126 LEU B O 1
ATOM 2503 N N . LEU B 1 127 ? 6.211 19.734 13.656 1 98.62 127 LEU B N 1
ATOM 2504 C CA . LEU B 1 127 ? 4.816 20.125 13.836 1 98.62 127 LEU B CA 1
ATOM 2505 C C . LEU B 1 127 ? 4.695 21.266 14.836 1 98.62 127 LEU B C 1
ATOM 2507 O O . LEU B 1 127 ? 3.789 22.094 14.727 1 98.62 127 LEU B O 1
ATOM 2511 N N . LYS B 1 128 ? 5.648 21.344 15.773 1 98.31 128 LYS B N 1
ATOM 2512 C CA . LYS B 1 128 ? 5.633 22.375 16.812 1 98.31 128 LYS B CA 1
ATOM 2513 C C . LYS B 1 128 ? 5.766 23.766 16.188 1 98.31 128 LYS B C 1
ATOM 2515 O O . LYS B 1 128 ? 5.176 24.734 16.688 1 98.31 128 LYS B O 1
ATOM 2520 N N . GLN B 1 129 ? 6.449 23.859 15.094 1 97.75 129 GLN B N 1
ATOM 2521 C CA . GLN B 1 129 ? 6.695 25.141 14.438 1 97.75 129 GLN B CA 1
ATOM 2522 C C . GLN B 1 129 ? 5.406 25.719 13.875 1 97.75 129 GLN B C 1
ATOM 2524 O O . GLN B 1 129 ? 5.328 26.922 13.609 1 97.75 129 GLN B O 1
ATOM 2529 N N . TYR B 1 130 ? 4.426 24.875 13.742 1 98.06 130 TYR B N 1
ATOM 2530 C CA . TYR B 1 130 ? 3.16 25.312 13.172 1 98.06 130 TYR B CA 1
ATOM 2531 C C . TYR B 1 130 ? 2.062 25.344 14.227 1 98.06 130 TYR B C 1
ATOM 2533 O O . TYR B 1 130 ? 0.876 25.422 13.891 1 98.06 130 TYR B O 1
ATOM 2541 N N . GLY B 1 131 ? 2.504 25.172 15.477 1 98.5 131 GLY B N 1
ATOM 2542 C CA . GLY B 1 131 ? 1.569 25.328 16.578 1 98.5 131 GLY B CA 1
ATOM 2543 C C . GLY B 1 131 ? 0.819 24.047 16.906 1 98.5 131 GLY B C 1
ATOM 2544 O O . GLY B 1 131 ? -0.1 24.047 17.734 1 98.5 131 GLY B O 1
ATOM 2545 N N . ALA B 1 132 ? 1.108 22.938 16.266 1 98.81 132 ALA B N 1
ATOM 2546 C CA . ALA B 1 132 ? 0.496 21.656 16.594 1 98.81 132 ALA B CA 1
ATOM 2547 C C . ALA B 1 132 ? 1.14 21.031 17.844 1 98.81 132 ALA B C 1
ATOM 2549 O O . ALA B 1 132 ? 2.215 21.453 18.266 1 98.81 132 ALA B O 1
ATOM 2550 N N . GLU B 1 133 ? 0.432 20.078 18.453 1 98.81 133 GLU B N 1
ATOM 2551 C CA . GLU B 1 133 ? 0.939 19.297 19.578 1 98.81 133 GLU B CA 1
ATOM 2552 C C . GLU B 1 133 ? 1.32 17.891 19.141 1 98.81 133 GLU B C 1
ATOM 2554 O O . GLU B 1 133 ? 0.473 17 19.109 1 98.81 133 GLU B O 1
ATOM 2559 N N . PRO B 1 134 ? 2.602 17.719 18.891 1 98.75 134 PRO B N 1
ATOM 2560 C CA . PRO B 1 134 ? 3.016 16.422 18.344 1 98.75 134 PRO B CA 1
ATOM 2561 C C . PRO B 1 134 ? 2.855 15.281 19.359 1 98.75 134 PRO B C 1
ATOM 2563 O O . PRO B 1 134 ? 3.07 15.477 20.547 1 98.75 134 PRO B O 1
ATOM 2566 N N . THR B 1 135 ? 2.461 14.188 18.906 1 98.38 135 THR B N 1
ATOM 2567 C CA . THR B 1 135 ? 2.408 12.961 19.688 1 98.38 135 THR B CA 1
ATOM 2568 C C . THR B 1 135 ? 2.975 11.781 18.891 1 98.38 135 THR B C 1
ATOM 2570 O O . THR B 1 135 ? 2.822 11.719 17.672 1 98.38 135 THR B O 1
ATOM 2573 N N . GLY B 1 136 ? 3.555 10.766 19.531 1 97.62 136 GLY B N 1
ATOM 2574 C CA . GLY B 1 136 ? 4.16 9.602 18.906 1 97.62 136 GLY B CA 1
ATOM 2575 C C . GLY B 1 136 ? 3.172 8.484 18.641 1 97.62 136 GLY B C 1
ATOM 2576 O O . GLY B 1 136 ? 3.559 7.398 18.203 1 97.62 136 GLY B O 1
ATOM 2577 N N . GLU B 1 137 ? 1.877 8.789 18.844 1 98.44 137 GLU B N 1
ATOM 2578 C CA . GLU B 1 137 ? 0.852 7.793 18.547 1 98.44 137 GLU B CA 1
ATOM 2579 C C . GLU B 1 137 ? 0.783 7.5 17.062 1 98.44 137 GLU B C 1
ATOM 2581 O O . GLU B 1 137 ? 1.075 8.375 16.234 1 98.44 137 GLU B O 1
ATOM 2586 N N . ARG B 1 138 ? 0.397 6.293 16.734 1 98.75 138 ARG B N 1
ATOM 2587 C CA . ARG B 1 138 ? 0.422 5.836 15.352 1 98.75 138 ARG B CA 1
ATOM 2588 C C . ARG B 1 138 ? -0.684 6.496 14.539 1 98.75 138 ARG B C 1
ATOM 2590 O O . ARG B 1 138 ? -0.481 6.84 13.375 1 98.75 138 ARG B O 1
ATOM 2597 N N . VAL B 1 139 ? -1.87 6.57 15.094 1 98.94 139 VAL B N 1
ATOM 2598 C CA . VAL B 1 139 ? -3.018 7.266 14.523 1 98.94 139 VAL B CA 1
ATOM 2599 C C . VAL B 1 139 ? -3.623 8.211 15.562 1 98.94 139 VAL B C 1
ATOM 2601 O O . VAL B 1 139 ? -3.939 7.789 16.672 1 98.94 139 VAL B O 1
ATOM 2604 N N . VAL B 1 140 ? -3.785 9.508 15.25 1 98.94 140 VAL B N 1
ATOM 2605 C CA . VAL B 1 140 ? -4.281 10.523 16.172 1 98.94 140 VAL B CA 1
ATOM 2606 C C . VAL B 1 140 ? -5.547 11.164 15.602 1 98.94 140 VAL B C 1
ATOM 2608 O O . VAL B 1 140 ? -5.559 11.609 14.453 1 98.94 140 VAL B O 1
ATOM 2611 N N . THR B 1 141 ? -6.566 11.172 16.391 1 98.81 141 THR B N 1
ATOM 2612 C CA . THR B 1 141 ? -7.797 11.867 16.031 1 98.81 141 THR B CA 1
ATOM 2613 C C . THR B 1 141 ? -8.016 13.078 16.938 1 98.81 141 THR B C 1
ATOM 2615 O O . THR B 1 141 ? -7.977 12.961 18.156 1 98.81 141 THR B O 1
ATOM 2618 N N . ASP B 1 142 ? -8.172 14.219 16.344 1 98.88 142 ASP B N 1
ATOM 2619 C CA . ASP B 1 142 ? -8.555 15.445 17.016 1 98.88 142 ASP B CA 1
ATOM 2620 C C . ASP B 1 142 ? -9.664 16.172 16.266 1 98.88 142 ASP B C 1
ATOM 2622 O O . ASP B 1 142 ? -9.406 16.906 15.305 1 98.88 142 ASP B O 1
ATOM 2626 N N . GLY B 1 143 ? -10.938 15.953 16.781 1 98.44 143 GLY B N 1
ATOM 2627 C CA . GLY B 1 143 ? -12.07 16.422 16 1 98.44 143 GLY B CA 1
ATOM 2628 C C . GLY B 1 143 ? -12.18 15.734 14.648 1 98.44 143 GLY B C 1
ATOM 2629 O O . GLY B 1 143 ? -12.18 14.508 14.57 1 98.44 143 GLY B O 1
ATOM 2630 N N . LYS B 1 144 ? -12.219 16.516 13.57 1 98.62 144 LYS B N 1
ATOM 2631 C CA . LYS B 1 144 ? -12.359 15.93 12.242 1 98.62 144 LYS B CA 1
ATOM 2632 C C . LYS B 1 144 ? -11 15.617 11.625 1 98.62 144 LYS B C 1
ATOM 2634 O O . LYS B 1 144 ? -10.914 15.047 10.539 1 98.62 144 LYS B O 1
ATOM 2639 N N . TYR B 1 145 ? -9.914 15.984 12.305 1 98.94 145 TYR B N 1
ATOM 2640 C CA . TYR B 1 145 ? -8.57 15.742 11.789 1 98.94 145 TYR B CA 1
ATOM 2641 C C . TYR B 1 145 ? -8.039 14.398 12.266 1 98.94 145 TYR B C 1
ATOM 2643 O O . TYR B 1 145 ? -8.047 14.102 13.461 1 98.94 145 TYR B O 1
ATOM 2651 N N . VAL B 1 146 ? -7.66 13.562 11.344 1 98.94 146 VAL B N 1
ATOM 2652 C CA . VAL B 1 146 ? -7.02 12.289 11.648 1 98.94 146 VAL B CA 1
ATOM 2653 C C . VAL B 1 146 ? -5.648 12.227 10.984 1 98.94 146 VAL B C 1
ATOM 2655 O O . VAL B 1 146 ? -5.547 12.227 9.758 1 98.94 146 VAL B O 1
ATOM 2658 N N . THR B 1 147 ? -4.57 12.219 11.766 1 99 147 THR B N 1
ATOM 2659 C CA . THR B 1 147 ? -3.211 12.125 11.242 1 99 147 THR B CA 1
ATOM 2660 C C . THR B 1 147 ? -2.598 10.766 11.57 1 99 147 THR B C 1
ATOM 2662 O O . THR B 1 147 ? -2.828 10.219 12.648 1 99 147 THR B O 1
ATOM 2665 N N . ALA B 1 148 ? -1.916 10.203 10.648 1 98.94 148 ALA B N 1
ATOM 2666 C CA . ALA B 1 148 ? -1.2 8.938 10.828 1 98.94 148 ALA B CA 1
ATOM 2667 C C . ALA B 1 148 ? 0.31 9.164 10.828 1 98.94 148 ALA B C 1
ATOM 2669 O O . ALA B 1 148 ? 0.805 10.102 10.195 1 98.94 148 ALA B O 1
ATOM 2670 N N . ALA B 1 149 ? 0.987 8.297 11.539 1 98.88 149 ALA B N 1
ATOM 2671 C CA . ALA B 1 149 ? 2.447 8.297 11.57 1 98.88 149 ALA B CA 1
ATOM 2672 C C . ALA B 1 149 ? 3.021 7.906 10.211 1 98.88 149 ALA B C 1
ATOM 2674 O O . ALA B 1 149 ? 2.441 8.227 9.172 1 98.88 149 ALA B O 1
ATOM 2675 N N . GLY B 1 150 ? 4.121 7.328 10.156 1 98.69 150 GLY B N 1
ATOM 2676 C CA . GLY B 1 150 ? 4.871 7.148 8.922 1 98.69 150 GLY B CA 1
ATOM 2677 C C . GLY B 1 150 ? 4.301 6.062 8.031 1 98.69 150 GLY B C 1
ATOM 2678 O O . GLY B 1 150 ? 4.035 4.949 8.492 1 98.69 150 GLY B O 1
ATOM 2679 N N . VAL B 1 151 ? 4.129 6.27 6.883 1 98.75 151 VAL B N 1
ATOM 2680 C CA . VAL B 1 151 ? 4.004 5.48 5.66 1 98.75 151 VAL B CA 1
ATOM 2681 C C . VAL B 1 151 ? 2.945 4.398 5.855 1 98.75 151 VAL B C 1
ATOM 2683 O O . VAL B 1 151 ? 1.796 4.559 5.438 1 98.75 151 VAL B O 1
ATOM 2686 N N . SER B 1 152 ? 3.283 3.273 6.562 1 98.94 152 SER B N 1
ATOM 2687 C CA . SER B 1 152 ? 2.371 2.139 6.672 1 98.94 152 SER B CA 1
ATOM 2688 C C . SER B 1 152 ? 1.204 2.455 7.602 1 98.94 152 SER B C 1
ATOM 2690 O O . SER B 1 152 ? 0.172 1.782 7.562 1 98.94 152 SER B O 1
ATOM 2692 N N . SER B 1 153 ? 1.339 3.486 8.43 1 98.94 153 SER B N 1
ATOM 2693 C CA . SER B 1 153 ? 0.315 3.834 9.414 1 98.94 153 SER B CA 1
ATOM 2694 C C . SER B 1 153 ? -0.975 4.277 8.734 1 98.94 153 SER B C 1
ATOM 2696 O O . SER B 1 153 ? -2.047 4.246 9.336 1 98.94 153 SER B O 1
ATOM 2698 N N . GLY B 1 154 ? -0.839 4.613 7.488 1 98.94 154 GLY B N 1
ATOM 2699 C CA . GLY B 1 154 ? -2.016 4.988 6.719 1 98.94 154 GLY B CA 1
ATOM 2700 C C . GLY B 1 154 ? -3.045 3.879 6.625 1 98.94 154 GLY B C 1
ATOM 2701 O O . GLY B 1 154 ? -4.238 4.145 6.48 1 98.94 154 GLY B O 1
ATOM 2702 N N . ILE B 1 155 ? -2.598 2.635 6.668 1 98.94 155 ILE B N 1
ATOM 2703 C CA . ILE B 1 155 ? -3.521 1.508 6.598 1 98.94 155 ILE B CA 1
ATOM 2704 C C . ILE B 1 155 ? -4.359 1.447 7.875 1 98.94 155 ILE B C 1
ATOM 2706 O O . ILE B 1 155 ? -5.578 1.282 7.816 1 98.94 155 ILE B O 1
ATOM 2710 N N . ASP B 1 156 ? -3.707 1.659 9.023 1 98.94 156 ASP B N 1
ATOM 2711 C CA . ASP B 1 156 ? -4.422 1.717 10.297 1 98.94 156 ASP B CA 1
ATOM 2712 C C . ASP B 1 156 ? -5.418 2.875 10.312 1 98.94 156 ASP B C 1
ATOM 2714 O O . ASP B 1 156 ? -6.562 2.709 10.742 1 98.94 156 ASP B O 1
ATOM 2718 N N . MET B 1 157 ? -4.949 3.996 9.859 1 98.94 157 MET B N 1
ATOM 2719 C CA . MET B 1 157 ? -5.824 5.164 9.812 1 98.94 157 MET B CA 1
ATOM 2720 C C . MET B 1 157 ? -7.027 4.91 8.914 1 98.94 157 MET B C 1
ATOM 2722 O O . MET B 1 157 ? -8.156 5.25 9.273 1 98.94 157 MET B O 1
ATOM 2726 N N . GLY B 1 158 ? -6.754 4.336 7.719 1 98.88 158 GLY B N 1
ATOM 2727 C CA . GLY B 1 158 ? -7.844 4.023 6.809 1 98.88 158 GLY B CA 1
ATOM 2728 C C . GLY B 1 158 ? -8.898 3.123 7.422 1 98.88 158 GLY B C 1
ATOM 2729 O O . GLY B 1 158 ? -10.094 3.408 7.332 1 98.88 158 GLY B O 1
ATOM 2730 N N . LEU B 1 159 ? -8.477 2.076 8.102 1 98.88 159 LEU B N 1
ATOM 2731 C CA . LEU B 1 159 ? -9.414 1.149 8.734 1 98.88 159 LEU B CA 1
ATOM 2732 C C . LEU B 1 159 ? -10.188 1.834 9.852 1 98.88 159 LEU B C 1
ATOM 2734 O O . LEU B 1 159 ? -11.383 1.588 10.023 1 98.88 159 LEU B O 1
ATOM 2738 N N . THR B 1 160 ? -9.492 2.672 10.625 1 98.88 160 THR B N 1
ATOM 2739 C CA . THR B 1 160 ? -10.148 3.451 11.664 1 98.88 160 THR B CA 1
ATOM 2740 C C . THR B 1 160 ? -11.266 4.305 11.078 1 98.88 160 THR B C 1
ATOM 2742 O O . THR B 1 160 ? -12.383 4.32 11.602 1 98.88 160 THR B O 1
ATOM 2745 N N . LEU B 1 161 ? -10.992 4.922 9.969 1 98.75 161 LEU B N 1
ATOM 2746 C CA . LEU B 1 161 ? -11.977 5.801 9.344 1 98.75 161 LEU B CA 1
ATOM 2747 C C . LEU B 1 161 ? -13.125 4.996 8.75 1 98.75 161 LEU B C 1
ATOM 2749 O O . LEU B 1 161 ? -14.281 5.434 8.781 1 98.75 161 LEU B O 1
ATOM 2753 N N . VAL B 1 162 ? -12.836 3.828 8.188 1 98.75 162 VAL B N 1
ATOM 2754 C CA . VAL B 1 162 ? -13.906 2.967 7.688 1 98.75 162 VAL B CA 1
ATOM 2755 C C . VAL B 1 162 ? -14.883 2.652 8.812 1 98.75 162 VAL B C 1
ATOM 2757 O O . VAL B 1 162 ? -16.109 2.703 8.617 1 98.75 162 VAL B O 1
ATOM 2760 N N . GLY B 1 163 ? -14.328 2.324 9.984 1 98.75 163 GLY B N 1
ATOM 2761 C CA . GLY B 1 163 ? -15.188 2.061 11.133 1 98.75 163 GLY B CA 1
ATOM 2762 C C . GLY B 1 163 ? -16.047 3.248 11.516 1 98.75 163 GLY B C 1
ATOM 2763 O O . GLY B 1 163 ? -17.234 3.094 11.805 1 98.75 163 GLY B O 1
ATOM 2764 N N . ARG B 1 164 ? -15.508 4.41 11.5 1 98.12 164 ARG B N 1
ATOM 2765 C CA . ARG B 1 164 ? -16.203 5.629 11.883 1 98.12 164 ARG B CA 1
ATOM 2766 C C . ARG B 1 164 ? -17.297 5.977 10.875 1 98.12 164 ARG B C 1
ATOM 2768 O O . ARG B 1 164 ? -18.344 6.5 11.242 1 98.12 164 ARG B O 1
ATOM 2775 N N . ILE B 1 165 ? -17.078 5.676 9.617 1 98.06 165 ILE B N 1
ATOM 2776 C CA . ILE B 1 165 ? -17.938 6.152 8.547 1 98.06 165 ILE B CA 1
ATOM 2777 C C . ILE B 1 165 ? -18.984 5.09 8.219 1 98.06 165 ILE B C 1
ATOM 2779 O O . ILE B 1 165 ? -20.172 5.406 8.039 1 98.06 165 ILE B O 1
ATOM 2783 N N . ALA B 1 166 ? -18.531 3.803 8.203 1 98.31 166 ALA B N 1
ATOM 2784 C CA . ALA B 1 166 ? -19.422 2.754 7.691 1 98.31 166 ALA B CA 1
ATOM 2785 C C . ALA B 1 166 ? -19.734 1.727 8.773 1 98.31 166 ALA B C 1
ATOM 2787 O O . ALA B 1 166 ? -20.469 0.77 8.531 1 98.31 166 ALA B O 1
ATOM 2788 N N . GLY B 1 167 ? -19.141 1.868 9.938 1 98.44 167 GLY B N 1
ATOM 2789 C CA . GLY B 1 167 ? -19.406 0.956 11.039 1 98.44 167 GLY B CA 1
ATOM 2790 C C . GLY B 1 167 ? -18.312 -0.078 11.234 1 98.44 167 GLY B C 1
ATOM 2791 O O . GLY B 1 167 ? -17.625 -0.446 10.281 1 98.44 167 GLY B O 1
ATOM 2792 N N . ASP B 1 168 ? -18.266 -0.583 12.5 1 98.5 168 ASP B N 1
ATOM 2793 C CA . ASP B 1 168 ? -17.203 -1.501 12.906 1 98.5 168 ASP B CA 1
ATOM 2794 C C . ASP B 1 168 ? -17.266 -2.797 12.102 1 98.5 168 ASP B C 1
ATOM 2796 O O . ASP B 1 168 ? -16.234 -3.34 11.703 1 98.5 168 ASP B O 1
ATOM 2800 N N . GLU B 1 169 ? -18.438 -3.23 11.852 1 98.38 169 GLU B N 1
ATOM 2801 C CA . GLU B 1 169 ? -18.578 -4.484 11.117 1 98.38 169 GLU B CA 1
ATOM 2802 C C . GLU B 1 169 ? -18.031 -4.359 9.695 1 98.38 169 GLU B C 1
ATOM 2804 O O . GLU B 1 169 ? -17.344 -5.262 9.211 1 98.38 169 GLU B O 1
ATOM 2809 N N . HIS B 1 170 ? -18.312 -3.266 9.047 1 98.56 170 HIS B N 1
ATOM 2810 C CA . HIS B 1 170 ? -17.797 -3.051 7.699 1 98.56 170 HIS B CA 1
ATOM 2811 C C . HIS B 1 170 ? -16.281 -2.924 7.715 1 98.56 170 HIS B C 1
ATOM 2813 O O . HIS B 1 170 ? -15.594 -3.457 6.836 1 98.56 170 HIS B O 1
ATOM 2819 N N . ALA B 1 171 ? -15.766 -2.256 8.727 1 98.81 171 ALA B N 1
ATOM 2820 C CA . ALA B 1 171 ? -14.312 -2.133 8.852 1 98.81 171 ALA B CA 1
ATOM 2821 C C . ALA B 1 171 ? -13.664 -3.5 9.039 1 98.81 171 ALA B C 1
ATOM 2823 O O . ALA B 1 171 ? -12.602 -3.775 8.469 1 98.81 171 ALA B O 1
ATOM 2824 N N . GLN B 1 172 ? -14.297 -4.348 9.844 1 98.88 172 GLN B N 1
ATOM 2825 C CA . GLN B 1 172 ? -13.781 -5.699 10.047 1 98.88 172 GLN B CA 1
ATOM 2826 C C . GLN B 1 172 ? -13.828 -6.504 8.75 1 98.88 172 GLN B C 1
ATOM 2828 O O . GLN B 1 172 ? -12.906 -7.27 8.461 1 98.88 172 GLN B O 1
ATOM 2833 N N . ALA B 1 173 ? -14.844 -6.309 7.996 1 98.62 173 ALA B N 1
ATOM 2834 C CA . ALA B 1 173 ? -14.945 -6.961 6.695 1 98.62 173 ALA B CA 1
ATOM 2835 C C . ALA B 1 173 ? -13.805 -6.527 5.777 1 98.62 173 ALA B C 1
ATOM 2837 O O . ALA B 1 173 ? -13.172 -7.359 5.125 1 98.62 173 ALA B O 1
ATOM 2838 N N . VAL B 1 174 ? -13.539 -5.219 5.734 1 98.69 174 VAL B N 1
ATOM 2839 C CA . VAL B 1 174 ? -12.469 -4.684 4.898 1 98.69 174 VAL B CA 1
ATOM 2840 C C . VAL B 1 174 ? -11.117 -5.215 5.383 1 98.69 174 VAL B C 1
ATOM 2842 O O . VAL B 1 174 ? -10.273 -5.602 4.578 1 98.69 174 VAL B O 1
ATOM 2845 N N . GLN B 1 175 ? -10.922 -5.219 6.723 1 98.88 175 GLN B N 1
ATOM 2846 C CA . GLN B 1 175 ? -9.695 -5.77 7.285 1 98.88 175 GLN B CA 1
ATOM 2847 C C . GLN B 1 175 ? -9.5 -7.223 6.867 1 98.88 175 GLN B C 1
ATOM 2849 O O . GLN B 1 175 ? -8.398 -7.625 6.488 1 98.88 175 GLN B O 1
ATOM 2854 N N . LEU B 1 176 ? -10.547 -8.039 6.918 1 98.75 176 LEU B N 1
ATOM 2855 C CA . LEU B 1 176 ? -10.508 -9.445 6.562 1 98.75 176 LEU B CA 1
ATOM 2856 C C . LEU B 1 176 ? -10.195 -9.625 5.078 1 98.75 176 LEU B C 1
ATOM 2858 O O . LEU B 1 176 ? -9.312 -10.406 4.715 1 98.75 176 LEU B O 1
ATOM 2862 N N . LEU B 1 177 ? -10.859 -8.836 4.215 1 98.31 177 LEU B N 1
ATOM 2863 C CA . LEU B 1 177 ? -10.727 -8.992 2.773 1 98.31 177 LEU B CA 1
ATOM 2864 C C . LEU B 1 177 ? -9.336 -8.555 2.309 1 98.31 177 LEU B C 1
ATOM 2866 O O . LEU B 1 177 ? -8.805 -9.094 1.337 1 98.31 177 LEU B O 1
ATOM 2870 N N . THR B 1 178 ? -8.734 -7.605 3.037 1 98.69 178 THR B N 1
ATOM 2871 C CA . THR B 1 178 ? -7.391 -7.156 2.691 1 98.69 178 THR B CA 1
ATOM 2872 C C . THR B 1 178 ? -6.34 -7.949 3.465 1 98.69 178 THR B C 1
ATOM 2874 O O . THR B 1 178 ? -5.141 -7.703 3.322 1 98.69 178 THR B O 1
ATOM 2877 N N . GLU B 1 179 ? -6.832 -8.883 4.324 1 98.75 179 GLU B N 1
ATOM 2878 C CA . GLU B 1 179 ? -5.996 -9.703 5.203 1 98.75 179 GLU B CA 1
ATOM 2879 C C . GLU B 1 179 ? -4.957 -8.852 5.926 1 98.75 179 GLU B C 1
ATOM 2881 O O . GLU B 1 179 ? -3.773 -9.188 5.945 1 98.75 179 GLU B O 1
ATOM 2886 N N . TYR B 1 180 ? -5.457 -7.734 6.473 1 98.94 180 TYR B N 1
ATOM 2887 C CA . TYR B 1 180 ? -4.559 -6.926 7.293 1 98.94 180 TYR B CA 1
ATOM 2888 C C . TYR B 1 180 ? -4.355 -7.562 8.664 1 98.94 180 TYR B C 1
ATOM 2890 O O . TYR B 1 180 ? -4.926 -7.105 9.656 1 98.94 180 TYR B O 1
ATOM 2898 N N . ASP B 1 181 ? -3.547 -8.594 8.719 1 98.75 181 ASP B N 1
ATOM 2899 C CA . ASP B 1 181 ? -3.07 -9.383 9.844 1 98.75 181 ASP B CA 1
ATOM 2900 C C . ASP B 1 181 ? -1.544 -9.438 9.875 1 98.75 181 ASP B C 1
ATOM 2902 O O . ASP B 1 181 ? -0.953 -10.508 9.766 1 98.75 181 ASP B O 1
ATOM 2906 N N . PRO B 1 182 ? -0.92 -8.273 10.141 1 98.81 182 PRO B N 1
ATOM 2907 C CA . PRO B 1 182 ? 0.516 -8.125 9.891 1 98.81 182 PRO B CA 1
ATOM 2908 C C . PRO B 1 182 ? 1.365 -9.047 10.758 1 98.81 182 PRO B C 1
ATOM 2910 O O . PRO B 1 182 ? 1.04 -9.281 11.93 1 98.81 182 PRO B O 1
ATOM 2913 N N . GLN B 1 183 ? 2.34 -9.656 10.156 1 98.56 183 GLN B N 1
ATOM 2914 C CA . GLN B 1 183 ? 3.385 -10.453 10.781 1 98.56 183 GLN B CA 1
ATOM 2915 C C . GLN B 1 183 ? 4.77 -10.008 10.32 1 98.56 183 GLN B C 1
ATOM 2917 O O . GLN B 1 183 ? 5.484 -10.773 9.672 1 98.56 183 GLN B O 1
ATOM 2922 N N . PRO B 1 184 ? 5.145 -8.75 10.727 1 98.62 184 PRO B N 1
ATOM 2923 C CA . PRO B 1 184 ? 6.465 -8.281 10.297 1 98.62 184 PRO B CA 1
ATOM 2924 C C . PRO B 1 184 ? 7.582 -9.258 10.656 1 98.62 184 PRO B C 1
ATOM 2926 O O . PRO B 1 184 ? 7.582 -9.82 11.758 1 98.62 184 PRO B O 1
ATOM 2929 N N . PRO B 1 185 ? 8.539 -9.414 9.711 1 98.62 185 PRO B N 1
ATOM 2930 C CA . PRO B 1 185 ? 9.625 -10.359 9.992 1 98.62 185 PRO B CA 1
ATOM 2931 C C . PRO B 1 185 ? 10.609 -9.836 11.039 1 98.62 185 PRO B C 1
ATOM 2933 O O . PRO B 1 185 ? 11.422 -10.594 11.562 1 98.62 185 PRO B O 1
ATOM 2936 N N . TYR B 1 186 ? 10.609 -8.555 11.367 1 98.69 186 TYR B N 1
ATOM 2937 C CA . TYR B 1 186 ? 11.43 -7.906 12.383 1 98.69 186 TYR B CA 1
ATOM 2938 C C . TYR B 1 186 ? 10.586 -7.051 13.312 1 98.69 186 TYR B C 1
ATOM 2940 O O . TYR B 1 186 ? 9.422 -6.766 13.016 1 98.69 186 TYR B O 1
ATOM 2948 N N . ASP B 1 187 ? 11.164 -6.777 14.445 1 98.38 187 ASP B N 1
ATOM 2949 C CA . ASP B 1 187 ? 10.508 -5.859 15.367 1 98.38 187 ASP B CA 1
ATOM 2950 C C . ASP B 1 187 ? 11.25 -4.527 15.438 1 98.38 187 ASP B C 1
ATOM 2952 O O . ASP B 1 187 ? 11.727 -4.133 16.5 1 98.38 187 ASP B O 1
ATOM 2956 N N . ALA B 1 188 ? 11.25 -3.861 14.25 1 98.75 188 ALA B N 1
ATOM 2957 C CA . ALA B 1 188 ? 12.023 -2.631 14.109 1 98.75 188 ALA B CA 1
ATOM 2958 C C . ALA B 1 188 ? 11.18 -1.523 13.484 1 98.75 188 ALA B C 1
ATOM 2960 O O . ALA B 1 188 ? 11.711 -0.624 12.828 1 98.75 188 ALA B O 1
ATOM 2961 N N . GLY B 1 189 ? 9.906 -1.593 13.672 1 98.75 189 GLY B N 1
ATOM 2962 C CA . GLY B 1 189 ? 9 -0.748 12.906 1 98.75 189 GLY B CA 1
ATOM 2963 C C . GLY B 1 189 ? 8.789 0.62 13.531 1 98.75 189 GLY B C 1
ATOM 2964 O O . GLY B 1 189 ? 8.039 1.44 13 1 98.75 189 GLY B O 1
ATOM 2965 N N . SER B 1 190 ? 9.477 0.896 14.703 1 98.5 190 SER B N 1
ATOM 2966 C CA . SER B 1 190 ? 9.414 2.199 15.359 1 98.5 190 SER B CA 1
ATOM 2967 C C . SER B 1 190 ? 10.742 2.561 16 1 98.5 190 SER B C 1
ATOM 2969 O O . SER B 1 190 ? 11.578 1.687 16.25 1 98.5 190 SER B O 1
ATOM 2971 N N . PRO B 1 191 ? 10.922 3.85 16.281 1 97.94 191 PRO B N 1
ATOM 2972 C CA . PRO B 1 191 ? 12.188 4.238 16.922 1 97.94 191 PRO B CA 1
ATOM 2973 C C . PRO B 1 191 ? 12.352 3.627 18.312 1 97.94 191 PRO B C 1
ATOM 2975 O O . PRO B 1 191 ? 13.484 3.473 18.781 1 97.94 191 PRO B O 1
ATOM 2978 N N . ASP B 1 192 ? 11.289 3.223 18.938 1 97.88 192 ASP B N 1
ATOM 2979 C CA . ASP B 1 192 ? 11.352 2.631 20.266 1 97.88 192 ASP B CA 1
ATOM 2980 C C . ASP B 1 192 ? 11.727 1.151 20.188 1 97.88 192 ASP B C 1
ATOM 2982 O O . ASP B 1 192 ? 12.125 0.554 21.188 1 97.88 192 ASP B O 1
ATOM 2986 N N . LYS B 1 193 ? 11.57 0.54 19 1 98.5 193 LYS B N 1
ATOM 2987 C CA . LYS B 1 193 ? 11.766 -0.901 18.875 1 98.5 193 LYS B CA 1
ATOM 2988 C C . LYS B 1 193 ? 13 -1.213 18.031 1 98.5 193 LYS B C 1
ATOM 2990 O O . LYS B 1 193 ? 13.656 -2.232 18.25 1 98.5 193 LYS B O 1
ATOM 2995 N N . ALA B 1 194 ? 13.336 -0.291 17.125 1 98.69 194 ALA B N 1
ATOM 2996 C CA . ALA B 1 194 ? 14.461 -0.513 16.234 1 98.69 194 ALA B CA 1
ATOM 2997 C C . ALA B 1 194 ? 15.789 -0.397 16.969 1 98.69 194 ALA B C 1
ATOM 2999 O O . ALA B 1 194 ? 15.867 0.25 18.016 1 98.69 194 ALA B O 1
ATOM 3000 N N . PRO B 1 195 ? 16.844 -1.088 16.438 1 98.19 195 PRO B N 1
ATOM 3001 C CA . PRO B 1 195 ? 18.156 -0.867 17.031 1 98.19 195 PRO B CA 1
ATOM 3002 C C . PRO B 1 195 ? 18.516 0.614 17.141 1 98.19 195 PRO B C 1
ATOM 3004 O O . PRO B 1 195 ? 18.359 1.363 16.172 1 98.19 195 PRO B O 1
ATOM 3007 N N . ALA B 1 196 ? 19.047 1 18.266 1 97.81 196 ALA B N 1
ATOM 3008 C CA . ALA B 1 196 ? 19.297 2.402 18.594 1 97.81 196 ALA B CA 1
ATOM 3009 C C . ALA B 1 196 ? 20.25 3.035 17.578 1 97.81 196 ALA B C 1
ATOM 3011 O O . ALA B 1 196 ? 20.109 4.203 17.219 1 97.81 196 ALA B O 1
ATOM 3012 N N . TYR B 1 197 ? 21.203 2.248 17.219 1 97.56 197 TYR B N 1
ATOM 3013 C CA . TYR B 1 197 ? 22.203 2.812 16.312 1 97.56 197 TYR B CA 1
ATOM 3014 C C . TYR B 1 197 ? 21.578 3.156 14.961 1 97.56 197 TYR B C 1
ATOM 3016 O O . TYR B 1 197 ? 21.969 4.137 14.32 1 97.56 197 TYR B O 1
ATOM 3024 N N . LEU B 1 198 ? 20.594 2.422 14.492 1 97.44 198 LEU B N 1
ATOM 3025 C CA . LEU B 1 198 ? 19.875 2.715 13.25 1 97.44 198 LEU B CA 1
ATOM 3026 C C . LEU B 1 198 ? 19.047 3.988 13.383 1 97.44 198 LEU B C 1
ATOM 3028 O O . LEU B 1 198 ? 19.047 4.828 12.484 1 97.44 198 LEU B O 1
ATOM 3032 N N . VAL B 1 199 ? 18.344 4.129 14.508 1 98.06 199 VAL B N 1
ATOM 3033 C CA . VAL B 1 199 ? 17.547 5.316 14.781 1 98.06 199 VAL B CA 1
ATOM 3034 C C . VAL B 1 199 ? 18.438 6.555 14.766 1 98.06 199 VAL B C 1
ATOM 3036 O O . VAL B 1 199 ? 18.109 7.555 14.117 1 98.06 199 VAL B O 1
ATOM 3039 N N . GLU B 1 200 ? 19.578 6.449 15.406 1 97.31 200 GLU B N 1
ATOM 3040 C CA . GLU B 1 200 ? 20.516 7.566 15.477 1 97.31 200 GLU B CA 1
ATOM 3041 C C . GLU B 1 200 ? 21.062 7.914 14.102 1 97.31 200 GLU B C 1
ATOM 3043 O O . GLU B 1 200 ? 21.25 9.086 13.773 1 97.31 200 GLU B O 1
ATOM 3048 N N . GLU B 1 201 ? 21.312 6.922 13.344 1 96.19 201 GLU B N 1
ATOM 3049 C CA . GLU B 1 201 ? 21.797 7.141 11.992 1 96.19 201 GLU B CA 1
ATOM 3050 C C . GLU B 1 201 ? 20.812 7.965 11.172 1 96.19 201 GLU B C 1
ATOM 3052 O O . GLU B 1 201 ? 21.203 8.938 10.516 1 96.19 201 GLU B O 1
ATOM 3057 N N . PHE B 1 202 ? 19.516 7.598 11.211 1 96.31 202 PHE B N 1
ATOM 3058 C CA . PHE B 1 202 ? 18.516 8.297 10.414 1 96.31 202 PHE B CA 1
ATOM 3059 C C . PHE B 1 202 ? 18.234 9.68 10.984 1 96.31 202 PHE B C 1
ATOM 3061 O O . PHE B 1 202 ? 17.953 10.625 10.234 1 96.31 202 PHE B O 1
ATOM 3068 N N . ARG B 1 203 ? 18.328 9.852 12.305 1 95.56 203 ARG B N 1
ATOM 3069 C CA . ARG B 1 203 ? 18.172 11.172 12.898 1 95.56 203 ARG B CA 1
ATOM 3070 C C . ARG B 1 203 ? 19.297 12.109 12.469 1 95.56 203 ARG B C 1
ATOM 3072 O O . ARG B 1 203 ? 19.062 13.297 12.227 1 95.56 203 ARG B O 1
ATOM 3079 N N . THR B 1 204 ? 20.484 11.555 12.25 1 92.44 204 THR B N 1
ATOM 3080 C CA . THR B 1 204 ? 21.656 12.336 11.859 1 92.44 204 THR B CA 1
ATOM 3081 C C . THR B 1 204 ? 21.578 12.719 10.383 1 92.44 204 THR B C 1
ATOM 3083 O O . THR B 1 204 ? 21.953 13.836 10.008 1 92.44 204 THR B O 1
ATOM 3086 N N . ARG B 1 205 ? 21.047 11.812 9.523 1 88.44 205 ARG B N 1
ATOM 3087 C CA . ARG B 1 205 ? 20.953 12.055 8.086 1 88.44 205 ARG B CA 1
ATOM 3088 C C . ARG B 1 205 ? 19.578 12.586 7.703 1 88.44 205 ARG B C 1
ATOM 3090 O O . ARG B 1 205 ? 19.203 12.547 6.531 1 88.44 205 ARG B O 1
ATOM 3097 N N . ASN B 1 206 ? 18.938 13.086 8.594 1 85.5 206 ASN B N 1
ATOM 3098 C CA . ASN B 1 206 ? 17.531 13.508 8.484 1 85.5 206 ASN B CA 1
ATOM 3099 C C . ASN B 1 206 ? 17.375 14.656 7.492 1 85.5 206 ASN B C 1
ATOM 3101 O O . ASN B 1 206 ? 17.922 15.734 7.688 1 85.5 206 ASN B O 1
ATOM 3105 N N . ARG B 1 207 ? 16.578 14.422 6.453 1 79 207 ARG B N 1
ATOM 3106 C CA . ARG B 1 207 ? 16.375 15.438 5.422 1 79 207 ARG B CA 1
ATOM 3107 C C . ARG B 1 207 ? 15.68 16.672 5.984 1 79 207 ARG B C 1
ATOM 3109 O O . ARG B 1 207 ? 15.703 17.734 5.371 1 79 207 ARG B O 1
ATOM 3116 N N . PHE B 1 208 ? 15.062 16.469 7.09 1 75.06 208 PHE B N 1
ATOM 3117 C CA . PHE B 1 208 ? 14.297 17.562 7.672 1 75.06 208 PHE B CA 1
ATOM 3118 C C . PHE B 1 208 ? 15.195 18.484 8.492 1 75.06 208 PHE B C 1
ATOM 3120 O O . PHE B 1 208 ? 14.773 19.562 8.914 1 75.06 208 PHE B O 1
ATOM 3127 N N . ILE B 1 209 ? 16.328 17.922 8.82 1 61.09 209 ILE B N 1
ATOM 3128 C CA . ILE B 1 209 ? 17.266 18.75 9.57 1 61.09 209 ILE B CA 1
ATOM 3129 C C . ILE B 1 209 ? 18.203 19.484 8.609 1 61.09 209 ILE B C 1
ATOM 3131 O O . ILE B 1 209 ? 18.703 18.875 7.656 1 61.09 209 ILE B O 1
ATOM 3135 N N . LEU B 1 210 ? 17.938 20.719 8.328 1 42.38 210 LEU B N 1
ATOM 3136 C CA . LEU B 1 210 ? 18.797 21.594 7.555 1 42.38 210 LEU B CA 1
ATOM 3137 C C . LEU B 1 210 ? 20.234 21.516 8.039 1 42.38 210 LEU B C 1
ATOM 3139 O O . LEU B 1 210 ? 20.5 21.625 9.242 1 42.38 210 LEU B O 1
ATOM 3143 N N . ASN B 1 211 ? 20.891 20.422 7.477 1 33.44 211 ASN B N 1
ATOM 3144 C CA . ASN B 1 211 ? 22.281 20.719 7.797 1 33.44 211 ASN B CA 1
ATOM 3145 C C . ASN B 1 211 ? 22.766 21.984 7.09 1 33.44 211 ASN B C 1
ATOM 3147 O O . ASN B 1 211 ? 22.375 22.25 5.945 1 33.44 211 ASN B O 1
#

Foldseek 3Di:
DEEEEEAAAAFAPLQRVLLVLQQVLQPPYHYFYEYQDFAWHAHNVRPDTDTHPYYLVRPQAGQEYEFTHGPCVVVCLPVCVVLVSLVRNVVRYQAYEYAACSVVSCLSSLNAAPHEEEHEPLCQCVSVVSNHDGDPDQWDDDRRYIYGYHRNSSNVSSLVVSCVRRNNVSSVVSCVVVVVPDDDPAQQPDCVRNPVVVSVVCNVVPPVDDD/DEEEEEAAAAFAPLQRVLLVLQQVLQPPYHYFYEYQDFAWHAHNVRPDTDTHPYYLVRPQAGQEYEFTHGPCVVVCLPVCVVLVSLLRNVVRYQAYEYAACSVVSCLSSLNQAPHEEEHEPLCQCVSVVSNHDGDPDQWDDDRRYIYGYHRNSSNVSSLVVSCVRRNNVSSVVSCVVVVVPDDDPDQQPDCVRRDVVVSVVCNVVPPVDPD

Organism: Streptomyces coelicolor (strain ATCC BAA-471 / A3(2) / M145) (NCBI:txid100226)

Solvent-accessible surface area (backbone atoms only — not comparable to full-atom values): 20331 Å² total; per-residue (Å²): 91,38,34,36,36,55,52,52,63,17,22,35,62,43,20,49,44,31,24,42,67,43,42,57,68,37,88,77,44,42,51,41,29,22,14,89,56,61,41,76,38,35,23,63,85,59,56,47,29,43,42,16,80,31,29,48,83,76,53,55,64,28,36,28,39,38,30,32,12,37,76,28,44,68,74,48,67,78,34,60,72,58,37,52,48,52,49,50,22,49,75,56,28,65,32,43,32,22,9,10,49,12,32,51,52,44,22,69,47,59,72,30,52,77,29,62,33,19,23,17,82,85,50,29,74,60,33,48,82,40,44,24,42,62,47,92,50,53,61,31,76,46,88,49,34,38,20,6,10,21,27,51,24,12,37,37,40,16,40,50,48,29,24,74,73,64,30,60,68,52,23,38,50,50,30,33,71,33,24,54,54,86,68,62,87,61,71,16,16,37,78,91,52,25,60,63,68,59,48,50,50,50,66,71,67,30,83,77,51,81,123,92,38,34,38,34,54,51,54,63,17,22,37,62,44,20,49,44,30,25,42,65,44,41,58,68,38,88,74,44,44,51,40,30,22,14,89,57,60,43,75,37,34,24,61,86,59,57,47,27,43,43,17,81,31,29,48,83,77,55,55,64,28,35,28,40,39,30,33,12,38,77,30,45,68,76,47,69,78,31,59,72,59,36,51,48,51,48,50,22,51,74,56,28,67,33,44,33,20,9,10,50,12,33,51,51,43,22,70,46,58,73,30,52,77,29,62,34,19,22,17,82,84,51,29,74,59,34,47,82,41,44,25,41,61,46,91,51,52,61,30,76,46,87,49,35,38,19,7,10,20,28,50,24,12,38,38,41,17,40,49,47,30,24,73,75,64,30,61,68,54,23,37,50,50,31,32,72,33,23,54,56,88,67,62,86,60,74,17,16,37,78,91,52,24,61,63,69,59,47,52,50,52,65,72,68,30,84,76,51,81,123

Sequence (422 aa):
MRTAIVLFDRFTALDAVGPYETMSRIPGAETVFVAERTGPVRNDTGSLALTADRTLADVPDPDVVVVPGGPGQDAQMGNETLLDWLRAADAASTWTTSVCSGSLLLAAAGLLSGRRATSHWLALDLLKQYGAEPTGERVVTDGKYVTAAGVSSGIDMGLTLVGRIAGDEHAQAVQLLTEYDPQPPYDAGSPDKAPAYLVEEFRTRNRFILNMRTAIVLFDRFTALDAVGPYETMSRIPGAETVFVAERTGPVRNDTGSLALTADRTLADVPDPDVVVVPGGPGQDAQMGNETLLDWLRAADAASTWTTSVCSGSLLLAAAGLLSGRRATSHWLALDLLKQYGAEPTGERVVTDGKYVTAAGVSSGIDMGLTLVGRIAGDEHAQAVQLLTEYDPQPPYDAGSPDKAPAYLVEEFRTRNRFILN

Nearest PDB structures (foldseek):
  7l9q-assembly1_B  TM=9.848E-01  e=2.797E-27  Pseudomonas protegens Pf-5
  7la0-assembly1_B  TM=9.832E-01  e=2.383E-26  Pseudomonas protegens Pf-5
  3noq-assembly1_A  TM=9.780E-01  e=3.266E-26  Pseudomonas fluorescens
  7lav-assembly1_A  TM=9.726E-01  e=7.666E-27  Pseudomonas protegens Pf-5
  3nov-assembly1_A-2  TM=9.792E-01  e=1.015E-25  Pseudomonas fluorescens